Protein AF-A0A9E3Q5V3-F1 (afdb_monomer_lite)

Structure (mmCIF, N/CA/C/O backbone):
data_AF-A0A9E3Q5V3-F1
#
_entry.id   AF-A0A9E3Q5V3-F1
#
loop_
_atom_site.group_PDB
_atom_site.id
_atom_site.type_symbol
_atom_site.label_atom_id
_atom_site.label_alt_id
_atom_site.label_comp_id
_atom_site.label_asym_id
_atom_site.label_entity_id
_atom_site.label_seq_id
_atom_site.pdbx_PDB_ins_code
_atom_site.Cartn_x
_atom_site.Cartn_y
_atom_site.Cartn_z
_atom_site.occupancy
_atom_site.B_iso_or_equiv
_atom_site.auth_seq_id
_atom_site.auth_comp_id
_atom_site.auth_asym_id
_atom_site.auth_atom_id
_atom_site.pdbx_PDB_model_num
ATOM 1 N N . MET A 1 1 ? 4.112 16.142 30.915 1.00 24.86 1 MET A N 1
ATOM 2 C CA . MET A 1 1 ? 4.313 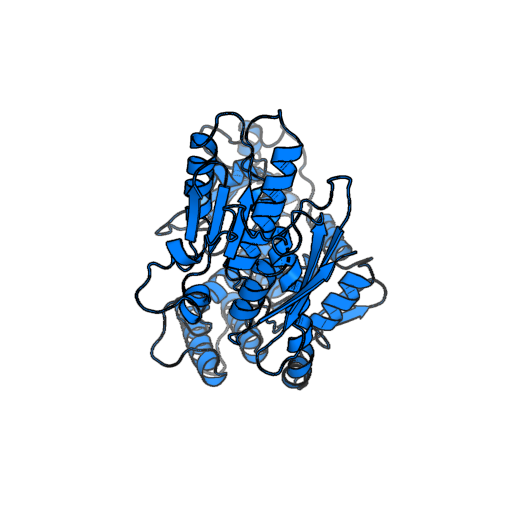14.683 30.768 1.00 24.86 1 MET A CA 1
ATOM 3 C C . MET A 1 1 ? 5.563 14.449 29.933 1.00 24.86 1 MET A C 1
ATOM 5 O O . MET A 1 1 ? 5.883 15.340 29.147 1.00 24.86 1 MET A O 1
ATOM 9 N N . PRO A 1 2 ? 6.293 13.336 30.113 1.00 25.31 2 PRO A N 1
ATOM 10 C CA . PRO A 1 2 ? 7.354 12.962 29.182 1.00 25.31 2 PRO A CA 1
ATOM 11 C C . PRO A 1 2 ? 6.751 12.704 27.796 1.00 25.31 2 PRO A C 1
ATOM 13 O O . PRO A 1 2 ? 5.662 12.145 27.693 1.00 25.31 2 PRO A O 1
ATOM 16 N N . VAL A 1 3 ? 7.453 13.105 26.736 1.00 27.98 3 VAL A N 1
ATOM 17 C CA . VAL A 1 3 ? 7.141 12.627 25.383 1.00 27.98 3 VAL A CA 1
ATOM 18 C C . VAL A 1 3 ? 7.615 11.179 25.325 1.00 27.98 3 VAL A C 1
ATOM 20 O O . VAL A 1 3 ? 8.812 10.927 25.475 1.00 27.98 3 VAL A O 1
ATOM 23 N N . THR A 1 4 ? 6.694 10.227 25.182 1.00 32.25 4 THR A N 1
ATOM 24 C CA . THR A 1 4 ? 7.039 8.805 25.104 1.00 32.25 4 THR A CA 1
ATOM 25 C C . THR A 1 4 ? 7.869 8.541 23.849 1.00 32.25 4 THR A C 1
ATOM 27 O O . THR A 1 4 ? 7.540 8.982 22.750 1.00 32.25 4 THR A O 1
ATOM 30 N N . LEU A 1 5 ? 8.989 7.833 24.017 1.00 47.59 5 LEU A N 1
ATOM 31 C CA . LEU A 1 5 ? 9.905 7.482 22.921 1.00 47.59 5 LEU A CA 1
ATOM 32 C C . LEU A 1 5 ? 9.407 6.266 22.114 1.00 47.59 5 LEU A C 1
ATOM 34 O O . LEU A 1 5 ? 9.924 5.966 21.038 1.00 47.59 5 LEU A O 1
ATOM 38 N N . GLU A 1 6 ? 8.391 5.575 22.625 1.00 54.53 6 GLU A N 1
ATOM 39 C CA . GLU A 1 6 ? 7.875 4.300 22.120 1.00 54.53 6 GLU A CA 1
ATOM 40 C C . GLU A 1 6 ? 7.267 4.391 20.709 1.00 54.53 6 GLU A C 1
ATOM 42 O O . GLU A 1 6 ? 7.621 3.544 19.887 1.00 54.53 6 GLU A O 1
ATOM 47 N N . PRO A 1 7 ? 6.482 5.426 20.329 1.00 60.31 7 PRO A N 1
ATOM 48 C CA . PRO A 1 7 ? 5.995 5.547 18.953 1.00 60.31 7 PRO A CA 1
ATOM 49 C C . PRO A 1 7 ? 7.126 5.742 17.928 1.00 60.31 7 PRO A C 1
ATOM 51 O O . PRO A 1 7 ? 6.971 5.416 16.751 1.00 60.31 7 PRO A O 1
ATOM 54 N N . LEU A 1 8 ? 8.290 6.249 18.353 1.00 76.56 8 LEU A N 1
ATOM 55 C CA . LEU A 1 8 ? 9.462 6.337 17.484 1.00 76.56 8 LEU A CA 1
ATOM 56 C C . LEU A 1 8 ? 10.145 4.970 17.346 1.00 76.56 8 LEU A C 1
ATOM 58 O O . LEU A 1 8 ? 10.469 4.559 16.231 1.00 76.56 8 LEU A O 1
ATOM 62 N N . ALA A 1 9 ? 10.293 4.239 18.455 1.00 81.94 9 ALA A N 1
ATOM 63 C CA . ALA A 1 9 ? 10.835 2.882 18.465 1.00 81.94 9 ALA A CA 1
ATOM 64 C C . ALA A 1 9 ? 9.989 1.912 17.616 1.00 81.94 9 ALA A C 1
ATOM 66 O O . ALA A 1 9 ? 10.544 1.187 16.793 1.00 81.94 9 ALA A O 1
ATOM 67 N N . GLU A 1 10 ? 8.659 1.953 17.732 1.00 86.81 10 GLU A N 1
ATOM 68 C CA . GLU A 1 10 ? 7.739 1.134 16.929 1.00 86.81 10 GLU A CA 1
ATOM 69 C C . GLU A 1 10 ? 7.765 1.502 15.436 1.00 86.81 10 GLU A C 1
ATOM 71 O O . GLU A 1 10 ? 7.737 0.621 14.573 1.00 86.81 10 GLU A O 1
ATOM 76 N N . ALA A 1 11 ? 7.907 2.788 15.091 1.00 86.56 11 ALA A N 1
ATOM 77 C CA . ALA A 1 11 ? 8.077 3.205 13.697 1.00 86.56 11 ALA A CA 1
ATOM 78 C C . ALA A 1 11 ? 9.399 2.674 13.101 1.00 86.56 11 ALA A C 1
ATOM 80 O O . ALA A 1 11 ? 9.429 2.209 11.954 1.00 86.56 11 ALA A O 1
ATOM 81 N N . ILE A 1 12 ? 10.487 2.700 13.881 1.00 87.31 12 ILE A N 1
ATOM 82 C CA . ILE A 1 12 ? 11.802 2.157 13.504 1.00 87.31 12 ILE A CA 1
ATOM 83 C C . ILE A 1 12 ? 11.749 0.626 13.390 1.00 87.31 12 ILE A C 1
ATOM 85 O O . ILE A 1 12 ? 12.242 0.072 12.404 1.00 87.31 12 ILE A O 1
ATOM 89 N N . ALA A 1 13 ? 11.117 -0.072 14.336 1.00 87.31 13 ALA A N 1
ATOM 90 C CA . ALA A 1 13 ? 10.944 -1.524 14.309 1.00 87.31 13 ALA A CA 1
ATOM 91 C C . ALA A 1 13 ? 10.128 -1.966 13.082 1.00 87.31 13 ALA A C 1
ATOM 93 O O . ALA A 1 13 ? 10.581 -2.803 12.297 1.00 87.31 13 ALA A O 1
ATOM 94 N N . HIS A 1 14 ? 8.985 -1.319 12.833 1.00 90.06 14 HIS A N 1
ATOM 95 C CA . HIS A 1 14 ? 8.144 -1.586 11.666 1.00 90.06 14 HIS A CA 1
ATOM 96 C C . HIS A 1 14 ? 8.876 -1.376 10.334 1.00 90.06 14 HIS A C 1
ATOM 98 O O . HIS A 1 14 ? 8.636 -2.111 9.374 1.00 90.06 14 HIS A O 1
ATOM 104 N N . HIS A 1 15 ? 9.745 -0.363 10.235 1.00 91.94 15 HIS A N 1
ATOM 105 C CA . HIS A 1 15 ? 10.462 -0.072 8.992 1.00 91.94 15 HIS A CA 1
ATOM 106 C C . HIS A 1 15 ? 11.743 -0.907 8.815 1.00 91.94 15 HIS A C 1
ATOM 108 O O . HIS A 1 15 ? 12.099 -1.250 7.685 1.00 91.94 15 HIS A O 1
ATOM 114 N N . SER A 1 16 ? 12.428 -1.272 9.902 1.00 88.44 16 SER A N 1
ATOM 115 C CA . SER A 1 16 ? 13.657 -2.082 9.858 1.00 88.44 16 SER A CA 1
ATOM 116 C C . SER A 1 16 ? 13.368 -3.560 9.591 1.00 88.44 16 SER A C 1
ATOM 118 O O . SER A 1 16 ? 14.107 -4.191 8.843 1.00 88.44 16 SER A O 1
ATOM 120 N N . ALA A 1 17 ? 12.237 -4.085 10.071 1.00 88.56 17 ALA A N 1
ATOM 121 C CA . ALA A 1 17 ? 11.788 -5.460 9.824 1.00 88.56 17 ALA A CA 1
ATOM 122 C C . ALA A 1 17 ? 11.366 -5.762 8.364 1.00 88.56 17 ALA A C 1
ATOM 124 O O . ALA A 1 17 ? 10.872 -6.855 8.078 1.00 88.56 17 ALA A O 1
ATOM 125 N N . LYS A 1 18 ? 11.515 -4.808 7.434 1.00 91.25 18 LYS A N 1
ATOM 126 C CA . LYS A 1 18 ? 11.157 -4.985 6.018 1.00 91.25 18 LYS A CA 1
ATOM 127 C C . LYS A 1 18 ? 12.331 -5.497 5.195 1.00 91.25 18 LYS A C 1
ATOM 129 O O . LYS A 1 18 ? 13.487 -5.207 5.483 1.00 91.25 18 LYS A O 1
ATOM 134 N N . THR A 1 19 ? 12.027 -6.222 4.127 1.00 89.56 19 THR A N 1
ATOM 135 C CA . THR A 1 19 ? 13.023 -6.753 3.191 1.00 89.56 19 THR A CA 1
ATOM 136 C C . THR A 1 19 ? 12.954 -5.999 1.861 1.00 89.56 19 THR A C 1
ATOM 138 O O . THR A 1 19 ? 11.867 -5.944 1.278 1.00 89.56 19 THR A O 1
ATOM 141 N N . PRO A 1 20 ? 14.054 -5.416 1.347 1.00 88.94 20 PRO A N 1
ATOM 142 C CA . PRO A 1 20 ? 14.082 -4.811 0.016 1.00 88.94 20 PRO A CA 1
ATOM 143 C C . PRO A 1 20 ? 13.796 -5.840 -1.084 1.00 88.94 20 PRO A C 1
ATOM 145 O O . PRO A 1 20 ? 14.517 -6.828 -1.209 1.00 88.94 20 PRO A O 1
ATOM 148 N N . VAL A 1 21 ? 12.736 -5.614 -1.868 1.00 85.56 21 VAL A N 1
ATOM 149 C CA . VAL A 1 21 ? 12.237 -6.570 -2.878 1.00 85.56 21 VAL A CA 1
ATOM 150 C C . VAL A 1 21 ? 12.024 -5.873 -4.221 1.00 85.56 21 VAL A C 1
ATOM 152 O O . VAL A 1 21 ? 11.054 -5.131 -4.413 1.00 85.56 21 VAL A O 1
ATOM 155 N N . GLY A 1 22 ? 12.934 -6.126 -5.162 1.00 82.56 22 GLY A N 1
ATOM 156 C CA . GLY A 1 22 ? 12.895 -5.568 -6.514 1.00 82.56 22 GLY A CA 1
ATOM 157 C C . GLY A 1 22 ? 11.829 -6.249 -7.368 1.00 82.56 22 GLY A C 1
ATOM 158 O O . GLY A 1 22 ? 11.769 -7.479 -7.416 1.00 82.56 22 GLY A O 1
ATOM 159 N N . SER A 1 23 ? 10.974 -5.481 -8.053 1.00 79.94 23 SER A N 1
ATOM 160 C CA . SER A 1 23 ? 9.873 -6.059 -8.832 1.00 79.94 23 SER A CA 1
ATOM 161 C C . SER A 1 23 ? 9.302 -5.168 -9.942 1.00 79.94 23 SER A C 1
ATOM 163 O O . SER A 1 23 ? 9.048 -3.976 -9.753 1.00 79.94 23 SER A O 1
ATOM 165 N N . ILE A 1 24 ? 8.959 -5.795 -11.076 1.00 74.50 24 ILE A N 1
ATOM 166 C CA . ILE A 1 24 ? 8.189 -5.186 -12.176 1.00 74.50 24 ILE A CA 1
ATOM 167 C C . ILE A 1 24 ? 6.771 -4.747 -11.769 1.00 74.50 24 ILE A C 1
ATOM 169 O O . ILE A 1 24 ? 6.155 -3.951 -12.488 1.00 74.50 24 ILE A O 1
ATOM 173 N N . LEU A 1 25 ? 6.227 -5.271 -10.659 1.00 78.12 25 LEU A N 1
ATOM 174 C CA . LEU A 1 25 ? 4.807 -5.133 -10.334 1.00 78.12 25 LEU A CA 1
ATOM 175 C C . LEU A 1 25 ? 4.392 -3.674 -10.138 1.00 78.12 25 LEU A C 1
ATOM 177 O O . LEU A 1 25 ? 4.948 -2.927 -9.332 1.00 78.12 25 LEU A O 1
ATOM 181 N N . ARG A 1 26 ? 3.353 -3.268 -10.865 1.00 81.00 26 ARG A N 1
ATOM 182 C CA . ARG A 1 26 ? 2.708 -1.957 -10.742 1.00 81.00 26 ARG A CA 1
ATOM 183 C C . ARG A 1 26 ? 1.714 -1.964 -9.576 1.00 81.00 26 ARG A C 1
ATOM 185 O O . ARG A 1 26 ? 1.312 -3.016 -9.091 1.00 81.00 26 ARG A O 1
ATOM 192 N N . THR A 1 27 ? 1.282 -0.786 -9.127 1.00 82.06 27 THR A N 1
ATOM 193 C CA . THR A 1 27 ? 0.517 -0.598 -7.876 1.00 82.06 27 THR A CA 1
ATOM 194 C C . THR A 1 27 ? -0.723 -1.493 -7.743 1.00 82.06 27 THR A C 1
ATOM 196 O O . THR A 1 27 ? -1.028 -1.945 -6.646 1.00 82.06 27 THR A O 1
ATOM 199 N N . ARG A 1 28 ? -1.423 -1.787 -8.849 1.00 78.94 28 ARG A N 1
ATOM 200 C CA . ARG A 1 28 ? -2.587 -2.694 -8.858 1.00 78.94 28 ARG A CA 1
ATOM 201 C C . ARG A 1 28 ? -2.200 -4.161 -8.661 1.00 78.94 28 ARG A C 1
ATOM 203 O O . ARG A 1 28 ? -2.872 -4.869 -7.929 1.00 78.94 28 ARG A O 1
ATOM 210 N N . GLN A 1 29 ? -1.110 -4.591 -9.290 1.00 77.62 29 GLN A N 1
ATOM 211 C CA . GLN A 1 29 ? -0.600 -5.961 -9.218 1.00 77.62 29 GLN A CA 1
ATOM 212 C C . GLN A 1 29 ? -0.047 -6.240 -7.815 1.00 77.62 29 GLN A C 1
ATOM 214 O O . GLN A 1 29 ? -0.338 -7.278 -7.235 1.00 77.62 29 GLN A O 1
ATOM 219 N N . TRP A 1 30 ? 0.639 -5.260 -7.212 1.00 84.88 30 TRP A N 1
ATOM 220 C CA . TRP A 1 30 ? 1.000 -5.310 -5.793 1.00 84.88 30 TRP A CA 1
ATOM 221 C C . TRP A 1 30 ? -0.222 -5.450 -4.879 1.00 84.88 30 TRP A C 1
ATOM 223 O O . TRP A 1 30 ? -0.182 -6.261 -3.962 1.00 84.88 30 TRP A O 1
ATOM 233 N N . ALA A 1 31 ? -1.321 -4.730 -5.130 1.00 83.50 31 ALA A N 1
ATOM 234 C CA . ALA A 1 31 ? -2.534 -4.834 -4.310 1.00 83.50 31 ALA A CA 1
ATOM 235 C C . ALA A 1 31 ? -3.188 -6.236 -4.331 1.00 83.50 31 ALA A C 1
ATOM 237 O O . ALA A 1 31 ? -3.873 -6.582 -3.374 1.00 83.50 31 ALA A O 1
ATOM 238 N N . GLN A 1 32 ? -2.934 -7.053 -5.363 1.00 80.19 32 GLN A N 1
ATOM 239 C CA . GLN A 1 32 ? -3.357 -8.462 -5.429 1.00 80.19 32 GLN A CA 1
ATOM 240 C C . GLN A 1 32 ? -2.492 -9.398 -4.554 1.00 80.19 32 GLN A C 1
ATOM 242 O O . GLN A 1 32 ? -2.855 -10.554 -4.355 1.00 80.19 32 GLN A O 1
ATOM 247 N N . MET A 1 33 ? -1.340 -8.944 -4.040 1.00 82.81 33 MET A N 1
ATOM 248 C CA . MET A 1 33 ? -0.437 -9.774 -3.230 1.00 82.81 33 MET A CA 1
ATOM 249 C C . MET A 1 33 ? -0.920 -9.905 -1.771 1.00 82.81 33 MET A C 1
ATOM 251 O O . MET A 1 33 ? -1.491 -8.941 -1.238 1.00 82.81 33 MET A O 1
ATOM 255 N N . PRO A 1 34 ? -0.633 -11.040 -1.095 1.00 87.31 34 PRO A N 1
ATOM 256 C CA . PRO A 1 34 ? -0.874 -11.236 0.335 1.00 87.31 34 PRO A CA 1
ATOM 257 C C . PRO A 1 34 ? -0.438 -10.061 1.215 1.00 87.31 34 PRO A C 1
ATOM 259 O O . PRO A 1 34 ? 0.626 -9.468 1.002 1.00 87.31 34 PRO A O 1
ATOM 262 N N . LEU A 1 35 ? -1.243 -9.744 2.234 1.00 90.06 35 LEU A N 1
ATOM 263 C CA . LEU A 1 35 ? -1.000 -8.594 3.106 1.00 90.06 35 LEU A CA 1
ATOM 264 C C . LEU A 1 35 ? 0.342 -8.714 3.837 1.00 90.06 35 LEU A C 1
ATOM 266 O O . LEU A 1 35 ? 1.115 -7.759 3.827 1.00 90.06 35 LEU A O 1
ATOM 270 N N . ALA A 1 36 ? 0.677 -9.895 4.365 1.00 88.69 36 ALA A N 1
ATOM 271 C CA . ALA A 1 36 ? 1.968 -10.132 5.014 1.00 88.69 36 ALA A CA 1
ATOM 272 C C . ALA A 1 36 ? 3.175 -9.869 4.098 1.00 88.69 36 ALA A C 1
ATOM 274 O O . ALA A 1 36 ? 4.162 -9.290 4.554 1.00 88.69 36 ALA A O 1
ATOM 275 N N . LEU A 1 37 ? 3.105 -10.247 2.815 1.00 89.44 37 LEU A N 1
ATOM 276 C CA . LEU A 1 37 ? 4.179 -9.968 1.854 1.00 89.44 37 LEU A CA 1
ATOM 277 C C . LEU A 1 37 ? 4.284 -8.465 1.557 1.00 89.44 37 LEU A C 1
ATOM 279 O O . LEU A 1 37 ? 5.391 -7.943 1.438 1.00 89.44 37 LEU A O 1
ATOM 283 N N . ARG A 1 38 ? 3.159 -7.741 1.505 1.00 92.19 38 ARG A N 1
ATOM 284 C CA . ARG A 1 38 ? 3.160 -6.278 1.338 1.00 92.19 38 ARG A CA 1
ATOM 285 C C . ARG A 1 38 ? 3.659 -5.521 2.567 1.00 92.19 38 ARG A C 1
ATOM 287 O O . ARG A 1 38 ? 4.401 -4.561 2.407 1.00 92.19 38 ARG A O 1
ATOM 294 N N . VAL A 1 39 ? 3.277 -5.925 3.777 1.00 92.12 39 VAL A N 1
ATOM 295 C CA . VAL A 1 39 ? 3.689 -5.236 5.013 1.00 92.12 39 VAL A CA 1
ATOM 296 C C . VAL A 1 39 ? 5.182 -5.441 5.282 1.00 92.12 39 VAL A C 1
ATOM 298 O O . VAL A 1 39 ? 5.871 -4.471 5.602 1.00 92.12 39 VAL A O 1
ATOM 301 N N . ARG A 1 40 ? 5.688 -6.668 5.077 1.00 91.50 40 ARG A N 1
ATOM 302 C CA . ARG A 1 40 ? 7.102 -7.050 5.267 1.00 91.50 40 ARG A CA 1
ATOM 303 C C . ARG A 1 40 ? 8.001 -6.721 4.065 1.00 91.50 40 ARG A C 1
ATOM 305 O O . ARG A 1 40 ? 9.213 -6.871 4.156 1.00 91.50 40 ARG A O 1
ATOM 312 N N . GLY A 1 41 ? 7.438 -6.286 2.939 1.00 91.44 41 GLY A N 1
ATOM 313 C CA . GLY A 1 41 ? 8.192 -5.910 1.743 1.00 91.44 41 GLY A CA 1
ATOM 314 C C . GLY A 1 41 ? 8.521 -4.417 1.705 1.00 91.44 41 GLY A C 1
ATOM 315 O O . GLY A 1 41 ? 7.630 -3.571 1.772 1.00 91.44 41 GLY A O 1
ATOM 316 N N . GLN A 1 42 ? 9.793 -4.082 1.517 1.00 92.75 42 GLN A N 1
ATOM 317 C CA . GLN A 1 42 ? 10.245 -2.744 1.145 1.00 92.75 42 GLN A CA 1
ATOM 318 C C . GLN A 1 42 ? 10.376 -2.688 -0.384 1.00 92.75 42 GLN A C 1
ATOM 320 O O . GLN A 1 42 ? 11.425 -2.955 -0.966 1.00 92.75 42 GLN A O 1
ATOM 325 N N . PHE A 1 43 ? 9.259 -2.379 -1.042 1.00 91.69 43 PHE A N 1
ATOM 326 C CA . PHE A 1 43 ? 9.129 -2.353 -2.500 1.00 91.69 43 PHE A CA 1
ATOM 327 C C . PHE A 1 43 ? 8.668 -0.979 -3.005 1.00 91.69 43 PHE A C 1
ATOM 329 O O . PHE A 1 43 ? 8.164 -0.138 -2.260 1.00 91.69 43 PHE A O 1
ATOM 336 N N . SER A 1 44 ? 8.780 -0.756 -4.314 1.00 91.00 44 SER A N 1
ATOM 337 C CA . SER A 1 44 ? 8.132 0.366 -4.998 1.00 91.00 44 SER A CA 1
ATOM 338 C C . SER A 1 44 ? 7.626 -0.096 -6.359 1.00 91.00 44 SER A C 1
ATOM 340 O O . SER A 1 44 ? 8.247 -0.919 -7.024 1.00 91.00 44 SER A O 1
ATOM 342 N N . ALA A 1 45 ? 6.455 0.397 -6.764 1.00 86.50 45 ALA A N 1
ATOM 343 C CA . ALA A 1 45 ? 5.724 -0.153 -7.901 1.00 86.50 45 ALA A CA 1
ATOM 344 C C . ALA A 1 45 ? 6.476 0.026 -9.237 1.00 86.50 45 ALA A C 1
ATOM 346 O O . ALA A 1 45 ? 6.488 1.133 -9.791 1.00 86.50 45 ALA A O 1
ATOM 347 N N . GLY A 1 46 ? 7.041 -1.067 -9.756 1.00 81.06 46 GLY A N 1
ATOM 348 C CA . GLY A 1 46 ? 7.881 -1.127 -10.950 1.00 81.06 46 GLY A CA 1
ATOM 349 C C . GLY A 1 46 ? 9.332 -0.688 -10.741 1.00 81.06 46 GLY A C 1
ATOM 350 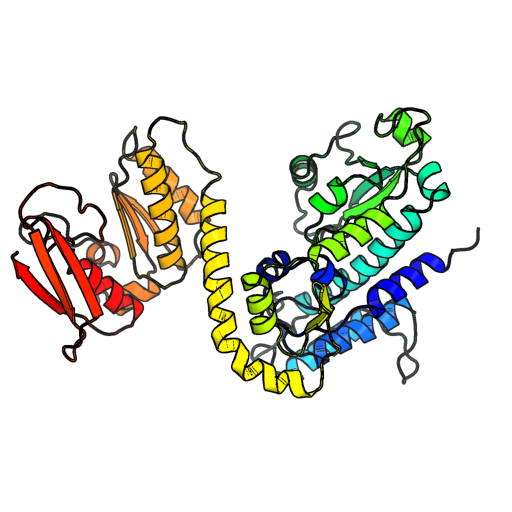O O . GLY A 1 46 ? 9.935 -0.228 -11.704 1.00 81.06 46 GLY A O 1
ATOM 351 N N . VAL A 1 47 ? 9.858 -0.763 -9.513 1.00 84.19 47 VAL A N 1
ATOM 352 C CA . VAL A 1 47 ? 11.280 -0.547 -9.200 1.00 84.19 47 VAL A CA 1
ATOM 353 C C . VAL A 1 47 ? 11.945 -1.903 -9.006 1.00 84.19 47 VAL A C 1
ATOM 355 O O . VAL A 1 47 ? 11.574 -2.658 -8.109 1.00 84.19 47 VAL A O 1
ATOM 358 N N . GLU A 1 48 ? 12.922 -2.208 -9.855 1.00 78.69 48 GLU A N 1
ATOM 359 C CA . GLU A 1 48 ? 13.573 -3.523 -9.899 1.00 78.69 48 GLU A CA 1
ATOM 360 C C . GLU A 1 48 ? 14.941 -3.568 -9.210 1.00 78.69 48 GLU A C 1
ATOM 362 O O . GLU A 1 48 ? 15.346 -4.635 -8.763 1.00 78.69 48 GLU A O 1
ATOM 367 N N . SER A 1 49 ? 15.622 -2.423 -9.097 1.00 78.50 49 SER A N 1
ATOM 368 C CA . SER A 1 49 ? 16.904 -2.289 -8.397 1.00 78.50 49 SER A CA 1
ATOM 369 C C . SER A 1 49 ? 16.737 -2.540 -6.898 1.00 78.50 49 SER A C 1
ATOM 371 O O . SER A 1 49 ? 16.006 -1.812 -6.212 1.00 78.50 49 SER A O 1
ATOM 373 N N . ALA A 1 50 ? 17.447 -3.543 -6.377 1.00 78.75 50 ALA A N 1
ATOM 374 C CA . ALA A 1 50 ? 17.511 -3.794 -4.941 1.00 78.75 50 ALA A CA 1
ATOM 375 C C . ALA A 1 50 ? 18.303 -2.678 -4.234 1.00 78.75 50 ALA A C 1
ATOM 377 O O . ALA A 1 50 ? 17.900 -2.229 -3.159 1.00 78.75 50 ALA A O 1
ATOM 378 N N . ARG A 1 51 ? 19.357 -2.151 -4.881 1.00 81.94 51 ARG A N 1
ATOM 379 C CA . ARG A 1 51 ? 20.178 -1.021 -4.403 1.00 81.94 51 ARG A CA 1
ATOM 380 C C . ARG A 1 51 ? 19.338 0.232 -4.116 1.00 81.94 51 ARG A C 1
ATOM 382 O O . ARG A 1 51 ? 19.511 0.852 -3.066 1.00 81.94 51 ARG A O 1
ATOM 389 N N . ILE A 1 52 ? 18.377 0.576 -4.981 1.00 88.00 52 ILE A N 1
ATOM 390 C CA . ILE A 1 52 ? 17.428 1.681 -4.730 1.00 88.00 52 ILE A CA 1
ATOM 391 C C . ILE A 1 52 ? 16.538 1.391 -3.523 1.00 88.00 52 ILE A C 1
ATOM 393 O O . ILE A 1 52 ? 16.335 2.269 -2.685 1.00 88.00 52 ILE A O 1
ATOM 397 N N . LEU A 1 53 ? 15.990 0.181 -3.419 1.00 91.06 53 LEU A N 1
ATOM 398 C CA . LEU A 1 53 ? 15.035 -0.155 -2.362 1.00 91.06 53 LEU A CA 1
ATOM 399 C C . LEU A 1 53 ? 15.693 -0.232 -0.979 1.00 91.06 53 LEU A C 1
ATOM 401 O O . LEU A 1 53 ? 15.088 0.244 -0.016 1.00 91.06 53 LEU A O 1
ATOM 405 N N . GLN A 1 54 ? 16.939 -0.712 -0.907 1.00 86.38 54 GLN A N 1
ATOM 406 C CA . GLN A 1 54 ? 17.796 -0.619 0.277 1.00 86.38 54 GLN A CA 1
ATOM 407 C C . GLN A 1 54 ? 18.066 0.850 0.641 1.00 86.38 54 GLN A C 1
ATOM 409 O O . GLN A 1 54 ? 17.799 1.252 1.769 1.00 86.38 54 GLN A O 1
ATOM 414 N N . ARG A 1 55 ? 18.471 1.701 -0.319 1.00 90.94 55 ARG A N 1
ATOM 415 C CA . ARG A 1 55 ? 18.721 3.133 -0.052 1.00 90.94 55 ARG A CA 1
ATOM 416 C C . ARG A 1 55 ? 17.483 3.870 0.475 1.00 90.94 55 ARG A C 1
ATOM 418 O O . ARG A 1 55 ? 17.634 4.764 1.312 1.00 90.94 55 ARG A O 1
ATOM 425 N N . VAL A 1 56 ? 16.279 3.504 0.015 1.00 92.56 56 VAL A N 1
ATOM 426 C CA . VAL A 1 56 ? 15.013 4.000 0.589 1.00 92.56 56 VAL A CA 1
ATOM 427 C C . VAL A 1 56 ? 14.871 3.556 2.047 1.00 92.56 56 VAL A C 1
ATOM 429 O O . VAL A 1 56 ? 14.546 4.399 2.879 1.00 92.56 56 VAL A O 1
ATOM 432 N N . GLN A 1 57 ? 15.130 2.282 2.363 1.00 91.75 57 GLN A N 1
ATOM 433 C CA . GLN A 1 57 ? 15.032 1.763 3.731 1.00 91.75 57 GLN A CA 1
ATOM 434 C C . GLN A 1 57 ? 16.002 2.479 4.672 1.00 91.75 57 GLN A C 1
ATOM 436 O O . GLN A 1 57 ? 15.574 3.109 5.636 1.00 91.75 57 GLN A O 1
ATOM 441 N N . ASP A 1 58 ? 17.294 2.467 4.343 1.00 89.25 58 ASP A N 1
ATOM 442 C CA . ASP A 1 58 ? 18.366 3.055 5.152 1.00 89.25 58 ASP A CA 1
ATOM 443 C C . ASP A 1 58 ? 18.139 4.554 5.386 1.00 89.25 58 ASP A C 1
ATOM 445 O O . ASP A 1 58 ? 18.417 5.087 6.459 1.00 89.25 58 ASP A O 1
ATOM 449 N N . GLY A 1 59 ? 17.627 5.248 4.365 1.00 90.12 59 GLY A N 1
ATOM 450 C CA . GLY A 1 59 ? 17.292 6.663 4.447 1.00 90.12 59 GLY A CA 1
ATOM 451 C C . GLY A 1 59 ? 16.091 6.941 5.343 1.00 90.12 59 GLY A C 1
ATOM 452 O O . GLY A 1 59 ? 16.108 7.908 6.098 1.00 90.12 59 GLY A O 1
ATOM 453 N N . ILE A 1 60 ? 15.052 6.106 5.294 1.00 91.19 60 ILE A N 1
ATOM 454 C CA . ILE A 1 60 ? 13.880 6.280 6.159 1.00 91.19 60 ILE A CA 1
ATOM 455 C C . ILE A 1 60 ? 14.208 5.901 7.600 1.00 91.19 60 ILE A C 1
ATOM 457 O O . ILE A 1 60 ? 13.791 6.627 8.497 1.00 91.19 60 ILE A O 1
ATOM 461 N N . LEU A 1 61 ? 15.017 4.863 7.833 1.00 88.19 61 LEU A N 1
ATOM 462 C CA . LEU A 1 61 ? 15.511 4.536 9.172 1.00 88.19 61 LEU A CA 1
ATOM 463 C C . LEU A 1 61 ? 16.237 5.727 9.800 1.00 88.19 61 LEU A C 1
ATOM 465 O O . LEU A 1 61 ? 15.842 6.147 10.878 1.00 88.19 61 LEU A O 1
ATOM 469 N N . ARG A 1 62 ? 17.188 6.359 9.097 1.00 85.31 62 ARG A N 1
ATOM 470 C CA . ARG A 1 62 ? 17.876 7.570 9.595 1.00 85.31 62 ARG A CA 1
ATOM 471 C C . ARG A 1 62 ? 16.946 8.777 9.789 1.00 85.31 62 ARG A C 1
ATOM 473 O O . ARG A 1 62 ? 17.207 9.606 10.653 1.00 85.31 62 ARG A O 1
ATOM 480 N N . ILE A 1 63 ? 15.867 8.895 9.007 1.00 84.56 63 ILE A N 1
ATOM 481 C CA . ILE A 1 63 ? 14.844 9.941 9.202 1.00 84.56 63 ILE A CA 1
ATOM 482 C C . ILE A 1 63 ? 14.046 9.696 10.488 1.00 84.56 63 ILE A C 1
ATOM 484 O O . ILE A 1 63 ? 13.773 10.661 11.198 1.00 84.56 63 ILE A O 1
ATOM 488 N N . LEU A 1 64 ? 13.682 8.445 10.785 1.00 82.12 64 LEU A N 1
ATOM 489 C CA . LEU A 1 64 ? 12.921 8.061 11.981 1.00 82.12 64 LEU A CA 1
ATOM 490 C C . LEU A 1 64 ? 13.792 8.115 13.247 1.00 82.12 64 LEU A C 1
ATOM 492 O O . LEU A 1 64 ? 13.436 8.782 14.204 1.00 82.12 64 LEU A O 1
ATOM 496 N N . ASP A 1 65 ? 14.969 7.495 13.206 1.00 80.50 65 ASP A N 1
ATOM 497 C CA . ASP A 1 65 ? 16.005 7.476 14.256 1.00 80.50 65 ASP A CA 1
ATOM 498 C C . ASP A 1 65 ? 16.654 8.858 14.499 1.00 80.50 65 ASP A C 1
ATOM 500 O O . ASP A 1 65 ? 17.441 9.046 15.421 1.00 80.50 65 ASP A O 1
ATOM 504 N N . HIS A 1 66 ? 16.352 9.841 13.641 1.00 74.12 66 HIS A N 1
ATOM 505 C CA . HIS A 1 66 ? 16.962 11.175 13.625 1.00 74.12 66 HIS A CA 1
ATOM 506 C C . HIS A 1 66 ? 18.505 11.140 13.628 1.00 74.12 66 HIS A C 1
ATOM 508 O O . HIS A 1 66 ? 19.164 12.071 14.098 1.00 74.12 66 HIS A O 1
ATOM 514 N N . SER A 1 67 ? 19.106 10.075 13.092 1.00 64.38 67 SER A N 1
ATOM 515 C CA . SER A 1 67 ? 20.548 9.864 13.123 1.00 64.38 67 SER A CA 1
ATOM 516 C C . SER A 1 67 ? 21.287 10.559 11.982 1.00 64.38 67 SER A C 1
ATOM 518 O O . SER A 1 67 ? 20.740 10.989 10.958 1.00 64.38 67 SER A O 1
ATOM 520 N N . ARG A 1 68 ? 22.593 10.723 12.194 1.00 56.78 68 ARG A N 1
ATOM 521 C CA . ARG A 1 68 ? 23.501 11.388 11.258 1.00 56.78 68 ARG A CA 1
ATOM 522 C C . ARG A 1 68 ? 23.989 10.409 10.182 1.00 56.78 68 ARG A C 1
ATOM 524 O O . ARG A 1 68 ? 24.068 9.196 10.391 1.00 56.78 68 ARG A O 1
ATOM 531 N N . THR A 1 69 ? 24.322 10.935 9.008 1.00 62.19 69 THR A N 1
ATOM 532 C CA . THR A 1 69 ? 25.145 10.240 8.012 1.00 62.19 69 THR A CA 1
ATOM 533 C C . THR A 1 69 ? 26.574 10.069 8.554 1.00 62.19 69 THR A C 1
ATOM 535 O O . THR A 1 69 ? 26.927 10.717 9.546 1.00 62.19 69 THR A O 1
ATOM 538 N N . PRO A 1 70 ? 27.427 9.230 7.932 1.00 63.44 70 PRO A N 1
ATOM 539 C CA . PRO A 1 70 ? 28.844 9.134 8.304 1.00 63.44 70 PRO A CA 1
ATOM 540 C C . PRO A 1 70 ? 29.567 10.493 8.313 1.00 63.44 70 PRO A C 1
ATOM 542 O O . PRO A 1 70 ? 30.456 10.713 9.126 1.00 63.44 70 PRO A O 1
ATOM 545 N N . ASP A 1 71 ? 29.118 11.433 7.478 1.00 66.56 71 ASP A N 1
ATOM 546 C CA . ASP A 1 71 ? 29.621 12.813 7.364 1.00 66.56 71 ASP A CA 1
ATOM 547 C C . ASP A 1 71 ? 29.097 13.758 8.470 1.00 66.56 71 ASP A C 1
ATOM 549 O O . ASP A 1 71 ? 29.260 14.975 8.392 1.00 66.56 71 ASP A O 1
ATOM 553 N N . GLY A 1 72 ? 28.410 13.228 9.488 1.00 63.94 72 GLY A N 1
ATOM 554 C CA . GLY A 1 72 ? 27.933 13.982 10.651 1.00 63.94 72 GLY A CA 1
ATOM 555 C C . GLY A 1 72 ? 26.672 14.828 10.428 1.00 63.94 72 GLY A C 1
ATOM 556 O O . GLY A 1 72 ? 26.243 15.520 11.353 1.00 63.94 72 GLY A O 1
ATOM 557 N N . VAL A 1 73 ? 26.041 14.772 9.251 1.00 69.00 73 VAL A N 1
ATOM 558 C CA . VAL A 1 73 ? 24.845 15.571 8.925 1.00 69.00 73 VAL A CA 1
ATOM 559 C C . VAL A 1 73 ? 23.575 14.740 9.096 1.00 69.00 73 VAL A C 1
ATOM 561 O O . VAL A 1 73 ? 23.543 13.580 8.709 1.00 69.00 73 VAL A O 1
ATOM 564 N N . PHE A 1 74 ? 22.499 15.317 9.630 1.00 71.75 74 PHE A N 1
ATOM 565 C CA . PHE A 1 74 ? 21.206 14.628 9.712 1.00 71.75 74 PHE A CA 1
ATOM 566 C C . PHE A 1 74 ? 20.674 14.227 8.322 1.00 71.75 74 PHE A C 1
ATOM 568 O O . PHE A 1 74 ? 20.728 15.010 7.361 1.00 71.75 74 PHE A O 1
ATOM 575 N N . GLU A 1 75 ? 20.144 13.006 8.211 1.00 77.75 75 GLU A N 1
ATOM 576 C CA . GLU A 1 75 ? 19.369 12.599 7.036 1.00 77.75 75 GLU A CA 1
ATOM 577 C C . GLU A 1 75 ? 18.052 13.390 6.987 1.00 77.75 75 GLU A C 1
ATOM 579 O O . GLU A 1 75 ? 17.484 13.773 8.008 1.00 77.75 75 GLU A O 1
ATOM 584 N N . SER A 1 76 ? 17.556 13.676 5.786 1.00 81.38 76 SER A N 1
ATOM 585 C CA . SER A 1 76 ? 16.300 14.411 5.626 1.00 81.38 76 SER A CA 1
ATOM 586 C C . SER A 1 76 ? 15.560 13.969 4.378 1.00 81.38 76 SER A C 1
ATOM 588 O O . SER A 1 76 ? 16.172 13.594 3.379 1.00 81.38 76 SER A O 1
ATOM 590 N N . ARG A 1 77 ? 14.229 14.121 4.372 1.00 83.38 77 ARG A N 1
ATOM 591 C CA . ARG A 1 77 ? 13.405 13.843 3.182 1.00 83.38 77 ARG A CA 1
ATOM 592 C C . ARG A 1 77 ? 13.923 14.553 1.925 1.00 83.38 77 ARG A C 1
ATOM 594 O O . ARG A 1 77 ? 13.832 13.992 0.841 1.00 83.38 77 ARG A O 1
ATOM 601 N N . ALA A 1 78 ? 14.489 15.756 2.057 1.00 83.69 78 ALA A N 1
ATOM 602 C CA . ALA A 1 78 ? 15.053 16.512 0.939 1.00 83.69 78 ALA A CA 1
ATOM 603 C C . ALA A 1 78 ? 16.420 15.987 0.456 1.00 83.69 78 ALA A C 1
ATOM 605 O O . ALA A 1 78 ? 16.692 16.070 -0.743 1.00 83.69 78 ALA A O 1
ATOM 606 N N . ARG A 1 79 ? 17.262 15.449 1.355 1.00 86.94 79 ARG A N 1
ATOM 607 C CA . ARG A 1 79 ? 18.525 14.770 1.013 1.00 86.94 79 ARG A CA 1
ATOM 608 C C . ARG A 1 79 ? 18.226 13.422 0.365 1.00 86.94 79 ARG A C 1
ATOM 610 O O . ARG A 1 79 ? 18.450 13.300 -0.833 1.00 86.94 79 ARG A O 1
ATOM 617 N N . LEU A 1 80 ? 17.577 12.507 1.088 1.00 89.44 80 LEU A N 1
ATOM 618 C CA . LEU A 1 80 ? 17.142 11.202 0.583 1.00 89.44 80 LEU A CA 1
ATOM 619 C C . LEU A 1 80 ? 16.466 11.285 -0.795 1.00 89.44 80 LEU A C 1
ATOM 621 O O . LEU A 1 80 ? 16.771 10.489 -1.678 1.00 89.44 80 LEU A O 1
ATOM 625 N N . ARG A 1 81 ? 15.594 12.278 -1.026 1.00 91.56 81 ARG A N 1
ATOM 626 C CA . ARG A 1 81 ? 14.986 12.497 -2.347 1.00 91.56 81 ARG A CA 1
ATOM 627 C C . ARG A 1 81 ? 16.032 12.728 -3.445 1.00 91.56 81 ARG A C 1
ATOM 629 O O . ARG A 1 81 ? 15.949 12.072 -4.474 1.00 91.56 81 ARG A O 1
ATOM 636 N N . ARG A 1 82 ? 17.004 13.631 -3.248 1.00 87.56 82 ARG A N 1
ATOM 637 C CA . ARG A 1 82 ? 18.070 13.897 -4.237 1.00 87.56 82 ARG A CA 1
ATOM 638 C C . ARG A 1 82 ? 18.942 12.667 -4.468 1.00 87.56 82 ARG A C 1
ATOM 640 O O . ARG A 1 82 ? 19.244 12.358 -5.614 1.00 87.56 82 ARG A O 1
ATOM 647 N N . ASP A 1 83 ? 19.292 11.959 -3.402 1.00 89.50 83 ASP A N 1
ATOM 648 C CA . ASP A 1 83 ? 20.140 10.771 -3.467 1.00 89.50 83 ASP A CA 1
ATOM 649 C C . ASP A 1 83 ? 19.454 9.658 -4.282 1.00 89.50 83 ASP A C 1
ATOM 651 O O . ASP A 1 83 ? 20.073 9.052 -5.152 1.00 89.50 83 ASP A O 1
ATOM 655 N N . LEU A 1 84 ? 18.142 9.458 -4.091 1.00 91.31 84 LEU A N 1
ATOM 656 C CA . LEU A 1 84 ? 17.331 8.545 -4.906 1.00 91.31 84 LEU A CA 1
ATOM 657 C C . LEU A 1 84 ? 17.199 9.005 -6.369 1.00 91.31 84 LEU A C 1
ATOM 659 O O . LEU A 1 84 ? 17.138 8.161 -7.259 1.00 91.31 84 LEU A O 1
ATOM 663 N N . MET A 1 85 ? 17.176 10.316 -6.638 1.00 88.56 85 MET A N 1
ATOM 664 C CA . MET A 1 85 ? 17.190 10.853 -8.008 1.00 88.56 85 MET A CA 1
ATOM 665 C C . MET A 1 85 ? 18.554 10.669 -8.698 1.00 88.56 85 MET A C 1
ATOM 667 O O . MET A 1 85 ? 18.576 10.450 -9.906 1.00 88.56 85 MET A O 1
ATOM 671 N N . SER A 1 86 ? 19.675 10.739 -7.966 1.00 88.69 86 SER A N 1
ATOM 672 C CA . SER A 1 86 ? 21.009 10.393 -8.492 1.00 88.69 86 SER A CA 1
ATOM 673 C C . SER A 1 86 ? 21.082 8.905 -8.807 1.00 88.69 86 SER A C 1
ATOM 675 O O . SER A 1 86 ? 21.322 8.518 -9.948 1.00 88.69 86 SER A O 1
ATOM 677 N N . LEU A 1 87 ? 20.745 8.077 -7.819 1.00 86.62 87 LEU A N 1
ATOM 678 C CA . LEU A 1 87 ? 20.811 6.629 -7.927 1.00 86.62 87 LEU A CA 1
ATOM 679 C C . LEU A 1 87 ? 19.913 6.097 -9.055 1.00 86.62 87 LEU A C 1
ATOM 681 O O . LEU A 1 87 ? 20.337 5.255 -9.832 1.00 86.62 87 LEU A O 1
ATOM 685 N N . ALA A 1 88 ? 18.709 6.643 -9.239 1.00 85.56 88 ALA A N 1
ATOM 686 C CA . ALA A 1 88 ? 17.847 6.270 -10.364 1.00 85.56 88 ALA A CA 1
ATOM 687 C C . ALA A 1 88 ? 18.425 6.624 -11.752 1.00 85.56 88 ALA A C 1
ATOM 689 O O . ALA A 1 88 ? 18.016 6.006 -12.734 1.00 85.56 88 ALA A O 1
ATOM 690 N N . ARG A 1 89 ? 19.361 7.580 -11.851 1.00 84.50 89 ARG A N 1
ATOM 691 C CA . ARG A 1 89 ? 20.101 7.889 -13.091 1.00 84.50 89 ARG A CA 1
ATOM 692 C C . ARG A 1 89 ? 21.300 6.964 -13.272 1.00 84.50 89 ARG A C 1
ATOM 694 O O . ARG A 1 89 ? 21.491 6.455 -14.370 1.00 84.50 89 ARG A O 1
ATOM 701 N N . GLU A 1 90 ? 22.063 6.719 -12.203 1.00 82.62 90 GLU A N 1
ATOM 702 C CA . GLU A 1 90 ? 23.170 5.746 -12.175 1.00 82.62 90 GLU A CA 1
ATOM 703 C C . GLU A 1 90 ? 22.702 4.350 -12.618 1.00 82.62 90 GLU A C 1
ATOM 705 O O . GLU A 1 90 ? 23.364 3.687 -13.408 1.00 82.62 90 GLU A O 1
ATOM 710 N N . GLU A 1 91 ? 21.522 3.937 -12.152 1.00 76.00 91 GLU A N 1
ATOM 711 C CA . GLU A 1 91 ? 20.891 2.641 -12.437 1.00 76.00 91 GLU A CA 1
ATOM 712 C C . GLU A 1 91 ? 20.118 2.623 -13.779 1.00 76.00 91 GLU A C 1
ATOM 714 O O . GLU A 1 91 ? 19.427 1.652 -14.085 1.00 76.00 91 GLU A O 1
ATOM 719 N N . GLY A 1 92 ? 20.168 3.703 -14.573 1.00 77.56 92 GLY A N 1
ATOM 720 C CA . GLY A 1 92 ? 19.511 3.790 -15.886 1.00 77.56 92 GLY A CA 1
ATOM 721 C C . GLY A 1 92 ? 17.973 3.779 -15.865 1.00 77.56 92 GLY A C 1
ATOM 722 O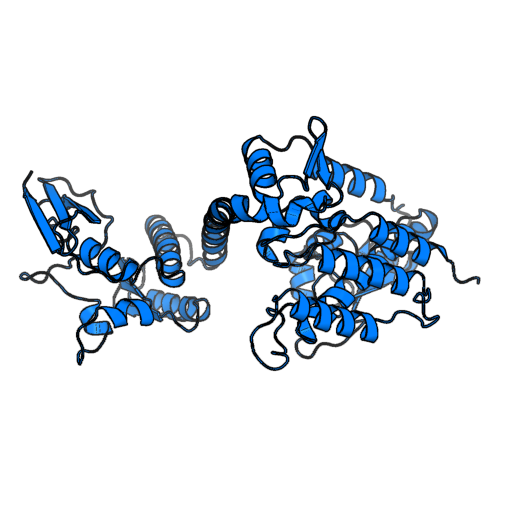 O . GLY A 1 92 ? 17.348 3.506 -16.888 1.00 77.56 92 GLY A O 1
ATOM 723 N N . LEU A 1 93 ? 17.341 4.069 -14.721 1.00 75.19 93 LEU A N 1
ATOM 724 C CA . LEU A 1 93 ? 15.883 3.988 -14.522 1.00 75.19 93 LEU A CA 1
ATOM 725 C C . LEU A 1 93 ? 15.126 5.299 -14.817 1.00 75.19 93 LEU A C 1
ATOM 727 O O . LEU A 1 93 ? 13.922 5.393 -14.559 1.00 75.19 93 LEU A O 1
ATOM 731 N N . THR A 1 94 ? 15.818 6.306 -15.350 1.00 72.94 94 THR A N 1
ATOM 732 C CA . THR A 1 94 ? 15.261 7.590 -15.805 1.00 72.94 94 THR A CA 1
ATOM 733 C C . THR A 1 94 ? 15.202 7.673 -17.328 1.00 72.94 94 THR A C 1
ATOM 735 O O . THR A 1 94 ? 16.061 7.132 -18.020 1.00 72.94 94 THR A O 1
ATOM 738 N N . GLY A 1 95 ? 14.225 8.409 -17.864 1.00 63.34 95 GLY A N 1
ATOM 739 C CA . GLY A 1 95 ? 14.208 8.748 -19.292 1.00 63.34 95 GLY A CA 1
ATOM 740 C C . GLY A 1 95 ? 15.347 9.708 -19.681 1.00 63.34 95 GLY A C 1
ATOM 741 O O . GLY A 1 95 ? 15.863 10.418 -18.817 1.00 63.34 95 GLY A O 1
ATOM 742 N N . PRO A 1 96 ? 15.741 9.770 -20.967 1.00 53.78 96 PRO A N 1
ATOM 743 C CA . PRO A 1 96 ? 16.749 10.719 -21.430 1.00 53.78 96 PRO A CA 1
ATOM 744 C C . PRO A 1 96 ? 16.228 12.162 -21.341 1.00 53.78 96 PRO A C 1
ATOM 746 O O . PRO A 1 96 ? 15.182 12.481 -21.908 1.00 53.78 96 PRO A O 1
ATOM 749 N N . GLY A 1 97 ? 16.975 13.038 -20.663 1.00 63.50 97 GLY A N 1
ATOM 750 C CA . GLY A 1 97 ? 16.662 14.466 -20.533 1.00 63.50 97 GLY A CA 1
ATOM 751 C C . GLY A 1 97 ? 16.643 14.974 -19.081 1.00 63.50 97 GLY A C 1
ATOM 752 O O . GLY A 1 97 ? 17.199 14.327 -18.191 1.00 63.50 97 GLY A O 1
ATOM 753 N N . PRO A 1 98 ? 16.048 16.157 -18.830 1.00 69.50 98 PRO A N 1
ATOM 754 C CA . PRO A 1 98 ? 15.828 16.683 -17.480 1.00 69.50 98 PRO A CA 1
ATOM 755 C C . PRO A 1 98 ? 14.745 15.891 -16.718 1.00 69.50 98 PRO A C 1
ATOM 757 O O . PRO A 1 98 ? 14.069 15.036 -17.286 1.00 69.50 98 PRO A O 1
ATOM 760 N N . ASP A 1 99 ? 14.560 16.196 -15.426 1.00 72.25 99 ASP A N 1
ATOM 761 C CA . ASP A 1 99 ? 13.506 15.592 -14.590 1.00 72.25 99 ASP A CA 1
ATOM 762 C C . ASP A 1 99 ? 12.126 15.737 -15.253 1.00 72.25 99 ASP A C 1
ATOM 764 O O . ASP A 1 99 ? 11.656 16.849 -15.500 1.00 72.25 99 ASP A O 1
ATOM 768 N N . SER A 1 100 ? 11.472 14.607 -15.533 1.00 74.50 100 SER A N 1
ATOM 769 C CA . SER A 1 100 ? 10.171 14.590 -16.204 1.00 74.50 100 SER A CA 1
ATOM 770 C C . SER A 1 100 ? 9.018 15.094 -15.328 1.00 74.50 100 SER A C 1
ATOM 772 O O . SER A 1 100 ? 7.926 15.338 -15.840 1.00 74.50 100 SER A O 1
ATOM 774 N N . GLY A 1 101 ? 9.207 15.174 -14.006 1.00 79.12 101 GLY A N 1
ATOM 775 C CA . GLY A 1 101 ? 8.176 15.509 -13.021 1.00 79.12 101 GLY A CA 1
ATOM 776 C C . GLY A 1 101 ? 7.065 14.458 -12.869 1.00 79.12 101 GLY A C 1
ATOM 777 O O . GLY A 1 101 ? 6.123 14.664 -12.103 1.00 79.12 101 GLY A O 1
ATOM 778 N N . ARG A 1 102 ? 7.127 13.325 -13.584 1.00 77.81 102 ARG A N 1
ATOM 779 C CA . ARG A 1 102 ? 6.026 12.349 -13.664 1.00 77.81 102 ARG A CA 1
ATOM 780 C C . ARG A 1 102 ? 6.191 11.216 -12.657 1.00 77.81 102 ARG A C 1
ATOM 782 O O . ARG A 1 102 ? 7.174 10.494 -12.688 1.00 77.81 102 ARG A O 1
ATOM 789 N N . ILE A 1 103 ? 5.137 10.913 -11.894 1.00 81.56 103 ILE A N 1
ATOM 790 C CA . ILE A 1 103 ? 5.083 9.791 -10.924 1.00 81.56 103 ILE A CA 1
ATOM 791 C C . ILE A 1 103 ? 5.317 8.374 -11.509 1.00 81.56 103 ILE A C 1
ATOM 793 O O . ILE A 1 103 ? 5.320 7.389 -10.762 1.00 81.56 103 ILE A O 1
ATOM 797 N N . THR A 1 104 ? 5.457 8.258 -12.832 1.00 76.00 104 THR A N 1
ATOM 798 C CA . THR A 1 104 ? 5.822 7.040 -13.577 1.00 76.00 104 THR A CA 1
ATOM 799 C C . THR A 1 104 ? 7.329 6.878 -13.791 1.00 76.00 104 THR A C 1
ATOM 801 O O . THR A 1 104 ? 7.772 5.763 -14.038 1.00 76.00 104 THR A O 1
ATOM 804 N N . ASP A 1 105 ? 8.092 7.969 -13.715 1.00 81.31 105 ASP A N 1
ATOM 805 C CA . ASP A 1 105 ? 9.553 8.025 -13.810 1.00 81.31 105 ASP A CA 1
ATOM 806 C C . ASP A 1 105 ? 10.148 7.911 -12.403 1.00 81.31 105 ASP A C 1
ATOM 808 O O . ASP A 1 105 ? 9.778 8.673 -11.505 1.00 81.31 105 ASP A O 1
ATOM 812 N N . ILE A 1 106 ? 11.032 6.931 -12.203 1.00 83.25 106 ILE A N 1
ATOM 813 C CA . ILE A 1 106 ? 11.547 6.532 -10.888 1.00 83.25 106 ILE A CA 1
ATOM 814 C C . ILE A 1 106 ? 12.441 7.621 -10.288 1.00 83.25 106 ILE A C 1
ATOM 816 O O . ILE A 1 106 ? 12.345 7.873 -9.087 1.00 83.25 106 ILE A O 1
ATOM 820 N N . GLY A 1 107 ? 13.242 8.297 -11.117 1.00 84.38 107 GLY A N 1
ATOM 821 C CA . GLY A 1 107 ? 14.159 9.358 -10.693 1.00 84.38 107 GLY A CA 1
ATOM 822 C C . GLY A 1 107 ? 13.571 10.767 -10.743 1.00 84.38 107 GLY A C 1
ATOM 823 O O . GLY A 1 107 ? 14.325 11.732 -10.626 1.00 84.38 107 GLY A O 1
ATOM 824 N N . SER A 1 108 ? 12.252 10.909 -10.907 1.00 86.31 108 SER A N 1
ATOM 825 C CA . SER A 1 108 ? 11.592 12.218 -10.853 1.00 86.31 108 SER A CA 1
ATOM 826 C C . SER A 1 108 ? 11.417 12.727 -9.420 1.00 86.31 108 SER A C 1
ATOM 828 O O . SER A 1 108 ? 11.175 11.947 -8.486 1.00 86.31 108 SER A O 1
ATOM 830 N N . ALA A 1 109 ? 11.448 14.048 -9.225 1.00 86.50 109 ALA A N 1
ATOM 831 C CA . ALA A 1 109 ? 11.218 14.677 -7.922 1.00 86.50 109 ALA A CA 1
ATOM 832 C C . ALA A 1 109 ? 9.830 14.357 -7.330 1.00 86.50 109 ALA A C 1
ATOM 834 O O . ALA A 1 109 ? 9.675 14.295 -6.108 1.00 86.50 109 ALA A O 1
ATOM 835 N N . ALA A 1 110 ? 8.826 14.134 -8.187 1.00 86.94 110 ALA A N 1
ATOM 836 C CA . ALA A 1 110 ? 7.467 13.780 -7.782 1.00 86.94 110 ALA A CA 1
ATOM 837 C C . ALA A 1 110 ? 7.349 12.315 -7.327 1.00 86.94 110 ALA A C 1
ATOM 839 O O . ALA A 1 110 ? 6.650 12.020 -6.354 1.00 86.94 110 ALA A O 1
ATOM 840 N N . ARG A 1 111 ? 8.036 11.383 -8.003 1.00 89.88 111 ARG A N 1
ATOM 841 C CA . ARG A 1 111 ? 8.030 9.962 -7.625 1.00 89.88 111 ARG A CA 1
ATOM 842 C C . ARG A 1 111 ? 8.850 9.704 -6.368 1.00 89.88 111 ARG A C 1
ATOM 844 O O . ARG A 1 111 ? 8.395 8.973 -5.491 1.00 89.88 111 ARG A O 1
ATOM 851 N N . THR A 1 112 ? 10.025 10.311 -6.263 1.00 91.44 112 THR A N 1
ATOM 852 C CA . THR A 1 112 ? 10.910 10.142 -5.104 1.00 91.44 112 THR A CA 1
ATOM 853 C C . THR A 1 112 ? 10.298 10.730 -3.826 1.00 91.44 112 THR A C 1
ATOM 855 O O . THR A 1 112 ? 10.294 10.048 -2.802 1.00 91.44 112 THR A O 1
ATOM 858 N N . ASP A 1 113 ? 9.659 11.909 -3.874 1.00 90.19 113 ASP A N 1
ATOM 859 C CA . ASP A 1 113 ? 8.879 12.421 -2.730 1.00 90.19 113 ASP A CA 1
ATOM 860 C C . ASP A 1 113 ? 7.666 11.534 -2.393 1.00 90.19 113 ASP A C 1
ATOM 862 O O . ASP A 1 113 ? 7.407 11.287 -1.217 1.00 90.19 113 ASP A O 1
ATOM 866 N N . LEU A 1 114 ? 6.943 11.004 -3.389 1.00 92.00 114 LEU A N 1
ATOM 867 C CA . LEU A 1 114 ? 5.828 10.079 -3.147 1.00 92.00 114 LEU A CA 1
ATOM 868 C C . LEU A 1 114 ? 6.278 8.814 -2.398 1.00 92.00 114 LEU A C 1
ATOM 870 O O . LEU A 1 114 ? 5.595 8.404 -1.459 1.00 92.00 114 LEU A O 1
ATOM 874 N N . ILE A 1 115 ? 7.406 8.213 -2.794 1.00 93.00 115 ILE A N 1
ATOM 875 C CA . ILE A 1 115 ? 7.979 7.033 -2.126 1.00 93.00 115 ILE A CA 1
ATOM 876 C C . ILE A 1 115 ? 8.334 7.380 -0.678 1.00 93.00 115 ILE A C 1
ATOM 878 O O . ILE A 1 115 ? 7.810 6.754 0.243 1.00 93.00 115 ILE A O 1
ATOM 882 N N . VAL A 1 116 ? 9.164 8.409 -0.477 1.00 91.44 116 VAL A N 1
ATOM 883 C CA . VAL A 1 116 ? 9.659 8.790 0.852 1.00 91.44 116 VAL A CA 1
ATOM 884 C C . VAL A 1 116 ? 8.507 9.199 1.775 1.00 91.44 116 VAL A C 1
ATOM 886 O O . VAL A 1 116 ? 8.397 8.661 2.873 1.00 91.44 116 VAL A O 1
ATOM 889 N N . ARG A 1 117 ? 7.594 10.081 1.334 1.00 90.06 117 ARG A N 1
ATOM 890 C CA . ARG A 1 117 ? 6.425 10.481 2.139 1.00 90.06 117 ARG A CA 1
ATOM 891 C C . ARG A 1 117 ? 5.584 9.273 2.540 1.00 90.06 117 ARG A C 1
ATOM 893 O O . ARG A 1 117 ? 5.255 9.158 3.713 1.00 90.06 117 ARG A O 1
ATOM 900 N N . THR A 1 118 ? 5.219 8.406 1.593 1.00 92.56 118 THR A N 1
ATOM 901 C CA . THR A 1 118 ? 4.284 7.305 1.882 1.00 92.56 118 THR A CA 1
ATOM 902 C C . THR A 1 118 ? 4.894 6.315 2.870 1.00 92.56 118 THR A C 1
ATOM 904 O O . THR A 1 118 ? 4.235 5.964 3.843 1.00 92.56 118 THR A O 1
ATOM 907 N N . GLN A 1 119 ? 6.155 5.922 2.672 1.00 93.56 119 GLN A N 1
ATOM 908 C CA . GLN A 1 119 ? 6.821 4.946 3.536 1.00 93.56 119 GLN A CA 1
ATOM 909 C C . GLN A 1 119 ? 7.129 5.506 4.940 1.00 93.56 119 GLN A C 1
ATOM 911 O O . GLN A 1 119 ? 6.936 4.790 5.920 1.00 93.56 119 GLN A O 1
ATOM 916 N N . THR A 1 120 ? 7.528 6.780 5.068 1.00 89.94 120 THR A N 1
ATOM 917 C CA . THR A 1 120 ? 7.689 7.435 6.382 1.00 89.94 120 THR A CA 1
ATOM 918 C C . THR A 1 120 ? 6.345 7.592 7.103 1.00 89.94 120 THR A C 1
ATOM 920 O O . THR A 1 120 ? 6.252 7.290 8.288 1.00 89.94 120 THR A O 1
ATOM 923 N N . GLN A 1 121 ? 5.283 8.018 6.408 1.00 91.38 121 GLN A N 1
ATOM 924 C CA . GLN A 1 121 ? 3.958 8.160 7.026 1.00 91.38 121 GLN A CA 1
ATOM 925 C C . GLN A 1 121 ? 3.348 6.805 7.420 1.00 91.38 121 GLN A C 1
ATOM 927 O O . GLN A 1 121 ? 2.719 6.722 8.465 1.00 91.38 121 GLN A O 1
ATOM 932 N N . GLN A 1 122 ? 3.563 5.740 6.642 1.00 95.31 122 GLN A N 1
ATOM 933 C CA . GLN A 1 122 ? 3.142 4.380 7.009 1.00 95.31 122 GLN A CA 1
ATOM 934 C C . GLN A 1 122 ? 3.849 3.860 8.274 1.00 95.31 122 GLN A C 1
ATOM 936 O O . GLN A 1 122 ? 3.224 3.149 9.051 1.00 95.31 122 GLN A O 1
ATOM 941 N N . ALA A 1 123 ? 5.117 4.226 8.505 1.00 91.88 123 ALA A N 1
ATOM 942 C CA . ALA A 1 123 ? 5.832 3.853 9.728 1.00 91.88 123 ALA A CA 1
ATOM 943 C C . ALA A 1 123 ? 5.267 4.566 10.972 1.00 91.88 123 ALA A C 1
ATOM 945 O O . ALA A 1 123 ? 4.986 3.908 11.969 1.00 91.88 123 ALA A O 1
ATOM 946 N N . TYR A 1 124 ? 5.032 5.883 10.895 1.00 89.12 124 TYR A N 1
ATOM 947 C CA . TYR A 1 124 ? 4.413 6.631 11.998 1.00 89.12 124 TYR A CA 1
ATOM 948 C C . TYR A 1 124 ? 2.973 6.184 12.281 1.00 89.12 124 TYR A C 1
ATOM 950 O O . TYR A 1 124 ? 2.630 5.963 13.436 1.00 89.12 124 TYR A O 1
ATOM 958 N N . GLY A 1 125 ? 2.150 5.983 11.246 1.00 94.19 125 GLY A N 1
ATOM 959 C CA . GLY A 1 125 ? 0.769 5.532 11.431 1.00 94.19 125 GLY A CA 1
ATOM 960 C C . GLY A 1 125 ? 0.675 4.125 12.024 1.00 94.19 125 GLY A C 1
ATOM 961 O O . GLY A 1 125 ? -0.192 3.876 12.855 1.00 94.19 125 GLY A O 1
ATOM 962 N N . HIS A 1 126 ? 1.585 3.211 11.658 1.00 95.81 126 HIS A N 1
ATOM 963 C CA . HIS A 1 126 ? 1.680 1.907 12.320 1.00 95.81 126 HIS A CA 1
ATOM 964 C C . HIS A 1 126 ? 1.976 2.050 13.814 1.00 95.81 126 HIS A C 1
ATOM 966 O O . HIS A 1 126 ? 1.356 1.361 14.614 1.00 95.81 126 HIS A O 1
ATOM 972 N N . ALA A 1 127 ? 2.909 2.926 14.191 1.00 89.06 127 ALA A N 1
ATOM 973 C CA . ALA A 1 127 ? 3.261 3.142 15.589 1.00 89.06 127 ALA A CA 1
ATOM 974 C C . ALA A 1 127 ? 2.109 3.765 16.394 1.00 89.06 127 ALA A C 1
ATOM 976 O O . ALA A 1 127 ? 1.806 3.304 17.486 1.00 89.06 127 ALA A O 1
ATOM 977 N N . GLU A 1 128 ? 1.416 4.752 15.826 1.00 91.31 128 GLU A N 1
ATOM 978 C CA . GLU A 1 128 ? 0.216 5.362 16.413 1.00 91.31 128 GLU A CA 1
ATOM 979 C C . GLU A 1 128 ? -0.924 4.348 16.582 1.00 91.31 128 GLU A C 1
ATOM 981 O O . GLU A 1 128 ? -1.567 4.310 17.629 1.00 91.31 128 GLU A O 1
ATOM 986 N N . TRP A 1 129 ? -1.125 3.458 15.603 1.00 95.94 129 TRP A N 1
ATOM 987 C CA . TRP A 1 129 ? -2.043 2.326 15.739 1.00 95.94 129 TRP A CA 1
ATOM 988 C C . TRP A 1 129 ? -1.605 1.357 16.834 1.00 95.94 129 TRP A C 1
ATOM 990 O O . TRP A 1 129 ? -2.420 1.015 17.680 1.00 95.94 129 TRP A O 1
ATOM 1000 N N . LYS A 1 130 ? -0.332 0.951 16.845 1.00 93.50 130 LYS A N 1
ATOM 1001 C CA . LYS A 1 130 ? 0.255 0.005 17.802 1.00 93.50 130 LYS A CA 1
ATOM 1002 C C . LYS A 1 130 ? 0.149 0.507 19.246 1.00 93.50 130 LYS A C 1
ATOM 1004 O O . LYS A 1 130 ? -0.327 -0.236 20.095 1.00 93.50 130 LYS A O 1
ATOM 1009 N N . SER A 1 131 ? 0.502 1.765 19.515 1.00 88.62 131 SER A N 1
ATOM 1010 C CA . SER A 1 131 ? 0.260 2.403 20.819 1.00 88.62 131 SER A CA 1
ATOM 1011 C C . SER A 1 131 ? -1.239 2.546 21.111 1.00 88.62 131 SER A C 1
ATOM 1013 O O . SER A 1 131 ? -1.672 2.314 22.231 1.00 88.62 131 SER A O 1
ATOM 1015 N N . GLY A 1 132 ? -2.058 2.836 20.097 1.00 91.44 132 GLY A N 1
ATOM 1016 C CA . GLY A 1 132 ? -3.521 2.830 20.185 1.00 91.44 132 GLY A CA 1
ATOM 1017 C C . GLY A 1 132 ? -4.177 1.441 20.253 1.00 91.44 132 GLY A C 1
ATOM 1018 O O . GLY A 1 132 ? -5.397 1.367 20.115 1.00 91.44 132 GLY A O 1
ATOM 1019 N N . GLN A 1 133 ? -3.412 0.353 20.410 1.00 93.25 133 GLN A N 1
ATOM 1020 C CA . GLN A 1 133 ? -3.907 -0.984 20.772 1.00 93.25 133 GLN A CA 1
ATOM 1021 C C . GLN A 1 133 ? -3.614 -1.346 22.237 1.00 93.25 133 GLN A C 1
ATOM 1023 O O . GLN A 1 133 ? -3.986 -2.436 22.667 1.00 93.25 133 GLN A O 1
ATOM 1028 N N . ASP A 1 134 ? -2.964 -0.471 23.005 1.00 92.56 134 ASP A N 1
ATOM 1029 C CA . ASP A 1 134 ? -2.821 -0.662 24.447 1.00 92.56 134 ASP A CA 1
ATOM 1030 C C . ASP A 1 134 ? -4.198 -0.578 25.154 1.00 92.56 134 ASP A C 1
ATOM 1032 O O . ASP A 1 134 ? -5.008 0.273 24.771 1.00 92.56 134 ASP A O 1
ATOM 1036 N N . PRO A 1 135 ? -4.505 -1.434 26.152 1.00 92.88 135 PRO A N 1
ATOM 1037 C CA . PRO A 1 135 ? -5.802 -1.426 26.833 1.00 92.88 135 PRO A CA 1
ATOM 1038 C C . PRO A 1 135 ? -6.164 -0.096 27.505 1.00 92.88 135 PRO A C 1
ATOM 1040 O O . PRO A 1 135 ? -7.310 0.335 27.383 1.00 92.88 135 PRO A O 1
ATOM 1043 N N . ASP A 1 136 ? -5.213 0.591 28.146 1.00 92.31 136 ASP A N 1
ATOM 1044 C CA . ASP A 1 136 ? -5.474 1.872 28.817 1.00 92.31 136 ASP A CA 1
ATOM 1045 C C . ASP A 1 136 ? -5.660 2.991 27.773 1.00 92.31 136 ASP A C 1
ATOM 1047 O O . ASP A 1 136 ? -6.499 3.883 27.930 1.00 92.31 136 ASP A O 1
ATOM 1051 N N . ALA A 1 137 ? -4.933 2.919 26.650 1.00 91.44 137 ALA A N 1
ATOM 1052 C CA . ALA A 1 137 ? -5.113 3.830 25.516 1.00 91.44 137 ALA A CA 1
ATOM 1053 C C . ALA A 1 137 ? -6.452 3.619 24.778 1.00 91.44 137 ALA A C 1
ATOM 1055 O O . ALA A 1 137 ? -7.035 4.583 24.267 1.00 91.44 137 ALA A O 1
ATOM 1056 N N . LEU A 1 138 ? -6.945 2.377 24.720 1.00 93.94 138 LEU A N 1
ATOM 1057 C CA . LEU A 1 138 ? -8.275 2.035 24.210 1.00 93.94 138 LEU A CA 1
ATOM 1058 C C . LEU A 1 138 ? -9.384 2.451 25.181 1.00 93.94 138 LEU A C 1
ATOM 1060 O O . LEU A 1 138 ? -10.436 2.881 24.717 1.00 93.94 138 LEU A O 1
ATOM 1064 N N . ASP A 1 139 ? -9.169 2.377 26.496 1.00 94.06 139 ASP A N 1
ATOM 1065 C CA . ASP A 1 139 ? -10.160 2.845 27.467 1.00 94.06 139 ASP A CA 1
ATOM 1066 C C . ASP A 1 139 ? -10.282 4.375 27.489 1.00 94.06 139 ASP A C 1
ATOM 1068 O O . ASP A 1 139 ? -11.392 4.905 27.493 1.00 94.06 139 ASP A O 1
ATOM 1072 N N . ALA A 1 140 ? -9.162 5.101 27.427 1.00 94.50 140 ALA A N 1
ATOM 1073 C CA . ALA A 1 140 ? -9.168 6.563 27.395 1.00 94.50 140 ALA A CA 1
ATOM 1074 C C . ALA A 1 140 ? -9.705 7.131 26.064 1.00 94.50 140 ALA A C 1
ATOM 1076 O O . ALA A 1 140 ? -10.469 8.106 26.053 1.00 94.50 140 ALA A O 1
ATOM 1077 N N . ALA A 1 141 ? -9.309 6.528 24.938 1.00 96.00 141 ALA A N 1
ATOM 1078 C CA . ALA A 1 141 ? -9.663 6.962 23.589 1.00 96.00 141 ALA A CA 1
ATOM 1079 C C . ALA A 1 141 ? -9.973 5.752 22.680 1.00 96.00 141 ALA A C 1
ATOM 1081 O O . ALA A 1 141 ? -9.128 5.350 21.877 1.00 96.00 141 ALA A O 1
ATOM 1082 N N . PRO A 1 142 ? -11.181 5.166 22.759 1.00 97.75 142 PRO A N 1
ATOM 1083 C CA . PRO A 1 142 ? -11.550 3.953 22.021 1.00 97.75 142 PRO A CA 1
ATOM 1084 C C . PRO A 1 142 ? -11.743 4.169 20.515 1.00 97.75 142 PRO A C 1
ATOM 1086 O O . PRO A 1 142 ? -11.815 3.199 19.754 1.00 97.75 142 PRO A O 1
ATOM 1089 N N . ALA A 1 143 ? -11.866 5.421 20.068 1.00 98.25 143 ALA A N 1
ATOM 1090 C CA . ALA A 1 143 ? -12.258 5.780 18.711 1.00 98.25 143 ALA A CA 1
ATOM 1091 C C . ALA A 1 143 ? -11.293 6.771 18.044 1.00 98.25 143 ALA A C 1
ATOM 1093 O O . ALA A 1 143 ? -10.489 7.440 18.694 1.00 98.25 143 ALA A O 1
ATOM 1094 N N . TRP A 1 144 ? -11.406 6.857 16.720 1.00 98.25 144 TRP A N 1
ATOM 1095 C CA . TRP A 1 144 ? -10.662 7.776 15.865 1.00 98.25 144 TRP A CA 1
ATOM 1096 C C . TRP A 1 144 ? -11.592 8.557 14.944 1.00 98.25 144 TRP A C 1
ATOM 1098 O O .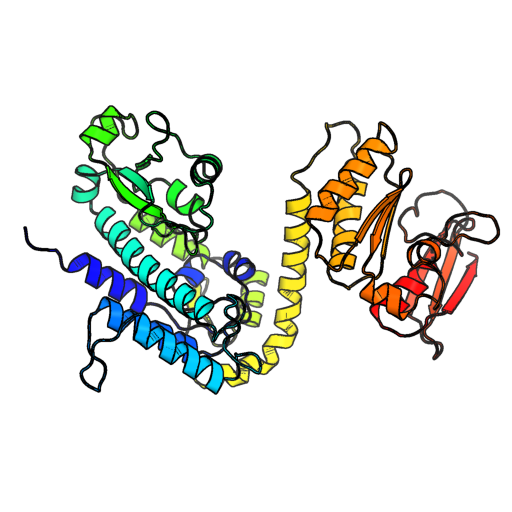 TRP A 1 144 ? -12.470 7.971 14.309 1.00 98.25 144 TRP A O 1
ATOM 1108 N N . GLU A 1 145 ? -11.325 9.853 14.784 1.00 98.19 145 GLU A N 1
ATOM 1109 C CA . GLU A 1 145 ? -11.887 10.682 13.718 1.00 98.19 145 GLU A CA 1
ATOM 1110 C C . GLU A 1 145 ? -10.925 10.787 12.525 1.00 98.19 145 GLU A C 1
ATOM 1112 O O . GLU A 1 145 ? -9.772 11.202 12.661 1.00 98.19 145 GLU A O 1
ATOM 1117 N N . LEU A 1 146 ? -11.413 10.458 11.327 1.00 98.25 146 LEU A N 1
ATOM 1118 C CA . LEU A 1 146 ? -10.694 10.620 10.065 1.00 98.25 146 LEU A CA 1
ATOM 1119 C C . LEU A 1 146 ? -10.732 12.087 9.601 1.00 98.25 146 LEU A C 1
ATOM 1121 O O . LEU A 1 146 ? -11.684 12.512 8.944 1.00 98.25 146 LEU A O 1
ATOM 1125 N N . PHE A 1 147 ? -9.667 12.850 9.854 1.00 94.81 147 PHE A N 1
ATOM 1126 C CA . PHE A 1 147 ? -9.605 14.282 9.528 1.00 94.81 147 PHE A CA 1
ATOM 1127 C C . PHE A 1 147 ? -8.556 14.624 8.456 1.00 94.81 147 PHE A C 1
ATOM 1129 O O . PHE A 1 147 ? -7.654 13.841 8.143 1.00 94.81 147 PHE A O 1
ATOM 1136 N N . ARG A 1 148 ? -8.664 15.821 7.861 1.00 93.62 148 ARG A N 1
ATOM 1137 C CA . ARG A 1 148 ? -7.686 16.341 6.889 1.00 93.62 148 ARG A CA 1
ATOM 1138 C C . ARG A 1 148 ? -6.530 17.044 7.606 1.00 93.62 148 ARG A C 1
ATOM 1140 O O . ARG A 1 148 ? -6.604 18.234 7.879 1.00 93.62 148 ARG A O 1
ATOM 1147 N N . LEU A 1 149 ? -5.429 16.327 7.821 1.00 90.56 149 LEU A N 1
ATOM 1148 C CA . LEU A 1 149 ? -4.174 16.906 8.319 1.00 90.56 149 LEU A CA 1
ATOM 1149 C C . LEU A 1 149 ? -3.432 17.742 7.258 1.00 90.56 149 LEU A C 1
ATOM 1151 O O . LEU A 1 149 ? -2.615 18.592 7.603 1.00 90.56 149 LEU A O 1
ATOM 1155 N N . GLN A 1 150 ? -3.645 17.482 5.961 1.00 83.56 150 GLN A N 1
ATOM 1156 C CA . GLN A 1 150 ? -2.967 18.216 4.886 1.00 83.56 150 GLN A CA 1
ATOM 1157 C C . GLN A 1 150 ? -3.836 18.414 3.642 1.00 83.56 150 GLN A C 1
ATOM 1159 O O . GLN A 1 150 ? -4.425 17.468 3.103 1.00 83.56 150 GLN A O 1
ATOM 1164 N N . ASP A 1 151 ? -3.793 19.629 3.104 1.00 86.12 151 ASP A N 1
ATOM 1165 C CA . ASP A 1 151 ? -4.421 19.969 1.832 1.00 86.12 151 ASP A CA 1
ATOM 1166 C C . ASP A 1 151 ? -3.751 19.325 0.621 1.00 86.12 151 ASP A C 1
ATOM 1168 O O . ASP A 1 151 ? -2.598 18.873 0.638 1.00 86.12 151 ASP A O 1
ATOM 1172 N N . ARG A 1 152 ? -4.530 19.248 -0.458 1.00 84.81 152 ARG A N 1
ATOM 1173 C CA . ARG A 1 152 ? -4.160 18.676 -1.752 1.00 84.81 152 ARG A CA 1
ATOM 1174 C C . ARG A 1 152 ? -4.822 19.519 -2.836 1.00 84.81 152 ARG A C 1
ATOM 1176 O O . ARG A 1 152 ? -6.012 19.775 -2.729 1.00 84.81 152 ARG A O 1
ATOM 1183 N N . GLU A 1 153 ? -4.085 19.855 -3.897 1.00 82.81 153 GLU A N 1
ATOM 1184 C CA . GLU A 1 153 ? -4.601 20.560 -5.092 1.00 82.81 153 GLU A CA 1
ATOM 1185 C C . GLU A 1 153 ? -5.903 19.931 -5.622 1.00 82.81 153 GLU A C 1
ATOM 1187 O O . GLU A 1 153 ? -6.818 20.621 -6.059 1.00 82.81 153 GLU A O 1
ATOM 1192 N N . ARG A 1 154 ? -5.987 18.597 -5.561 1.00 86.56 154 ARG A N 1
ATOM 1193 C CA . ARG A 1 154 ? -7.172 17.814 -5.918 1.00 86.56 154 ARG A CA 1
ATOM 1194 C C . ARG A 1 154 ? -7.475 16.864 -4.759 1.00 86.56 154 ARG A C 1
ATOM 1196 O O . ARG A 1 154 ? -6.908 15.765 -4.715 1.00 86.56 154 ARG A O 1
ATOM 1203 N N . PRO A 1 155 ? -8.279 17.286 -3.767 1.00 88.19 155 PRO A N 1
ATOM 1204 C CA . PRO A 1 155 ? -8.650 16.418 -2.664 1.00 88.19 155 PRO A CA 1
ATOM 1205 C C . PRO A 1 155 ? -9.521 15.276 -3.191 1.00 88.19 155 PRO A C 1
ATOM 1207 O O . PRO A 1 155 ? -10.303 15.439 -4.125 1.00 88.19 155 PRO A O 1
ATOM 1210 N N . ARG A 1 156 ? -9.386 14.095 -2.586 1.00 91.56 156 ARG A N 1
ATOM 1211 C CA . ARG A 1 156 ? -10.341 13.006 -2.813 1.00 91.56 156 ARG A CA 1
ATOM 1212 C C . ARG A 1 156 ? -11.588 13.253 -1.973 1.00 91.56 156 ARG A C 1
ATOM 1214 O O . ARG A 1 156 ? -11.477 13.747 -0.850 1.00 91.56 156 ARG A O 1
ATOM 1221 N N . ASP A 1 157 ? -12.730 12.842 -2.504 1.00 94.69 157 ASP A N 1
ATOM 1222 C CA . ASP A 1 157 ? -13.977 12.707 -1.759 1.00 94.69 157 ASP A CA 1
ATOM 1223 C C . ASP A 1 157 ? -13.824 11.570 -0.733 1.00 94.69 157 ASP A C 1
ATOM 1225 O O . ASP A 1 157 ? -13.859 10.385 -1.074 1.00 94.69 157 ASP A O 1
ATOM 1229 N N . TRP A 1 158 ? -13.549 11.940 0.518 1.00 94.94 158 TRP A N 1
ATOM 1230 C CA . TRP A 1 158 ? -13.369 10.983 1.609 1.00 94.94 158 TRP A CA 1
ATOM 1231 C C . TRP A 1 158 ? -14.689 10.577 2.257 1.00 94.94 158 TRP A C 1
ATOM 1233 O O . TRP A 1 158 ? -14.793 9.427 2.666 1.00 94.94 158 TRP A O 1
ATOM 1243 N N . MET A 1 159 ? -15.715 11.434 2.241 1.00 94.69 159 MET A N 1
ATOM 1244 C CA . MET A 1 159 ? -17.060 11.096 2.723 1.00 94.69 159 MET A CA 1
ATOM 1245 C C . MET A 1 159 ? -17.651 9.944 1.903 1.00 94.69 159 MET A C 1
ATOM 1247 O O . MET A 1 159 ? -18.134 8.954 2.452 1.00 94.69 159 MET A O 1
ATOM 1251 N N . ARG A 1 160 ? -17.553 10.007 0.570 1.00 95.50 160 ARG A N 1
ATOM 1252 C CA . ARG A 1 160 ? -17.950 8.891 -0.293 1.00 95.50 160 ARG A CA 1
ATOM 1253 C C . ARG A 1 160 ? -17.146 7.629 0.014 1.00 95.50 160 ARG A C 1
ATOM 1255 O O . ARG A 1 160 ? -17.754 6.578 0.174 1.00 95.50 160 ARG A O 1
ATOM 1262 N N . ARG A 1 161 ? -15.816 7.717 0.135 1.00 96.50 161 ARG A N 1
ATOM 1263 C CA . ARG A 1 161 ? -14.969 6.537 0.405 1.00 96.50 161 ARG A CA 1
ATOM 1264 C C . ARG A 1 161 ? -15.207 5.918 1.784 1.00 96.50 161 ARG A C 1
ATOM 1266 O O . ARG A 1 161 ? -15.104 4.704 1.912 1.00 96.50 161 ARG A O 1
ATOM 1273 N N . TRP A 1 162 ? -15.535 6.729 2.785 1.00 96.75 162 TRP A N 1
ATOM 1274 C CA . TRP A 1 162 ? -15.947 6.287 4.116 1.00 96.75 162 TRP A CA 1
ATOM 1275 C C . TRP A 1 162 ? -17.244 5.480 4.041 1.00 96.75 162 TRP A C 1
ATOM 1277 O O . TRP A 1 162 ? -17.292 4.331 4.474 1.00 96.75 162 TRP A O 1
ATOM 1287 N N . ARG A 1 163 ? -18.258 6.030 3.363 1.00 95.81 163 ARG A N 1
ATOM 1288 C CA . ARG A 1 163 ? -19.540 5.362 3.098 1.00 95.81 163 ARG A CA 1
ATOM 1289 C C . ARG A 1 163 ? -19.369 4.065 2.293 1.00 95.81 163 ARG A C 1
ATOM 1291 O O . ARG A 1 163 ? -19.962 3.052 2.640 1.00 95.81 163 ARG A O 1
ATOM 1298 N N . GLU A 1 164 ? -18.528 4.076 1.256 1.00 95.12 164 GLU A N 1
ATOM 1299 C CA . GLU A 1 164 ? -18.182 2.895 0.442 1.00 95.12 164 GLU A CA 1
ATOM 1300 C C . GLU A 1 164 ? -17.424 1.814 1.240 1.00 95.12 164 GLU A C 1
ATOM 1302 O O . GLU A 1 164 ? -17.497 0.642 0.883 1.00 95.12 164 GLU A O 1
ATOM 1307 N N . ALA A 1 165 ? -16.737 2.174 2.331 1.00 93.81 165 ALA A N 1
ATOM 1308 C CA . ALA A 1 165 ? -16.100 1.230 3.258 1.00 93.81 165 ALA A CA 1
ATOM 1309 C C . ALA A 1 165 ? -17.054 0.690 4.353 1.00 93.81 165 ALA A C 1
ATOM 1311 O O . ALA A 1 165 ? -16.652 -0.175 5.138 1.00 93.81 165 ALA A O 1
ATOM 1312 N N . GLY A 1 166 ? -18.305 1.171 4.395 1.00 94.75 166 GLY A N 1
ATOM 1313 C CA . GLY A 1 166 ? -19.330 0.816 5.387 1.00 94.75 166 GLY A CA 1
ATOM 1314 C C . GLY A 1 166 ? -19.486 1.809 6.549 1.00 94.75 166 GLY A C 1
ATOM 1315 O O . GLY A 1 166 ? -20.182 1.503 7.515 1.00 94.75 166 GLY A O 1
ATOM 1316 N N . GLY A 1 167 ? -18.842 2.977 6.479 1.00 94.88 167 GLY A N 1
ATOM 1317 C CA . GLY A 1 167 ? -18.776 3.947 7.571 1.00 94.88 167 GLY A CA 1
ATOM 1318 C C . GLY A 1 167 ? -20.066 4.705 7.859 1.00 94.88 167 GLY A C 1
ATOM 1319 O O . GLY A 1 167 ? -20.785 5.126 6.949 1.00 94.88 167 GLY A O 1
ATOM 1320 N N . ARG A 1 168 ? -20.312 4.919 9.155 1.00 94.19 168 ARG A N 1
ATOM 1321 C CA . ARG A 1 168 ? -21.377 5.775 9.692 1.00 94.19 168 ARG A CA 1
ATOM 1322 C C . ARG A 1 168 ? -20.864 7.203 9.863 1.00 94.19 168 ARG A C 1
ATOM 1324 O O . ARG A 1 168 ? -19.680 7.405 10.116 1.00 94.19 168 ARG A O 1
ATOM 1331 N N . PHE A 1 169 ? -21.745 8.183 9.717 1.00 95.69 169 PHE A N 1
ATOM 1332 C CA . PHE A 1 169 ? -21.431 9.579 10.020 1.00 95.69 169 PHE A CA 1
ATOM 1333 C C . PHE A 1 169 ? -21.995 9.939 11.388 1.00 95.69 169 PHE A C 1
ATOM 1335 O O . PHE A 1 169 ? -23.107 9.527 11.718 1.00 95.69 169 PHE A O 1
ATOM 1342 N N . HIS A 1 170 ? -21.230 10.710 12.154 1.00 93.00 170 HIS A N 1
ATOM 1343 C CA . HIS A 1 170 ? -21.640 11.236 13.451 1.00 93.00 170 HIS A CA 1
ATOM 1344 C C . HIS A 1 170 ? -21.750 12.767 13.341 1.00 93.00 170 HIS A C 1
ATOM 1346 O O . HIS A 1 170 ? -20.936 13.423 12.686 1.00 93.00 170 HIS A O 1
ATOM 1352 N N . GLY A 1 171 ? -22.816 13.352 13.894 1.00 85.00 171 GLY A N 1
ATOM 1353 C CA . GLY A 1 171 ? -23.223 14.709 13.512 1.00 85.00 171 GLY A CA 1
ATOM 1354 C C . GLY A 1 171 ? -23.552 14.804 12.012 1.00 85.00 171 GLY A C 1
ATOM 1355 O O . GLY A 1 171 ? -24.142 13.887 11.444 1.00 85.00 171 GLY A O 1
ATOM 1356 N N . SER A 1 172 ? -23.177 15.909 11.363 1.00 80.44 172 SER A N 1
ATOM 1357 C CA . SER A 1 172 ? -23.418 16.126 9.927 1.00 80.44 172 SER A CA 1
ATOM 1358 C C . SER A 1 172 ? -22.442 15.375 9.012 1.00 80.44 172 SER A C 1
ATOM 1360 O O . SER A 1 172 ? -22.860 14.829 7.994 1.00 80.44 172 SER A O 1
ATOM 1362 N N . GLU A 1 173 ? -21.147 15.373 9.347 1.00 90.25 173 GLU A N 1
ATOM 1363 C CA . GLU A 1 173 ? -20.075 14.955 8.426 1.00 90.25 173 GLU A CA 1
ATOM 1364 C C . GLU A 1 173 ? -18.914 14.181 9.087 1.00 90.25 173 GLU A C 1
ATOM 1366 O O . GLU A 1 173 ? -18.011 13.734 8.375 1.00 90.25 173 GLU A O 1
ATOM 1371 N N . ARG A 1 174 ? -18.902 13.993 10.419 1.00 96.69 174 ARG A N 1
ATOM 1372 C CA . ARG A 1 174 ? -17.743 13.407 11.121 1.00 96.69 174 ARG A CA 1
ATOM 1373 C C . ARG A 1 174 ? -17.607 11.920 10.806 1.00 96.69 174 ARG A C 1
ATOM 1375 O O . ARG A 1 174 ? -18.571 11.157 10.891 1.00 96.69 174 ARG A O 1
ATOM 1382 N N . MET A 1 175 ? -16.395 11.513 10.441 1.00 98.12 175 MET A N 1
ATOM 1383 C CA . MET A 1 175 ? -16.055 10.154 10.010 1.00 98.12 175 MET A CA 1
ATOM 1384 C C . MET A 1 175 ? -15.337 9.437 11.157 1.00 98.12 175 MET A C 1
ATOM 1386 O O . MET A 1 175 ? -14.108 9.450 11.222 1.00 98.12 175 MET A O 1
ATOM 1390 N N . ILE A 1 176 ? -16.119 8.882 12.089 1.00 98.38 176 ILE A N 1
ATOM 1391 C CA . ILE A 1 176 ? -15.631 8.323 13.360 1.00 98.38 176 ILE A CA 1
ATOM 1392 C C . ILE A 1 176 ? -15.951 6.831 13.452 1.00 98.38 176 ILE A C 1
ATOM 1394 O O . ILE A 1 176 ? -17.063 6.414 13.129 1.00 98.38 176 ILE A O 1
ATOM 1398 N N . ALA A 1 177 ? -14.985 6.034 13.908 1.00 98.31 177 ALA A N 1
ATOM 1399 C CA . ALA A 1 177 ? -15.173 4.624 14.254 1.00 98.31 177 ALA A CA 1
ATOM 1400 C C . ALA A 1 177 ? -14.225 4.208 15.390 1.00 98.31 177 ALA A C 1
ATOM 1402 O O . ALA A 1 177 ? -13.241 4.897 15.666 1.00 98.31 177 ALA A O 1
ATOM 1403 N N . LEU A 1 178 ? -14.492 3.063 16.025 1.00 98.19 178 LEU A N 1
ATOM 1404 C CA . LEU A 1 178 ? -13.581 2.465 17.009 1.00 98.19 178 LEU A CA 1
ATOM 1405 C C . LEU A 1 178 ? -12.213 2.172 16.371 1.00 98.19 178 LEU A C 1
ATOM 1407 O O . LEU A 1 178 ? -12.159 1.749 15.215 1.00 98.19 178 LEU A O 1
ATOM 1411 N N . LYS A 1 179 ? -11.113 2.319 17.122 1.00 97.75 179 LYS A N 1
ATOM 1412 C CA . LYS A 1 179 ? -9.736 1.988 16.676 1.00 97.75 179 LYS A CA 1
ATOM 1413 C C . LYS A 1 179 ? -9.593 0.534 16.191 1.00 97.75 179 LYS A C 1
ATOM 1415 O O . LYS A 1 179 ? -8.686 0.205 15.430 1.00 97.75 179 LYS A O 1
ATOM 1420 N N . THR A 1 180 ? -10.512 -0.325 16.622 1.00 95.62 180 THR A N 1
ATOM 1421 C CA . THR A 1 180 ? -10.593 -1.762 16.346 1.00 95.62 180 THR A CA 1
ATOM 1422 C C . THR A 1 180 ? -11.491 -2.132 15.156 1.00 95.62 180 THR A C 1
ATOM 1424 O O . THR A 1 180 ? -11.515 -3.296 14.757 1.00 95.62 180 THR A O 1
ATOM 1427 N N . ASP A 1 181 ? -12.223 -1.185 14.553 1.00 97.00 181 ASP A N 1
ATOM 1428 C CA . ASP A 1 181 ? -13.146 -1.493 13.453 1.00 97.00 181 ASP A CA 1
ATOM 1429 C C . ASP A 1 181 ? -12.399 -1.802 12.138 1.00 97.00 181 ASP A C 1
ATOM 1431 O O . ASP A 1 181 ? -11.555 -1.049 11.644 1.00 97.00 181 ASP A O 1
ATOM 1435 N N . THR A 1 182 ? -12.791 -2.912 11.511 1.00 95.56 182 THR A N 1
ATOM 1436 C CA . THR A 1 182 ? -12.409 -3.341 10.157 1.00 95.56 182 THR A CA 1
ATOM 1437 C C . THR A 1 182 ? -12.474 -2.251 9.074 1.00 95.56 182 THR A C 1
ATOM 1439 O O . THR A 1 182 ? -11.787 -2.369 8.052 1.00 95.56 182 THR A O 1
ATOM 1442 N N . ILE A 1 183 ? -13.274 -1.195 9.259 1.00 96.88 183 ILE A N 1
ATOM 1443 C CA . ILE A 1 183 ? -13.385 -0.064 8.334 1.00 96.88 183 ILE A CA 1
ATOM 1444 C C . ILE A 1 183 ? -12.036 0.569 8.004 1.00 96.88 183 ILE A C 1
ATOM 1446 O O . ILE A 1 183 ? -11.811 0.902 6.841 1.00 96.88 183 ILE A O 1
ATOM 1450 N N . TRP A 1 184 ? -11.109 0.678 8.958 1.00 97.69 184 TRP A N 1
ATOM 1451 C CA . TRP A 1 184 ? -9.807 1.299 8.711 1.00 97.69 184 TRP A CA 1
ATOM 1452 C C . TRP A 1 184 ? -9.009 0.522 7.656 1.00 97.69 184 TRP A C 1
ATOM 1454 O O . TRP A 1 184 ? -8.482 1.110 6.707 1.00 97.69 184 TRP A O 1
ATOM 1464 N N . ALA A 1 185 ? -9.032 -0.812 7.734 1.00 94.88 185 ALA A N 1
ATOM 1465 C CA . ALA A 1 185 ? -8.424 -1.689 6.737 1.00 94.88 185 ALA A CA 1
ATOM 1466 C C . ALA A 1 185 ? -9.173 -1.673 5.388 1.00 94.88 185 ALA A C 1
ATOM 1468 O O . ALA A 1 185 ? -8.526 -1.717 4.342 1.00 94.88 185 ALA A O 1
ATOM 1469 N N . ARG A 1 186 ? -10.513 -1.551 5.383 1.00 95.31 186 ARG A N 1
ATOM 1470 C CA . ARG A 1 186 ? -11.338 -1.437 4.155 1.00 95.31 186 ARG A CA 1
ATOM 1471 C C . ARG A 1 186 ? -11.140 -0.102 3.425 1.00 95.31 186 ARG A C 1
ATOM 1473 O O . ARG A 1 186 ? -11.099 -0.055 2.196 1.00 95.31 186 ARG A O 1
ATOM 1480 N N . LEU A 1 187 ? -10.999 0.987 4.178 1.00 95.94 187 LEU A N 1
ATOM 1481 C CA . LEU A 1 187 ? -10.713 2.335 3.686 1.00 95.94 187 LEU A CA 1
ATOM 1482 C C . LEU A 1 187 ? -9.290 2.428 3.103 1.00 95.94 187 LEU A C 1
ATOM 1484 O O . LEU A 1 187 ? -9.047 3.136 2.111 1.00 95.94 187 LEU A O 1
ATOM 1488 N N . SER A 1 188 ? -8.353 1.706 3.719 1.00 96.06 188 SER A N 1
ATOM 1489 C CA . SER A 1 188 ? -6.946 1.651 3.342 1.00 96.06 188 SER A CA 1
ATOM 1490 C C . SER A 1 188 ? -6.728 1.005 1.976 1.00 96.06 188 SER A C 1
ATOM 1492 O O . SER A 1 188 ? -6.944 -0.188 1.778 1.00 96.06 188 SER A O 1
ATOM 1494 N N . ARG A 1 189 ? -6.137 1.756 1.035 1.00 93.75 189 ARG A N 1
ATOM 1495 C CA . ARG A 1 189 ? -5.569 1.179 -0.202 1.00 93.75 189 ARG A CA 1
ATOM 1496 C C . ARG A 1 189 ? -4.475 0.138 0.087 1.00 93.75 189 ARG A C 1
ATOM 1498 O O . ARG A 1 189 ? -4.136 -0.654 -0.790 1.00 93.75 189 ARG A O 1
ATOM 1505 N N . PHE A 1 190 ? -3.921 0.144 1.296 1.00 94.12 190 PHE A N 1
ATOM 1506 C CA . PHE A 1 190 ? -2.881 -0.776 1.733 1.00 94.12 190 PHE A CA 1
ATOM 1507 C C . PHE A 1 190 ? -3.447 -2.000 2.472 1.00 94.12 190 PHE A C 1
ATOM 1509 O O . PHE A 1 190 ? -2.697 -2.938 2.723 1.00 94.12 190 PHE A O 1
ATOM 1516 N N . GLY A 1 191 ? -4.753 -2.046 2.770 1.00 92.88 191 GLY A N 1
ATOM 1517 C CA . GLY A 1 191 ? -5.373 -3.127 3.548 1.00 92.88 191 GLY A CA 1
ATOM 1518 C C . GLY A 1 191 ? -4.903 -3.188 5.006 1.00 92.88 191 GLY A C 1
ATOM 1519 O O . GLY A 1 191 ? -5.030 -4.228 5.641 1.00 92.88 191 GLY A O 1
ATOM 1520 N N . THR A 1 192 ? -4.314 -2.104 5.512 1.00 95.75 192 THR A N 1
ATOM 1521 C CA . THR A 1 192 ? -3.807 -1.967 6.883 1.00 95.75 192 THR A CA 1
ATOM 1522 C C . THR A 1 192 ? -4.711 -1.028 7.689 1.00 95.75 192 THR A C 1
ATOM 1524 O O . THR A 1 192 ? -5.202 -0.055 7.114 1.00 95.75 192 THR A O 1
ATOM 1527 N N . PRO A 1 193 ? -4.926 -1.262 8.997 1.00 97.00 193 PRO A N 1
ATOM 1528 C CA . PRO A 1 193 ? -5.814 -0.440 9.828 1.00 97.00 193 PRO A CA 1
ATOM 1529 C C . PRO A 1 193 ? -5.243 0.941 10.207 1.00 97.00 193 PRO A C 1
ATOM 1531 O O . PRO A 1 193 ? -5.893 1.688 10.925 1.00 97.00 193 PRO A O 1
ATOM 1534 N N . TRP A 1 194 ? -4.056 1.313 9.719 1.00 97.06 194 TRP A N 1
ATOM 1535 C CA . TRP A 1 194 ? -3.373 2.558 10.080 1.00 97.06 194 TRP A CA 1
ATOM 1536 C C . TRP A 1 194 ? -3.241 3.562 8.918 1.00 97.06 194 TRP A C 1
ATOM 1538 O O . TRP A 1 194 ? -3.157 3.162 7.745 1.00 97.06 194 TRP A O 1
ATOM 1548 N N . PRO A 1 195 ? -3.170 4.876 9.212 1.00 95.38 195 PRO A N 1
ATOM 1549 C CA . PRO A 1 195 ? -2.933 5.901 8.202 1.00 95.38 195 PRO A CA 1
ATOM 1550 C C . PRO A 1 195 ? -1.497 5.839 7.629 1.00 95.38 195 PRO A C 1
ATOM 1552 O O . PRO A 1 195 ? -0.599 5.246 8.221 1.00 95.38 195 PRO A O 1
ATOM 1555 N N . PRO A 1 196 ? -1.231 6.466 6.467 1.00 96.00 196 PRO A N 1
ATOM 1556 C CA . PRO A 1 196 ? -2.186 7.110 5.575 1.00 96.00 196 PRO A CA 1
ATOM 1557 C C . PRO A 1 196 ? -2.950 6.069 4.749 1.00 96.00 196 PRO A C 1
ATOM 1559 O O . PRO A 1 196 ? -2.348 5.239 4.075 1.00 96.00 196 PRO A O 1
ATOM 1562 N N . PHE A 1 197 ? -4.279 6.179 4.703 1.00 96.19 197 PHE A N 1
ATOM 1563 C CA . PHE A 1 197 ? -5.157 5.227 4.002 1.00 96.19 197 PHE A CA 1
ATOM 1564 C C . PHE A 1 197 ? -5.087 5.291 2.456 1.00 96.19 197 PHE A C 1
ATOM 1566 O O . PHE A 1 197 ? -5.747 4.516 1.763 1.00 96.19 197 PHE A O 1
ATOM 1573 N N . ASP A 1 198 ? -4.320 6.224 1.875 1.00 95.12 198 ASP A N 1
ATOM 1574 C CA . ASP A 1 198 ? -4.035 6.287 0.432 1.00 95.12 198 ASP A CA 1
ATOM 1575 C C . ASP A 1 198 ? -2.756 7.102 0.143 1.00 95.12 198 ASP A C 1
ATOM 1577 O O . ASP A 1 198 ? -2.393 8.011 0.892 1.00 95.12 198 ASP A O 1
ATOM 1581 N N . PHE A 1 199 ? -2.120 6.840 -1.000 1.00 91.62 199 PHE A N 1
ATOM 1582 C CA . PHE A 1 199 ? -1.047 7.652 -1.574 1.00 91.62 199 PHE A CA 1
ATOM 1583 C C . PHE A 1 199 ? -1.454 9.131 -1.633 1.00 91.62 199 PHE A C 1
ATOM 1585 O O . PHE A 1 199 ? -2.437 9.492 -2.287 1.00 91.62 199 PHE A O 1
ATOM 1592 N N . ASN A 1 200 ? -0.695 10.006 -0.973 1.00 88.94 200 ASN A N 1
ATOM 1593 C CA . ASN A 1 200 ? -1.014 11.433 -0.847 1.00 88.94 200 ASN A CA 1
ATOM 1594 C C . ASN A 1 200 ? -2.452 11.695 -0.335 1.00 88.94 200 ASN A C 1
ATOM 1596 O O . ASN A 1 200 ? -3.090 12.639 -0.798 1.00 88.94 200 ASN A O 1
ATOM 1600 N N . SER A 1 201 ? -2.980 10.884 0.594 1.00 88.19 201 SER A N 1
ATOM 1601 C CA . SER A 1 201 ? -4.345 11.014 1.148 1.00 88.19 201 SER A CA 1
ATOM 1602 C C . SER A 1 201 ? -4.714 12.449 1.549 1.00 88.19 201 SER A C 1
ATOM 1604 O O . SER A 1 201 ? -5.794 12.934 1.203 1.00 88.19 201 SER A O 1
ATOM 1606 N N . GLY A 1 202 ? -3.798 13.105 2.272 1.00 88.38 202 GLY A N 1
ATOM 1607 C CA . GLY A 1 202 ? -4.071 14.334 3.022 1.00 88.38 202 GLY A CA 1
ATOM 1608 C C . GLY A 1 202 ? -4.810 14.090 4.343 1.00 88.38 202 GLY A C 1
ATOM 1609 O O . GLY A 1 202 ? -5.049 15.039 5.077 1.00 88.38 202 GLY A O 1
ATOM 1610 N N . MET A 1 203 ? -5.148 12.832 4.641 1.00 95.00 203 MET A N 1
ATOM 1611 C CA . MET A 1 203 ? -5.918 12.434 5.819 1.00 95.00 203 MET A CA 1
ATOM 1612 C C . MET A 1 203 ? -5.031 11.778 6.869 1.00 95.00 203 MET A C 1
ATOM 1614 O O . MET A 1 203 ? -4.082 11.069 6.510 1.00 95.00 203 MET A O 1
ATOM 1618 N N . TRP A 1 204 ? -5.410 11.981 8.125 1.00 96.12 204 TRP A N 1
ATOM 1619 C CA . TRP A 1 204 ? -4.856 11.354 9.320 1.00 96.12 204 TRP A CA 1
ATOM 1620 C C . TRP A 1 204 ? -5.998 10.958 10.273 1.00 96.12 204 TRP A C 1
ATOM 1622 O O . TRP A 1 204 ? -7.167 11.110 9.910 1.00 96.12 204 TRP A O 1
ATOM 1632 N N . VAL A 1 205 ? -5.668 10.434 11.451 1.00 96.75 205 VAL A N 1
ATOM 1633 C CA . VAL A 1 205 ? -6.628 10.107 12.516 1.00 96.75 205 VAL A CA 1
ATOM 1634 C C . VAL A 1 205 ? -6.395 10.999 13.733 1.00 96.75 205 VAL A C 1
ATOM 1636 O O . VAL A 1 205 ? -5.268 11.415 13.975 1.00 96.75 205 VAL A O 1
ATOM 1639 N N . SER A 1 206 ? -7.448 11.330 14.474 1.00 95.31 206 SER A N 1
ATOM 1640 C CA . SER A 1 206 ? -7.345 11.985 15.782 1.00 95.31 206 SER A CA 1
ATOM 1641 C C . SER A 1 206 ? -8.090 11.152 16.811 1.00 95.31 206 SER A C 1
ATOM 1643 O O . SER A 1 206 ? -9.177 10.657 16.517 1.00 95.31 206 SER A O 1
ATOM 1645 N N . ASP A 1 207 ? -7.520 11.009 18.004 1.00 96.50 207 ASP A N 1
ATOM 1646 C CA . ASP A 1 207 ? -8.155 10.312 19.122 1.00 96.50 207 ASP A CA 1
ATOM 1647 C C . ASP A 1 207 ? -9.465 10.997 19.533 1.00 96.50 207 ASP A C 1
ATOM 1649 O O . ASP A 1 207 ? -9.515 12.212 19.725 1.00 96.50 207 ASP A O 1
ATOM 1653 N N . VAL A 1 208 ? -10.518 10.188 19.660 1.00 97.25 208 VAL A N 1
ATOM 1654 C CA . VAL A 1 208 ? -11.833 10.562 20.189 1.00 97.25 208 VAL A CA 1
ATOM 1655 C C . VAL A 1 208 ? -11.964 9.907 21.561 1.00 97.25 208 VAL A C 1
ATOM 1657 O O . VAL A 1 208 ? -11.829 8.687 21.690 1.00 97.25 208 VAL A O 1
ATOM 1660 N N . SER A 1 209 ? -12.186 10.728 22.590 1.00 97.50 209 SER A N 1
ATOM 1661 C CA . SER A 1 209 ? -12.254 10.277 23.989 1.00 97.50 209 SER A CA 1
ATOM 1662 C C . SER A 1 209 ? -13.412 9.303 24.228 1.00 97.50 209 SER A C 1
ATOM 1664 O O . SER A 1 209 ? -14.410 9.354 23.509 1.00 97.50 209 SER A O 1
ATOM 1666 N N . ARG A 1 210 ? -13.335 8.453 25.265 1.00 96.88 210 ARG A N 1
ATOM 1667 C CA . ARG A 1 210 ? -14.450 7.554 25.629 1.00 96.88 210 ARG A CA 1
ATOM 1668 C C . ARG A 1 210 ? -15.764 8.308 25.821 1.00 96.88 210 ARG A C 1
ATOM 1670 O O . ARG A 1 210 ? -16.760 7.913 25.230 1.00 96.88 210 ARG A O 1
ATOM 1677 N N . ALA A 1 211 ? -15.756 9.403 26.581 1.00 97.38 211 ALA A N 1
ATOM 1678 C CA . ALA A 1 211 ? -16.959 10.193 26.842 1.00 97.38 211 ALA A CA 1
ATOM 1679 C C . ALA A 1 211 ? -17.612 10.711 25.546 1.00 97.38 211 ALA A C 1
ATOM 1681 O O . ALA A 1 211 ? -18.824 10.608 25.385 1.00 97.38 211 ALA A O 1
ATOM 1682 N N . GLU A 1 212 ? -16.812 11.191 24.590 1.00 97.00 212 GLU A N 1
ATOM 1683 C CA . GLU A 1 212 ? -17.302 11.641 23.281 1.00 97.00 212 GLU A CA 1
ATOM 1684 C C . GLU A 1 212 ? -17.749 10.464 22.391 1.00 97.00 212 GLU A C 1
ATOM 1686 O O . GLU A 1 212 ? -18.768 10.550 21.711 1.00 97.00 212 GLU A O 1
ATOM 1691 N N . ALA A 1 213 ? -17.030 9.338 22.406 1.00 96.94 213 ALA A N 1
ATOM 1692 C CA . ALA A 1 213 ? -17.412 8.131 21.670 1.00 96.94 213 ALA A CA 1
ATOM 1693 C C . ALA A 1 213 ? -18.739 7.536 22.179 1.00 96.94 213 ALA A C 1
ATOM 1695 O O . ALA A 1 213 ? -19.516 7.001 21.383 1.00 96.94 213 ALA A O 1
ATOM 1696 N N . GLU A 1 214 ? -19.005 7.653 23.480 1.00 97.06 214 GLU A N 1
ATOM 1697 C CA . GLU A 1 214 ? -20.253 7.248 24.125 1.00 97.06 214 GLU A CA 1
ATOM 1698 C C . GLU A 1 214 ? -21.392 8.250 23.855 1.00 97.06 214 GLU A C 1
ATOM 1700 O O . GLU A 1 214 ? -22.474 7.833 23.441 1.00 97.06 214 GLU A O 1
ATOM 1705 N N . GLU A 1 215 ? -21.146 9.564 23.963 1.00 96.19 215 GLU A N 1
ATOM 1706 C CA . GLU A 1 215 ? -22.115 10.621 23.607 1.00 96.19 215 GLU A CA 1
ATOM 1707 C C . GLU A 1 215 ? -22.555 10.535 22.134 1.00 96.19 215 GLU A C 1
ATOM 1709 O O . GLU A 1 215 ? -23.741 10.646 21.815 1.00 96.19 215 GLU A O 1
ATOM 1714 N N . LEU A 1 216 ? -21.612 10.283 21.222 1.00 94.56 216 LEU A N 1
ATOM 1715 C CA . LEU A 1 216 ? -21.875 10.146 19.788 1.00 94.56 216 LEU A CA 1
ATOM 1716 C C . LEU A 1 216 ? -22.455 8.777 19.391 1.00 94.56 216 LEU A C 1
ATOM 1718 O O . LEU A 1 216 ? -22.746 8.574 18.207 1.00 94.56 216 LEU A O 1
ATOM 1722 N N . GLY A 1 217 ? -22.597 7.829 20.324 1.00 94.94 217 GLY A N 1
ATOM 1723 C CA . GLY A 1 217 ? -23.088 6.475 20.046 1.00 94.94 217 GLY A CA 1
ATOM 1724 C C . GLY A 1 217 ? -22.171 5.641 19.139 1.00 94.94 217 GLY A C 1
ATOM 1725 O O . GLY A 1 217 ? -22.647 4.752 18.429 1.00 94.94 217 GLY A O 1
ATOM 1726 N N . VAL A 1 218 ? -20.867 5.940 19.126 1.00 95.75 218 VAL A N 1
ATOM 1727 C CA . VAL A 1 218 ? -19.820 5.118 18.486 1.00 95.75 218 VAL A CA 1
ATOM 1728 C C . VAL A 1 218 ? -19.544 3.876 19.341 1.00 95.75 218 VAL A C 1
ATOM 1730 O O . VAL A 1 218 ? -19.329 2.788 18.807 1.00 95.75 218 VAL A O 1
ATOM 1733 N N . LEU A 1 219 ? -19.586 4.045 20.665 1.00 95.50 219 LEU A N 1
ATOM 1734 C CA . LEU A 1 219 ? -19.409 3.008 21.677 1.00 95.50 219 LEU A CA 1
ATOM 1735 C C . LEU A 1 219 ? -20.614 3.024 22.639 1.00 95.50 219 LEU A C 1
ATOM 1737 O O . LEU A 1 219 ? -21.010 4.101 23.077 1.00 95.50 219 LEU A O 1
ATOM 1741 N N . PRO A 1 220 ? -21.224 1.881 22.993 1.00 95.81 220 PRO A N 1
ATOM 1742 C CA . PRO A 1 220 ? -22.188 1.825 24.091 1.00 95.81 220 PRO A CA 1
ATOM 1743 C C . PRO A 1 220 ? -21.531 2.169 25.436 1.00 95.81 220 PRO A C 1
ATOM 1745 O O . PRO A 1 220 ? -20.412 1.734 25.703 1.00 95.81 220 PRO A O 1
ATOM 1748 N N . VAL A 1 221 ? -22.244 2.911 26.290 1.00 95.31 221 VAL A N 1
ATOM 1749 C CA . VAL A 1 221 ? -21.747 3.373 27.601 1.00 95.31 221 VAL A CA 1
ATOM 1750 C C . VAL A 1 221 ? -21.195 2.212 28.429 1.00 95.31 221 VAL A C 1
ATOM 1752 O O . VAL A 1 221 ? -21.912 1.245 28.696 1.00 95.31 221 VAL A O 1
ATOM 1755 N N . GLY A 1 222 ? -19.931 2.315 28.845 1.00 91.19 222 GLY A N 1
ATOM 1756 C CA . GLY A 1 222 ? -19.269 1.299 29.666 1.00 91.19 222 GLY A CA 1
ATOM 1757 C C . GLY A 1 222 ? -18.899 0.005 28.929 1.00 91.19 222 GLY A C 1
ATOM 1758 O O . GLY A 1 222 ? -18.505 -0.962 29.577 1.00 91.19 222 GLY A O 1
ATOM 1759 N N . GLN A 1 223 ? -18.996 -0.048 27.595 1.00 94.81 223 GLN A N 1
ATOM 1760 C CA . GLN A 1 223 ? -18.449 -1.170 26.833 1.00 94.81 223 GLN A CA 1
ATOM 1761 C C . GLN A 1 223 ? -16.910 -1.102 26.811 1.00 94.81 223 GLN A C 1
ATOM 1763 O O . GLN A 1 223 ? -16.316 -0.076 26.467 1.00 94.81 223 GLN A O 1
ATOM 1768 N N . GLU A 1 224 ? -16.253 -2.218 27.125 1.00 92.44 224 GLU A N 1
ATOM 1769 C CA . GLU A 1 224 ? -14.812 -2.405 26.922 1.00 92.44 224 GLU A CA 1
ATOM 1770 C C . GLU A 1 224 ? -14.469 -2.610 25.437 1.00 92.44 224 GLU A C 1
ATOM 1772 O O . GLU A 1 224 ? -15.200 -3.270 24.690 1.00 92.44 224 GLU A O 1
ATOM 1777 N N . VAL A 1 225 ? -13.321 -2.084 25.005 1.00 94.81 225 VAL A N 1
ATOM 1778 C CA . VAL A 1 225 ? -12.801 -2.261 23.643 1.00 94.81 225 VAL A CA 1
ATOM 1779 C C . VAL A 1 225 ? -11.520 -3.083 23.712 1.00 94.81 225 VAL A C 1
ATOM 1781 O O . VAL A 1 225 ? -10.520 -2.642 24.265 1.00 94.81 225 VAL A O 1
ATOM 1784 N N . GLN A 1 226 ? -11.560 -4.293 23.156 1.00 94.31 226 GLN A N 1
ATOM 1785 C CA . GLN A 1 226 ? -10.461 -5.257 23.242 1.00 94.31 226 GLN A CA 1
ATOM 1786 C C . GLN A 1 226 ? -9.457 -5.081 22.079 1.00 94.31 226 GLN A C 1
ATOM 1788 O O . GLN A 1 226 ? -9.901 -4.891 20.942 1.00 94.31 226 GLN A O 1
ATOM 1793 N N . PRO A 1 227 ? -8.130 -5.161 22.314 1.00 94.25 227 PRO A N 1
ATOM 1794 C CA . PRO A 1 227 ? -7.109 -4.998 21.272 1.00 94.25 227 PRO A CA 1
ATOM 1795 C C . PRO A 1 227 ? -7.242 -5.993 20.109 1.00 94.25 227 PRO A C 1
ATOM 1797 O O . PRO A 1 227 ? -7.363 -7.198 20.326 1.00 94.25 227 PRO A O 1
ATOM 1800 N N . VAL A 1 228 ? -7.114 -5.519 18.863 1.00 94.00 228 VAL A N 1
ATOM 1801 C CA . VAL A 1 228 ? -7.169 -6.366 17.648 1.00 94.00 228 VAL A CA 1
ATOM 1802 C C . VAL A 1 228 ? -5.793 -6.688 17.054 1.00 94.00 228 VAL A C 1
ATOM 1804 O O . VAL A 1 228 ? -5.706 -7.333 16.009 1.00 94.00 228 VAL A O 1
ATOM 1807 N N . GLU A 1 229 ? -4.693 -6.283 17.699 1.00 91.19 229 GLU A N 1
ATOM 1808 C CA . GLU A 1 229 ? -3.333 -6.513 17.184 1.00 91.19 229 GLU A CA 1
ATOM 1809 C C . GLU A 1 229 ? -3.015 -8.008 16.996 1.00 91.19 229 GLU A C 1
ATOM 1811 O O . GLU A 1 229 ? -2.442 -8.410 15.979 1.00 91.19 229 GLU A O 1
ATOM 1816 N N . ALA A 1 230 ? -3.416 -8.846 17.957 1.00 87.31 230 ALA A N 1
ATOM 1817 C CA . ALA A 1 230 ? -3.203 -10.290 17.900 1.00 87.31 230 ALA A CA 1
ATOM 1818 C C . ALA A 1 230 ? -3.919 -10.922 16.694 1.00 87.31 230 ALA A C 1
ATOM 1820 O O . ALA A 1 230 ? -3.339 -11.766 16.010 1.00 87.31 230 ALA A O 1
ATOM 1821 N N . ASP A 1 231 ? -5.136 -10.468 16.389 1.00 86.44 231 ASP A N 1
ATOM 1822 C CA . ASP A 1 231 ? -5.924 -10.949 15.252 1.00 86.44 231 ASP A CA 1
ATOM 1823 C C . ASP A 1 231 ? -5.406 -10.409 13.921 1.00 86.44 231 ASP A C 1
ATOM 1825 O O . ASP A 1 231 ? -5.235 -11.178 12.979 1.00 86.44 231 ASP A O 1
ATOM 1829 N N . PHE A 1 232 ? -5.011 -9.136 13.859 1.00 89.50 232 PHE A N 1
ATOM 1830 C CA . PHE A 1 232 ? -4.335 -8.586 12.685 1.00 89.50 232 PHE A CA 1
ATOM 1831 C C . PHE A 1 232 ? -3.049 -9.364 12.343 1.00 89.50 232 PHE A C 1
ATOM 1833 O O . PHE A 1 232 ? -2.806 -9.707 11.182 1.00 89.50 232 PHE A O 1
ATOM 1840 N N . ASN A 1 233 ? -2.237 -9.703 13.350 1.00 86.50 233 ASN A N 1
ATOM 1841 C CA . ASN A 1 233 ? -1.032 -10.513 13.168 1.00 86.50 233 ASN A CA 1
ATOM 1842 C C . ASN A 1 233 ? -1.361 -11.964 12.754 1.00 86.50 233 ASN A C 1
ATOM 1844 O O . ASN A 1 233 ? -0.708 -12.511 11.856 1.00 86.50 233 ASN A O 1
ATOM 1848 N N . ARG A 1 234 ? -2.403 -12.568 13.346 1.00 85.06 234 ARG A N 1
ATOM 1849 C CA . ARG A 1 234 ? -2.939 -13.902 13.003 1.00 85.06 234 ARG A CA 1
ATOM 1850 C C . ARG A 1 234 ? -3.391 -13.971 11.538 1.00 85.06 234 ARG A C 1
ATOM 1852 O O . ARG A 1 234 ? -3.020 -14.919 10.839 1.00 85.06 234 ARG A O 1
ATOM 1859 N N . ASP A 1 235 ? -4.109 -12.952 11.070 1.00 85.25 235 ASP A N 1
ATOM 1860 C CA . ASP A 1 235 ? -4.625 -12.815 9.704 1.00 85.25 235 ASP A CA 1
ATOM 1861 C C . ASP A 1 235 ? -3.517 -12.507 8.693 1.00 85.25 235 ASP A C 1
ATOM 1863 O O . ASP A 1 235 ? -3.482 -13.087 7.603 1.00 85.25 235 ASP A O 1
ATOM 1867 N N . MET A 1 236 ? -2.540 -11.669 9.060 1.00 86.38 236 MET A N 1
ATOM 1868 C CA . MET A 1 236 ? -1.325 -11.504 8.263 1.00 86.38 236 MET A CA 1
ATOM 1869 C C . MET A 1 236 ? -0.626 -12.851 8.052 1.00 86.38 236 MET A C 1
ATOM 1871 O O . MET A 1 236 ? -0.302 -13.192 6.913 1.00 86.38 236 MET A O 1
ATOM 1875 N N . GLU A 1 237 ? -0.425 -13.650 9.103 1.00 81.38 237 GLU A N 1
ATOM 1876 C CA . GLU A 1 237 ? 0.127 -14.999 8.946 1.00 81.38 237 GLU A CA 1
ATOM 1877 C C . GLU A 1 237 ? -0.784 -15.947 8.161 1.00 81.38 237 GLU A C 1
ATOM 1879 O O . GLU A 1 237 ? -0.280 -16.771 7.400 1.00 81.38 237 GLU A O 1
ATOM 1884 N N . ALA A 1 238 ? -2.106 -15.869 8.326 1.00 79.38 238 ALA A N 1
ATOM 1885 C CA . ALA A 1 238 ? -3.047 -16.664 7.540 1.00 79.38 238 ALA A CA 1
ATOM 1886 C C . ALA A 1 238 ? -2.929 -16.346 6.039 1.00 79.38 238 ALA A C 1
ATOM 1888 O O . ALA A 1 238 ? -2.900 -17.265 5.228 1.00 79.38 238 ALA A O 1
ATOM 1889 N N . SER A 1 239 ? -2.728 -15.073 5.670 1.00 80.69 239 SER A N 1
ATOM 1890 C CA . SER A 1 239 ? -2.590 -14.641 4.268 1.00 80.69 239 SER A CA 1
ATOM 1891 C C . SER A 1 239 ? -1.392 -15.246 3.515 1.00 80.69 239 SER A C 1
ATOM 1893 O O . SER A 1 239 ? -1.352 -15.168 2.288 1.00 80.69 239 SER A O 1
ATOM 1895 N N . VAL A 1 240 ? -0.425 -15.849 4.221 1.00 80.88 240 VAL A N 1
ATOM 1896 C CA . VAL A 1 240 ? 0.737 -16.553 3.640 1.00 80.88 240 VAL A CA 1
ATOM 1897 C C . VAL A 1 240 ? 0.806 -18.044 3.982 1.00 80.88 240 VAL A C 1
ATOM 1899 O O . VAL A 1 240 ? 1.772 -18.697 3.593 1.00 80.88 240 VAL A O 1
ATOM 1902 N N . ARG A 1 241 ? -0.203 -18.587 4.672 1.00 80.75 241 ARG A N 1
ATOM 1903 C CA . ARG A 1 241 ? -0.370 -20.020 4.967 1.00 80.75 241 ARG A CA 1
ATOM 1904 C C . ARG A 1 241 ? -1.333 -20.668 3.980 1.00 80.75 241 ARG A C 1
ATOM 1906 O O . ARG A 1 241 ? -2.131 -19.983 3.348 1.00 80.75 241 ARG A O 1
ATOM 1913 N N . GLY A 1 242 ? -1.235 -21.987 3.811 1.00 65.88 242 GLY A N 1
ATOM 1914 C CA . GLY A 1 242 ? -2.148 -22.754 2.949 1.00 65.88 242 GLY A CA 1
ATOM 1915 C C . GLY A 1 242 ? -2.227 -22.320 1.472 1.00 65.88 242 GLY A C 1
ATOM 1916 O O . GLY A 1 242 ? -3.122 -22.773 0.762 1.00 65.88 242 GLY A O 1
ATOM 1917 N N . ILE A 1 243 ? -1.319 -21.458 0.983 1.00 75.38 243 ILE A N 1
ATOM 1918 C CA . ILE A 1 243 ? -1.358 -20.945 -0.396 1.00 75.38 243 ILE A CA 1
ATOM 1919 C C . ILE A 1 243 ? -1.264 -22.114 -1.383 1.00 75.38 243 ILE A C 1
ATOM 1921 O O . ILE A 1 243 ? -0.253 -22.831 -1.409 1.00 75.38 243 ILE A O 1
ATOM 1925 N N . GLY A 1 244 ? -2.316 -22.250 -2.199 1.00 72.50 244 GLY A N 1
ATOM 1926 C CA . GLY A 1 244 ? -2.477 -23.302 -3.198 1.00 72.50 244 GLY A CA 1
ATOM 1927 C C . GLY A 1 244 ? -1.364 -23.320 -4.256 1.00 72.50 244 GLY A C 1
ATOM 1928 O O . GLY A 1 244 ? -0.707 -22.299 -4.491 1.00 72.50 244 GLY A O 1
ATOM 1929 N N . PRO A 1 245 ? -1.141 -24.477 -4.908 1.00 73.00 245 PRO A N 1
ATOM 1930 C CA . PRO A 1 245 ? 0.059 -24.734 -5.703 1.00 73.00 245 PRO A CA 1
ATOM 1931 C C . PRO A 1 245 ? 0.243 -23.748 -6.861 1.00 73.00 245 PRO A C 1
ATOM 1933 O O . PRO A 1 245 ? 1.365 -23.317 -7.109 1.00 73.00 245 PRO A O 1
ATOM 1936 N N . GLU A 1 246 ? -0.839 -23.318 -7.516 1.00 70.44 246 GLU A N 1
ATOM 1937 C CA . GLU A 1 246 ? -0.775 -22.336 -8.603 1.00 70.44 246 GLU A CA 1
ATOM 1938 C C . GLU A 1 246 ? -0.263 -20.967 -8.125 1.00 70.44 246 GLU A C 1
ATOM 1940 O O . GLU A 1 246 ? 0.697 -20.438 -8.683 1.00 70.44 246 GLU A O 1
ATOM 1945 N N . LEU A 1 247 ? -0.852 -20.387 -7.071 1.00 70.19 247 LEU A N 1
ATOM 1946 C CA . LEU A 1 247 ? -0.402 -19.090 -6.553 1.00 70.19 247 LEU A CA 1
ATOM 1947 C C . LEU A 1 247 ? 1.014 -19.188 -5.962 1.00 70.19 247 LEU A C 1
ATOM 1949 O O . LEU A 1 247 ? 1.810 -18.269 -6.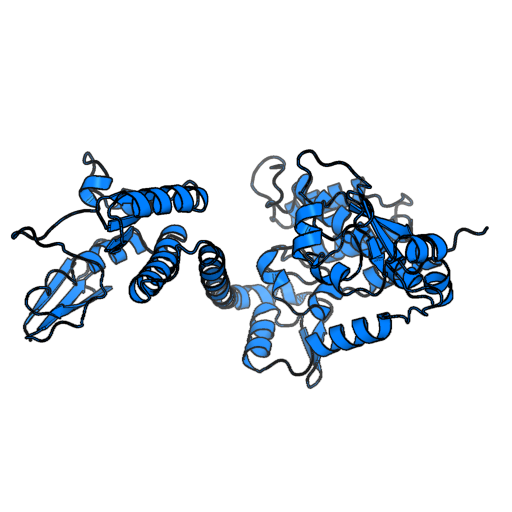146 1.00 70.19 247 LEU A O 1
ATOM 1953 N N . ARG A 1 248 ? 1.368 -20.318 -5.335 1.00 78.38 248 ARG A N 1
ATOM 1954 C CA . ARG A 1 248 ? 2.736 -20.589 -4.866 1.00 78.38 248 ARG A CA 1
ATOM 1955 C C . ARG A 1 248 ? 3.733 -20.607 -6.028 1.00 78.38 248 ARG A C 1
ATOM 1957 O O . ARG A 1 248 ? 4.741 -19.906 -5.962 1.00 78.38 248 ARG A O 1
ATOM 1964 N N . GLN A 1 249 ? 3.428 -21.323 -7.111 1.00 73.94 249 GLN A N 1
ATOM 1965 C CA . GLN A 1 249 ? 4.265 -21.363 -8.312 1.00 73.94 249 GLN A CA 1
ATOM 1966 C C . GLN A 1 249 ? 4.351 -19.990 -8.992 1.00 73.94 249 GLN A C 1
ATOM 1968 O O . GLN A 1 249 ? 5.430 -19.584 -9.410 1.00 73.94 249 GLN A O 1
ATOM 1973 N N . ASN A 1 250 ? 3.252 -19.235 -9.061 1.00 71.75 250 ASN A N 1
ATOM 1974 C CA . ASN A 1 250 ? 3.257 -17.885 -9.623 1.00 71.75 250 ASN A CA 1
ATOM 1975 C C . ASN A 1 250 ? 4.129 -16.927 -8.797 1.00 71.75 250 ASN A C 1
ATOM 1977 O O . ASN A 1 250 ? 4.934 -16.201 -9.374 1.00 71.75 250 ASN A O 1
ATOM 1981 N N . LEU A 1 251 ? 4.054 -16.961 -7.462 1.00 79.25 251 LEU A N 1
ATOM 1982 C CA . LEU A 1 251 ? 4.952 -16.184 -6.597 1.00 79.25 251 LEU A CA 1
ATOM 1983 C C . LEU A 1 251 ? 6.420 -16.618 -6.769 1.00 79.25 251 LEU A C 1
ATOM 1985 O O . LEU A 1 251 ? 7.298 -15.760 -6.870 1.00 79.25 251 LEU A O 1
ATOM 1989 N N . GLN A 1 252 ? 6.686 -17.921 -6.909 1.00 79.12 252 GLN A N 1
ATOM 1990 C CA . GLN A 1 252 ? 8.026 -18.453 -7.179 1.00 79.12 252 GLN A CA 1
ATOM 1991 C C . GLN A 1 252 ? 8.579 -18.010 -8.543 1.00 79.12 252 GLN A C 1
ATOM 1993 O O . GLN A 1 252 ? 9.752 -17.647 -8.634 1.00 79.12 252 GLN A O 1
ATOM 1998 N N . ASN A 1 253 ? 7.735 -17.956 -9.577 1.00 71.94 253 ASN A N 1
ATOM 1999 C CA . ASN A 1 253 ? 8.076 -17.451 -10.912 1.00 71.94 253 ASN A CA 1
ATOM 2000 C C . ASN A 1 253 ? 8.300 -15.925 -10.930 1.00 71.94 253 ASN A C 1
ATOM 2002 O O . ASN A 1 253 ? 9.045 -15.421 -11.767 1.00 71.94 253 ASN A O 1
ATOM 2006 N N . LEU A 1 254 ? 7.632 -15.182 -10.040 1.00 71.25 254 LEU A N 1
ATOM 2007 C CA . LEU A 1 254 ? 7.683 -13.717 -9.974 1.00 71.25 254 LEU A CA 1
ATOM 2008 C C . LEU A 1 254 ? 8.858 -13.179 -9.158 1.00 71.25 254 LEU A C 1
ATOM 2010 O O . LEU A 1 254 ? 9.439 -12.161 -9.533 1.00 71.25 254 LEU A O 1
ATOM 2014 N N . PHE A 1 255 ? 9.169 -13.826 -8.035 1.00 78.06 255 PHE A N 1
ATOM 2015 C CA . PHE A 1 255 ? 10.134 -13.324 -7.056 1.00 78.06 255 PHE A CA 1
ATOM 2016 C C . PHE A 1 255 ? 11.395 -14.192 -6.940 1.00 78.06 255 PHE A C 1
ATOM 2018 O O . PHE A 1 255 ? 12.421 -13.697 -6.469 1.00 78.06 255 PHE A O 1
ATOM 2025 N N . GLY A 1 256 ? 11.359 -15.442 -7.418 1.00 77.12 256 GLY A N 1
ATOM 2026 C CA . GLY A 1 256 ? 12.531 -16.309 -7.526 1.00 77.12 256 GLY A CA 1
ATOM 2027 C C . GLY A 1 256 ? 13.247 -16.505 -6.181 1.00 77.12 256 GLY A C 1
ATOM 2028 O O . GLY A 1 256 ? 12.600 -16.894 -5.208 1.00 77.12 256 GLY A O 1
ATOM 2029 N N . PRO A 1 257 ? 14.561 -16.225 -6.087 1.00 76.94 257 PRO A N 1
ATOM 2030 C CA . PRO A 1 257 ? 15.327 -16.408 -4.854 1.00 76.94 257 PRO A CA 1
ATOM 2031 C C . PRO A 1 257 ? 14.983 -15.397 -3.744 1.00 76.94 257 PRO A C 1
ATOM 2033 O O . PRO A 1 257 ? 15.473 -15.550 -2.629 1.00 76.94 257 PRO A O 1
ATOM 2036 N N . GLN A 1 258 ? 14.148 -14.380 -4.007 1.00 79.06 258 GLN A N 1
ATOM 2037 C CA . GLN A 1 258 ? 13.689 -13.446 -2.968 1.00 79.06 258 GLN A CA 1
ATOM 2038 C C . GLN A 1 258 ? 12.640 -14.056 -2.025 1.00 79.06 258 GLN A C 1
ATOM 2040 O O . GLN A 1 258 ? 12.330 -13.421 -1.022 1.00 79.06 258 GLN A O 1
ATOM 2045 N N . ILE A 1 259 ? 12.068 -15.235 -2.310 1.00 84.31 259 ILE A N 1
ATOM 2046 C CA . ILE A 1 259 ? 11.116 -15.895 -1.398 1.00 84.31 259 ILE A CA 1
ATOM 2047 C C . ILE A 1 259 ? 11.658 -17.195 -0.805 1.00 84.31 259 ILE A C 1
ATOM 2049 O O . ILE A 1 259 ? 12.425 -17.929 -1.424 1.00 84.31 259 ILE A O 1
ATOM 2053 N N . GLU A 1 260 ? 11.217 -17.478 0.416 1.00 85.31 260 GLU A N 1
ATOM 2054 C CA . GLU A 1 260 ? 11.362 -18.759 1.099 1.00 85.31 260 GLU A CA 1
ATOM 2055 C C . GLU A 1 260 ? 10.000 -19.448 1.186 1.00 85.31 260 GLU A C 1
ATOM 2057 O O . GLU A 1 260 ? 9.014 -18.823 1.587 1.00 85.31 260 GLU A O 1
ATOM 2062 N N . VAL A 1 261 ? 9.973 -20.742 0.867 1.00 81.69 261 VAL A N 1
ATOM 2063 C CA . VAL A 1 261 ? 8.914 -21.668 1.275 1.00 81.69 261 VAL A CA 1
ATOM 2064 C C . VAL A 1 261 ? 9.379 -22.357 2.559 1.00 81.69 261 VAL A C 1
ATOM 2066 O O . VAL A 1 261 ? 10.296 -23.171 2.519 1.00 81.69 261 VAL A O 1
ATOM 2069 N N . ASP A 1 262 ? 8.740 -22.033 3.682 1.00 76.75 262 ASP A N 1
ATOM 2070 C CA . ASP A 1 262 ? 8.943 -22.692 4.980 1.00 76.75 262 ASP A CA 1
ATOM 2071 C C . ASP A 1 262 ? 7.695 -23.529 5.288 1.00 76.75 262 ASP A C 1
ATOM 2073 O O . ASP A 1 262 ? 6.707 -23.035 5.837 1.00 76.75 262 ASP A O 1
ATOM 2077 N N . GLY A 1 263 ? 7.691 -24.776 4.808 1.00 76.62 263 GLY A N 1
ATOM 2078 C CA . GLY A 1 263 ? 6.510 -25.638 4.832 1.00 76.62 263 GLY A CA 1
ATOM 2079 C C . GLY A 1 263 ? 5.328 -25.010 4.084 1.00 76.62 263 GLY A C 1
ATOM 2080 O O . GLY A 1 263 ? 5.379 -24.772 2.874 1.00 76.62 263 GLY A O 1
ATOM 2081 N N . ASP A 1 264 ? 4.237 -24.730 4.798 1.00 75.81 264 ASP A N 1
ATOM 2082 C CA . ASP A 1 264 ? 3.055 -24.096 4.214 1.00 75.81 264 ASP A CA 1
ATOM 2083 C C . ASP A 1 264 ? 3.185 -22.565 4.071 1.00 75.81 264 ASP A C 1
ATOM 2085 O O . ASP A 1 264 ? 2.456 -21.985 3.261 1.00 75.81 264 ASP A O 1
ATOM 2089 N N . ARG A 1 265 ? 4.131 -21.931 4.782 1.00 79.12 265 ARG A N 1
ATOM 2090 C CA . ARG A 1 265 ? 4.339 -20.473 4.848 1.00 79.12 265 ARG A CA 1
ATOM 2091 C C . ARG A 1 265 ? 5.231 -19.934 3.723 1.00 79.12 265 ARG A C 1
ATOM 2093 O O . ARG A 1 265 ? 6.147 -20.608 3.251 1.00 79.12 265 ARG A O 1
ATOM 2100 N N . LEU A 1 266 ? 5.017 -18.662 3.369 1.00 83.75 266 LEU A N 1
ATOM 2101 C CA . LEU A 1 266 ? 5.941 -17.849 2.564 1.00 83.75 266 LEU A CA 1
ATOM 2102 C C . LEU A 1 266 ? 6.581 -16.715 3.380 1.00 83.75 266 LEU A C 1
ATOM 2104 O O . LEU A 1 266 ? 5.896 -16.015 4.132 1.00 83.75 266 LEU A O 1
ATOM 2108 N N . ARG A 1 267 ? 7.885 -16.486 3.178 1.00 85.69 267 ARG A N 1
ATOM 2109 C CA . ARG A 1 267 ? 8.642 -15.329 3.704 1.00 85.69 267 ARG A CA 1
ATOM 2110 C C . ARG A 1 267 ? 9.493 -14.677 2.609 1.00 85.69 267 ARG A C 1
ATOM 2112 O O . ARG A 1 267 ? 9.775 -15.305 1.593 1.00 85.69 267 ARG A O 1
ATOM 2119 N N . TRP A 1 268 ? 9.927 -13.437 2.831 1.00 85.12 268 TRP A N 1
ATOM 2120 C CA . TRP A 1 268 ? 10.987 -12.815 2.030 1.00 85.12 268 TRP A CA 1
ATOM 2121 C C . TRP A 1 268 ? 12.368 -13.268 2.520 1.00 85.12 268 TRP A C 1
ATOM 2123 O O . TRP A 1 268 ? 12.590 -13.377 3.726 1.00 85.12 268 TRP A O 1
ATOM 2133 N N . LYS A 1 269 ? 13.303 -13.464 1.589 1.00 81.19 269 LYS A N 1
ATOM 2134 C CA . LYS A 1 269 ? 14.744 -13.540 1.848 1.00 81.19 269 LYS A CA 1
ATOM 2135 C C . LYS A 1 269 ? 15.379 -12.176 1.573 1.00 81.19 269 LYS A C 1
ATOM 2137 O O . LYS A 1 269 ? 14.997 -11.545 0.585 1.00 81.19 269 LYS A O 1
ATOM 2142 N N . PRO A 1 270 ? 16.367 -11.728 2.371 1.00 64.06 270 PRO A N 1
ATOM 2143 C CA . PRO A 1 270 ? 17.237 -10.622 1.981 1.00 64.06 270 PRO A CA 1
ATOM 2144 C C . PRO A 1 270 ? 17.798 -10.868 0.579 1.00 64.06 270 PRO A C 1
ATOM 2146 O O . PRO A 1 270 ? 18.229 -11.982 0.276 1.00 64.06 270 PRO A O 1
ATOM 2149 N N . ALA A 1 271 ? 17.768 -9.850 -0.281 1.00 56.06 271 ALA A N 1
ATOM 2150 C CA . ALA A 1 271 ? 18.203 -9.996 -1.661 1.00 56.06 271 ALA A CA 1
ATOM 2151 C C . ALA A 1 271 ? 19.691 -10.385 -1.719 1.00 56.06 271 ALA A C 1
ATOM 2153 O O . ALA A 1 271 ? 20.573 -9.577 -1.422 1.00 56.06 271 ALA A O 1
ATOM 2154 N N . ALA A 1 272 ? 19.972 -11.625 -2.125 1.00 48.41 272 ALA A N 1
ATOM 2155 C CA . ALA A 1 272 ? 21.313 -12.018 -2.536 1.00 48.41 272 ALA A CA 1
ATOM 2156 C C . ALA A 1 272 ? 21.763 -11.117 -3.697 1.00 48.41 272 ALA A C 1
ATOM 2158 O O . ALA A 1 272 ? 20.949 -10.762 -4.555 1.00 48.41 272 ALA A O 1
ATOM 2159 N N . ARG A 1 273 ? 23.058 -10.780 -3.757 1.00 48.66 273 ARG A N 1
ATOM 2160 C CA . ARG A 1 273 ? 23.630 -9.945 -4.837 1.00 48.66 273 ARG A CA 1
ATOM 2161 C C . ARG A 1 273 ? 23.346 -10.522 -6.233 1.00 48.66 273 ARG A C 1
ATOM 2163 O O . ARG A 1 273 ? 23.242 -9.781 -7.203 1.00 48.66 273 ARG A O 1
ATOM 2170 N N . ASP A 1 274 ? 23.135 -11.830 -6.306 1.00 47.41 274 ASP A N 1
ATOM 2171 C CA . ASP A 1 274 ? 22.879 -12.589 -7.530 1.00 47.41 274 ASP A CA 1
ATOM 2172 C C . ASP A 1 274 ? 21.430 -12.447 -8.047 1.00 47.41 274 ASP A C 1
ATOM 2174 O O . ASP A 1 274 ? 21.131 -12.845 -9.176 1.00 47.41 274 ASP A O 1
ATOM 2178 N N . TYR A 1 275 ? 20.511 -11.852 -7.265 1.00 52.03 275 TYR A N 1
ATOM 2179 C CA . TYR A 1 275 ? 19.115 -11.648 -7.680 1.00 52.03 275 TYR A CA 1
ATOM 2180 C C . TYR A 1 275 ? 19.003 -10.817 -8.965 1.00 52.03 275 TYR A C 1
ATOM 2182 O O . TYR A 1 275 ? 18.189 -11.132 -9.833 1.00 52.03 275 TYR A O 1
ATOM 2190 N N . GLU A 1 276 ? 19.835 -9.786 -9.118 1.00 51.62 276 GLU A N 1
ATOM 2191 C CA . GLU A 1 276 ? 19.774 -8.877 -10.269 1.00 51.62 276 GLU A CA 1
ATOM 2192 C C . GLU A 1 276 ? 20.074 -9.613 -11.589 1.00 51.62 276 GLU A C 1
ATOM 2194 O O . GLU A 1 276 ? 19.435 -9.333 -12.610 1.00 51.62 276 GLU A O 1
ATOM 2199 N N . GLN A 1 277 ? 20.944 -10.632 -11.530 1.00 49.22 277 GLN A N 1
ATOM 2200 C CA . GLN A 1 277 ? 21.229 -11.561 -12.626 1.00 49.22 277 GLN A CA 1
ATOM 2201 C C . GLN A 1 277 ? 20.089 -12.576 -12.815 1.00 49.22 277 GLN A C 1
ATOM 2203 O O . GLN A 1 277 ? 19.544 -12.696 -13.913 1.00 49.22 277 GLN A O 1
ATOM 2208 N N . ALA A 1 278 ? 19.671 -13.267 -11.747 1.00 48.03 278 ALA A N 1
ATOM 2209 C CA . ALA A 1 278 ? 18.639 -14.309 -11.806 1.00 48.03 278 ALA A CA 1
ATOM 2210 C C . ALA A 1 278 ? 17.280 -13.790 -12.321 1.00 48.03 278 ALA A C 1
ATOM 2212 O O . ALA A 1 278 ? 16.576 -14.474 -13.071 1.00 48.03 278 ALA A O 1
ATOM 2213 N N . ALA A 1 279 ? 16.918 -12.556 -11.965 1.00 50.69 279 ALA A N 1
ATOM 2214 C CA . ALA A 1 279 ? 15.668 -11.933 -12.379 1.00 50.69 279 ALA A CA 1
ATOM 2215 C C . ALA A 1 279 ? 15.576 -11.717 -13.900 1.00 50.69 279 ALA A C 1
ATOM 2217 O O . ALA A 1 279 ? 14.470 -11.720 -14.441 1.00 50.69 279 ALA A O 1
ATOM 2218 N N . ALA A 1 280 ? 16.704 -11.549 -14.611 1.00 50.50 280 ALA A N 1
ATOM 2219 C CA . ALA A 1 280 ? 16.738 -11.293 -16.057 1.00 50.50 280 ALA A CA 1
ATOM 2220 C C . ALA A 1 280 ? 15.936 -12.333 -16.856 1.00 50.50 280 ALA A C 1
ATOM 2222 O O . ALA A 1 280 ? 15.128 -11.968 -17.711 1.00 50.50 280 ALA A O 1
ATOM 2223 N N . THR A 1 281 ? 16.095 -13.611 -16.514 1.00 44.38 281 THR A N 1
ATOM 2224 C CA . THR A 1 281 ? 15.482 -14.741 -17.225 1.00 44.38 281 THR A CA 1
ATOM 2225 C C . THR A 1 281 ? 14.007 -14.940 -16.853 1.00 44.38 281 THR A C 1
ATOM 2227 O O . THR A 1 281 ? 13.172 -15.177 -17.727 1.00 44.38 281 THR A O 1
ATOM 2230 N N . ALA A 1 282 ? 13.648 -14.781 -15.573 1.00 46.94 282 ALA A N 1
ATOM 2231 C CA . ALA A 1 282 ? 12.274 -14.973 -15.087 1.00 46.94 282 ALA A CA 1
ATOM 2232 C C . ALA A 1 282 ? 11.276 -13.929 -15.641 1.00 46.94 282 ALA A C 1
ATOM 2234 O O . ALA A 1 282 ? 10.104 -14.235 -15.899 1.00 46.94 282 ALA A O 1
ATOM 2235 N N . ARG A 1 283 ? 11.750 -12.697 -15.892 1.00 54.25 283 ARG A N 1
ATOM 2236 C CA . ARG A 1 283 ? 10.955 -11.547 -16.374 1.00 54.25 283 ARG A CA 1
ATOM 2237 C C . ARG A 1 283 ? 10.123 -11.832 -17.632 1.00 54.25 283 ARG A C 1
ATOM 2239 O O . ARG A 1 283 ? 9.036 -11.267 -17.769 1.00 54.25 283 ARG A O 1
ATOM 2246 N N . THR A 1 284 ? 10.588 -12.692 -18.540 1.00 46.91 284 THR A N 1
ATOM 2247 C CA . THR A 1 284 ? 9.872 -13.007 -19.791 1.00 46.91 284 THR A CA 1
ATOM 2248 C C . THR A 1 284 ? 8.589 -13.801 -19.538 1.00 46.91 284 THR A C 1
ATOM 2250 O O . THR A 1 284 ? 7.554 -13.493 -20.127 1.00 46.91 284 THR A O 1
ATOM 2253 N N . GLN A 1 285 ? 8.616 -14.771 -18.619 1.00 44.25 285 GLN A N 1
ATOM 2254 C CA . GLN A 1 285 ? 7.447 -15.594 -18.286 1.00 44.25 285 GLN A CA 1
ATOM 2255 C C . GLN A 1 285 ? 6.474 -14.841 -17.364 1.00 44.25 285 GLN A C 1
ATOM 2257 O O . GLN A 1 285 ? 5.264 -14.837 -17.613 1.00 44.25 285 GLN A O 1
ATOM 2262 N N . ALA A 1 286 ? 7.003 -14.117 -16.370 1.00 42.84 286 ALA A N 1
ATOM 2263 C CA . ALA A 1 286 ? 6.248 -13.295 -15.417 1.00 42.84 286 ALA A CA 1
ATOM 2264 C C . ALA A 1 286 ? 5.265 -12.305 -16.077 1.00 42.84 286 ALA A C 1
ATOM 2266 O O . ALA A 1 286 ? 4.142 -12.115 -15.600 1.00 42.84 286 ALA A O 1
ATOM 2267 N N . ARG A 1 287 ? 5.655 -11.702 -17.210 1.00 45.78 287 ARG A N 1
ATOM 2268 C CA . ARG A 1 287 ? 4.805 -10.778 -17.987 1.00 45.78 287 ARG A CA 1
ATOM 2269 C C . ARG A 1 287 ? 3.492 -11.412 -18.466 1.00 45.78 287 ARG A C 1
ATOM 2271 O O . ARG A 1 287 ? 2.517 -10.689 -18.648 1.00 45.78 287 ARG A O 1
ATOM 2278 N N . SER A 1 288 ? 3.442 -12.735 -18.640 1.00 42.62 288 SER A N 1
ATOM 2279 C CA . SER A 1 288 ? 2.264 -13.444 -19.162 1.00 42.62 288 SER A CA 1
ATOM 2280 C C . SER A 1 288 ? 1.154 -13.700 -18.131 1.00 42.62 288 SER A C 1
ATOM 2282 O O . SER A 1 288 ? 0.034 -14.013 -18.534 1.00 42.62 288 SER A O 1
ATOM 2284 N N . PHE A 1 289 ? 1.438 -13.564 -16.827 1.00 41.22 289 PHE A N 1
ATOM 2285 C CA . PHE A 1 289 ? 0.473 -13.807 -15.746 1.00 41.22 289 PHE A CA 1
ATOM 2286 C C . PHE A 1 289 ? -0.442 -12.593 -15.531 1.00 41.22 289 PHE A C 1
ATOM 2288 O O . PHE A 1 289 ? -1.639 -12.655 -15.800 1.00 41.22 289 PHE A O 1
ATOM 2295 N N . PHE A 1 290 ? 0.117 -11.435 -15.163 1.00 43.94 290 PHE A N 1
ATOM 2296 C CA . PHE A 1 290 ? -0.688 -10.225 -14.941 1.00 43.94 290 PHE A CA 1
ATOM 2297 C C . PHE A 1 290 ? -1.271 -9.613 -16.223 1.00 43.94 290 PHE A C 1
ATOM 2299 O O . PHE A 1 290 ? -2.173 -8.787 -16.134 1.00 43.94 290 PHE A O 1
ATOM 2306 N N . ALA A 1 291 ? -0.806 -10.017 -17.411 1.00 42.59 291 ALA A N 1
ATOM 2307 C CA . ALA A 1 291 ? -1.482 -9.693 -18.671 1.00 42.59 291 ALA A CA 1
ATOM 2308 C C . ALA A 1 291 ? -2.866 -10.365 -18.799 1.00 42.59 291 ALA A C 1
ATOM 2310 O O . ALA A 1 291 ? -3.684 -9.903 -19.594 1.00 42.59 291 ALA A O 1
ATOM 2311 N N . ARG A 1 292 ? -3.126 -11.423 -18.013 1.00 36.84 292 ARG A N 1
ATOM 2312 C CA . ARG A 1 292 ? -4.438 -12.071 -17.863 1.00 36.84 292 ARG A CA 1
ATOM 2313 C C . ARG A 1 292 ? -5.237 -11.368 -16.764 1.00 36.84 292 ARG A C 1
ATOM 2315 O O . ARG A 1 292 ? -6.216 -10.711 -17.088 1.00 36.84 292 ARG A O 1
ATOM 2322 N N . SER A 1 293 ? -4.729 -11.306 -15.525 1.00 38.19 293 SER A N 1
ATOM 2323 C CA . SER A 1 293 ? -5.503 -10.710 -14.415 1.00 38.19 293 SER A CA 1
ATOM 2324 C C . SER A 1 293 ? -5.800 -9.204 -14.559 1.00 38.19 293 SER A C 1
ATOM 2326 O O . SER A 1 293 ? -6.813 -8.736 -14.042 1.00 38.19 293 SER A O 1
ATOM 2328 N N . GLU A 1 294 ? -4.988 -8.419 -15.289 1.00 39.12 294 GLU A N 1
ATOM 2329 C CA . GLU A 1 294 ? -5.367 -7.043 -15.663 1.00 39.12 294 GLU A CA 1
ATOM 2330 C C . GLU A 1 294 ? -6.382 -6.965 -16.817 1.00 39.12 294 GLU A C 1
ATOM 2332 O O . GLU A 1 294 ? -6.935 -5.886 -17.014 1.00 39.12 294 GLU A O 1
ATOM 2337 N N . ALA A 1 295 ? -6.628 -8.026 -17.588 1.00 36.91 295 ALA A N 1
ATOM 2338 C CA . ALA A 1 295 ? -7.741 -8.092 -18.537 1.00 36.91 295 ALA A CA 1
ATOM 2339 C C . ALA A 1 295 ? -9.041 -8.461 -17.805 1.00 36.91 295 ALA A C 1
ATOM 2341 O O . ALA A 1 295 ? -10.030 -7.738 -17.928 1.00 36.91 295 ALA A O 1
ATOM 2342 N N . ASP A 1 296 ? -8.994 -9.496 -16.967 1.00 35.62 296 ASP A N 1
ATOM 2343 C CA . ASP A 1 296 ? -10.145 -10.004 -16.211 1.00 35.62 296 ASP A CA 1
ATOM 2344 C C . ASP A 1 296 ? -10.712 -8.906 -15.283 1.00 35.62 296 ASP A C 1
ATOM 2346 O O . ASP A 1 296 ? -11.861 -8.488 -15.423 1.00 35.62 296 ASP A O 1
ATOM 2350 N N . GLN A 1 297 ? -9.857 -8.266 -14.470 1.00 38.97 297 GLN A N 1
ATOM 2351 C CA . GLN A 1 297 ? -10.241 -7.141 -13.591 1.00 38.97 297 GLN A CA 1
ATOM 2352 C C . GLN A 1 297 ? -10.564 -5.819 -14.326 1.00 38.97 297 GLN A C 1
ATOM 2354 O O . GLN A 1 297 ? -10.752 -4.770 -13.689 1.00 38.97 297 GLN A O 1
ATOM 2359 N N . ARG A 1 298 ? -10.580 -5.811 -15.667 1.00 40.56 298 ARG A N 1
ATOM 2360 C CA . ARG A 1 298 ? -11.131 -4.710 -16.478 1.00 40.56 298 ARG A CA 1
ATOM 2361 C C . ARG A 1 298 ? -12.533 -5.022 -16.997 1.00 40.56 298 ARG A C 1
ATOM 2363 O O . ARG A 1 298 ? -13.277 -4.061 -17.184 1.00 40.56 298 ARG A O 1
ATOM 2370 N N . ALA A 1 299 ? -12.909 -6.294 -17.150 1.00 36.53 299 ALA A N 1
ATOM 2371 C CA . ALA A 1 299 ? -14.299 -6.682 -17.386 1.00 36.53 299 ALA A CA 1
ATOM 2372 C C . ALA A 1 299 ? -15.171 -6.286 -16.179 1.00 36.53 299 ALA A C 1
ATOM 2374 O O . ALA A 1 299 ? -16.120 -5.520 -16.349 1.00 36.53 299 ALA A O 1
ATOM 2375 N N . ASP A 1 300 ? -14.751 -6.643 -14.955 1.00 37.12 300 ASP A N 1
ATOM 2376 C CA . ASP A 1 300 ? -15.449 -6.306 -13.696 1.00 37.12 300 ASP A CA 1
ATOM 2377 C C . ASP A 1 300 ? -15.876 -4.831 -13.603 1.00 37.12 300 ASP A C 1
ATOM 2379 O O . ASP A 1 300 ? -17.003 -4.506 -13.232 1.00 37.12 300 ASP A O 1
ATOM 2383 N N . ARG A 1 301 ? -14.985 -3.898 -13.973 1.00 37.16 301 ARG A N 1
ATOM 2384 C CA . ARG A 1 301 ? -15.258 -2.451 -13.856 1.00 37.16 301 ARG A CA 1
ATOM 2385 C C . ARG A 1 301 ? -16.207 -1.908 -14.914 1.00 37.16 301 ARG A C 1
ATOM 2387 O O . ARG A 1 301 ? -16.755 -0.827 -14.714 1.00 37.16 301 ARG A O 1
ATOM 2394 N N . LEU A 1 302 ? -16.381 -2.619 -16.022 1.00 38.56 302 LEU A N 1
ATOM 2395 C CA . LEU A 1 302 ? -17.423 -2.320 -16.999 1.00 38.56 302 LEU A CA 1
ATOM 2396 C C . LEU A 1 302 ? -18.780 -2.886 -16.528 1.00 38.56 302 LEU A C 1
ATOM 2398 O O . LEU A 1 302 ? -19.816 -2.335 -16.901 1.00 38.56 302 LEU A O 1
ATOM 2402 N N . GLY A 1 303 ? -18.768 -3.879 -15.626 1.00 36.06 303 GLY A N 1
ATOM 2403 C CA . GLY A 1 303 ? -19.933 -4.455 -14.943 1.00 36.06 303 GLY A CA 1
ATOM 2404 C C . GLY A 1 303 ? -20.843 -3.435 -14.259 1.00 36.06 303 GLY A C 1
ATOM 2405 O O . GLY A 1 303 ? -22.058 -3.505 -14.408 1.00 36.06 303 GLY A O 1
ATOM 2406 N N . HIS A 1 304 ? -20.284 -2.432 -13.575 1.00 37.91 304 HIS A N 1
ATOM 2407 C CA . HIS A 1 304 ? -21.036 -1.499 -12.715 1.00 37.91 304 HIS A CA 1
ATOM 2408 C C . HIS A 1 304 ? -21.917 -0.450 -13.441 1.00 37.91 304 HIS A C 1
ATOM 2410 O O . HIS A 1 304 ? -22.250 0.586 -12.864 1.00 37.91 304 HIS A O 1
ATOM 2416 N N . LEU A 1 305 ? -22.319 -0.700 -14.691 1.00 38.38 305 LEU A N 1
ATOM 2417 C CA . LEU A 1 305 ? -23.323 0.075 -15.429 1.00 38.38 305 LEU A CA 1
ATOM 2418 C C . LEU A 1 305 ? -24.328 -0.874 -16.103 1.00 38.38 305 LEU A C 1
ATOM 2420 O O . LEU A 1 305 ? -24.179 -1.232 -17.273 1.00 38.38 305 LEU A O 1
ATOM 2424 N N . HIS A 1 306 ? -25.367 -1.266 -15.361 1.00 38.03 306 HIS A N 1
ATOM 2425 C CA . HIS A 1 306 ? -26.469 -2.089 -15.867 1.00 38.03 306 HIS A CA 1
ATOM 2426 C C . HIS A 1 306 ? -27.688 -1.237 -16.280 1.00 38.03 306 HIS A C 1
ATOM 2428 O O . HIS A 1 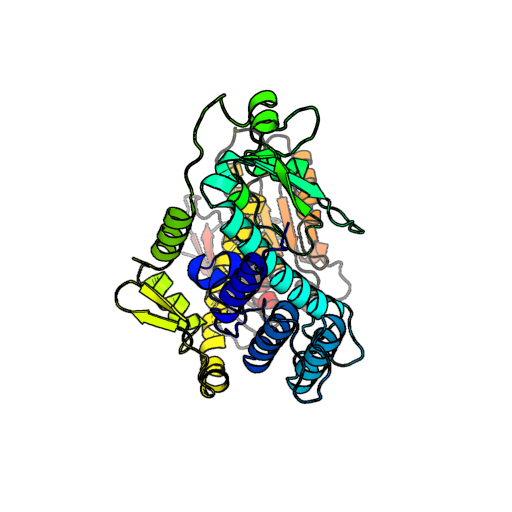306 ? -28.124 -0.386 -15.500 1.00 38.03 306 HIS A O 1
ATOM 2434 N N . PRO A 1 307 ? -28.296 -1.476 -17.459 1.00 37.50 307 PRO A N 1
ATOM 2435 C CA . PRO A 1 307 ? -29.705 -1.160 -17.699 1.00 37.50 307 PRO A CA 1
ATOM 2436 C C . PRO A 1 307 ? -30.621 -2.166 -16.957 1.00 37.50 307 PRO A C 1
ATOM 2438 O O . PRO A 1 307 ? -30.155 -3.245 -16.584 1.00 37.50 307 PRO A O 1
ATOM 2441 N N . PRO A 1 308 ? -31.911 -1.845 -16.728 1.00 34.03 308 PRO A N 1
ATOM 2442 C CA . PRO A 1 308 ? -32.815 -2.677 -15.928 1.00 34.03 308 PRO A CA 1
ATOM 2443 C C . PRO A 1 308 ? -33.112 -4.064 -16.530 1.00 34.03 308 PRO A C 1
ATOM 2445 O O . PRO A 1 308 ? -33.041 -4.296 -17.739 1.00 34.03 308 PRO A O 1
ATOM 2448 N N . GLU A 1 309 ? -33.455 -5.002 -15.648 1.00 38.75 309 GLU A N 1
ATOM 2449 C CA . GLU A 1 309 ? -33.417 -6.444 -15.898 1.00 38.75 309 GLU A CA 1
ATOM 2450 C C . GLU A 1 309 ? -34.566 -6.979 -16.770 1.00 38.75 309 GLU A C 1
ATOM 2452 O O . GLU A 1 309 ? -35.627 -7.328 -16.264 1.00 38.75 309 GLU A O 1
ATOM 2457 N N . SER A 1 310 ? -34.349 -7.120 -18.083 1.00 43.75 310 SER A N 1
ATOM 2458 C CA . SER A 1 310 ? -35.334 -7.790 -18.962 1.00 43.75 310 SER A CA 1
ATOM 2459 C C . SER A 1 310 ? -34.768 -8.653 -20.099 1.00 43.75 310 SER A C 1
ATOM 2461 O O . SER A 1 310 ? -35.515 -9.434 -20.680 1.00 43.75 310 SER A O 1
ATOM 2463 N N . GLN A 1 311 ? -33.468 -8.582 -20.419 1.00 50.34 311 GLN A N 1
ATOM 2464 C CA . GLN A 1 311 ? -32.878 -9.360 -21.522 1.00 50.34 311 GLN A CA 1
ATOM 2465 C C . GLN A 1 311 ? -31.528 -9.975 -21.123 1.00 50.34 311 GLN A C 1
ATOM 2467 O O . GLN A 1 311 ? -30.513 -9.286 -21.063 1.00 50.34 311 GLN A O 1
ATOM 2472 N N . ALA A 1 312 ? -31.505 -11.284 -20.844 1.00 46.59 312 ALA A N 1
ATOM 2473 C CA . ALA A 1 312 ? -30.285 -12.004 -20.454 1.00 46.59 312 ALA A CA 1
ATOM 2474 C C . ALA A 1 312 ? -29.259 -12.100 -21.601 1.00 46.59 312 ALA A C 1
ATOM 2476 O O . ALA A 1 312 ? -28.076 -11.854 -21.380 1.00 46.59 312 ALA A O 1
ATOM 2477 N N . ALA A 1 313 ? -29.721 -12.350 -22.833 1.00 47.78 313 ALA A N 1
ATOM 2478 C CA . ALA A 1 313 ? -28.875 -12.356 -24.031 1.00 47.78 313 ALA A CA 1
ATOM 2479 C C . ALA A 1 313 ? -28.146 -11.014 -24.233 1.00 47.78 313 ALA A C 1
ATOM 2481 O O . ALA A 1 313 ? -26.959 -10.991 -24.544 1.00 47.78 313 ALA A O 1
ATOM 2482 N N . LEU A 1 314 ? -28.831 -9.897 -23.956 1.00 51.00 314 LEU A N 1
ATOM 2483 C CA . LEU A 1 314 ? -28.248 -8.560 -24.045 1.00 51.00 314 LEU A CA 1
ATOM 2484 C C . LEU A 1 314 ? -27.153 -8.326 -22.992 1.00 51.00 314 LEU A C 1
ATOM 2486 O O . LEU A 1 314 ? -26.205 -7.599 -23.266 1.00 51.00 314 LEU A O 1
ATOM 2490 N N . ARG A 1 315 ? -27.237 -8.964 -21.811 1.00 54.81 315 ARG A N 1
ATOM 2491 C CA . ARG A 1 315 ? -26.134 -8.945 -20.834 1.00 54.81 315 ARG A CA 1
ATOM 2492 C C . ARG A 1 315 ? -24.916 -9.692 -21.380 1.00 54.81 315 ARG A C 1
ATOM 2494 O O . ARG A 1 315 ? -23.838 -9.118 -21.362 1.00 54.81 315 ARG A O 1
ATOM 2501 N N . SER A 1 316 ? -25.095 -10.908 -21.913 1.00 52.00 316 SER A N 1
ATOM 2502 C CA . SER A 1 316 ? -23.992 -11.711 -22.481 1.00 52.00 316 SER A CA 1
ATOM 2503 C C . SER A 1 316 ? -23.256 -10.954 -23.587 1.00 52.00 316 SER A C 1
ATOM 2505 O O . SER A 1 316 ? -22.063 -10.691 -23.465 1.00 52.00 316 SER A O 1
ATOM 2507 N N . ALA A 1 317 ? -23.995 -10.465 -24.588 1.00 53.94 317 ALA A N 1
ATOM 2508 C CA . ALA A 1 317 ? -23.415 -9.727 -25.706 1.00 53.94 317 ALA A CA 1
ATOM 2509 C C . ALA A 1 317 ? -22.727 -8.416 -25.261 1.00 53.94 317 ALA A C 1
ATOM 2511 O O . ALA A 1 317 ? -21.723 -8.009 -25.844 1.00 53.94 317 ALA A O 1
ATOM 2512 N N . LEU A 1 318 ? -23.205 -7.771 -24.185 1.00 58.94 318 LEU A N 1
ATOM 2513 C CA . LEU A 1 318 ? -22.516 -6.630 -23.573 1.00 58.94 318 LEU A CA 1
ATOM 2514 C C . LEU A 1 318 ? -21.231 -7.022 -22.826 1.00 58.94 318 LEU A C 1
ATOM 2516 O O . LEU A 1 318 ? -20.295 -6.225 -22.842 1.00 58.94 318 LEU A O 1
ATOM 2520 N N . GLU A 1 319 ? -21.146 -8.199 -22.197 1.00 57.00 319 GLU A N 1
ATOM 2521 C CA . GLU A 1 319 ? -19.894 -8.704 -21.605 1.00 57.00 319 GLU A CA 1
ATOM 2522 C C . GLU A 1 319 ? -18.872 -9.102 -22.678 1.00 57.00 319 GLU A C 1
ATOM 2524 O O . GLU A 1 319 ? -17.717 -8.673 -22.626 1.00 57.00 319 GLU A O 1
ATOM 2529 N N . GLU A 1 320 ? -19.306 -9.833 -23.703 1.00 58.09 320 GLU A N 1
ATOM 2530 C CA . GLU A 1 320 ? -18.478 -10.236 -24.846 1.00 58.09 320 GLU A CA 1
ATOM 2531 C C . GLU A 1 320 ? -17.906 -9.002 -25.571 1.00 58.09 320 GLU A C 1
ATOM 2533 O O . GLU A 1 320 ? -16.694 -8.907 -25.800 1.00 58.09 320 GLU A O 1
ATOM 2538 N N . ALA A 1 321 ? -18.736 -7.973 -25.788 1.00 63.19 321 ALA A N 1
ATOM 2539 C CA . ALA A 1 321 ? -18.295 -6.695 -26.339 1.00 63.19 321 ALA A CA 1
ATOM 2540 C C . ALA A 1 321 ? -17.219 -5.996 -25.487 1.00 63.19 321 ALA A C 1
ATOM 2542 O O . ALA A 1 321 ? -16.287 -5.399 -26.028 1.00 63.19 321 ALA A O 1
ATOM 2543 N N . ARG A 1 322 ? -17.296 -6.063 -24.152 1.00 64.62 322 ARG A N 1
ATOM 2544 C CA . ARG A 1 322 ? -16.299 -5.433 -23.262 1.00 64.62 322 ARG A CA 1
ATOM 2545 C C . ARG A 1 322 ? -14.932 -6.101 -23.371 1.00 64.62 322 ARG A C 1
ATOM 2547 O O . ARG A 1 322 ? -13.920 -5.396 -23.415 1.00 64.62 322 ARG A O 1
ATOM 2554 N N . VAL A 1 323 ? -14.897 -7.433 -23.430 1.00 55.81 323 VAL A N 1
ATOM 2555 C CA . VAL A 1 323 ? -13.657 -8.223 -23.538 1.00 55.81 323 VAL A CA 1
ATOM 2556 C C . VAL A 1 323 ? -12.914 -7.893 -24.835 1.00 55.81 323 VAL A C 1
ATOM 2558 O O . VAL A 1 323 ? -11.714 -7.595 -24.816 1.00 55.81 323 VAL A O 1
ATOM 2561 N N . GLU A 1 324 ? -13.633 -7.854 -25.953 1.00 62.75 324 GLU A N 1
ATOM 2562 C CA . GLU A 1 324 ? -13.047 -7.579 -27.265 1.00 62.75 324 GLU A CA 1
ATOM 2563 C C . GLU A 1 324 ? -12.639 -6.105 -27.439 1.00 62.75 324 GLU A C 1
ATOM 2565 O O . GLU A 1 324 ? -11.559 -5.814 -27.962 1.00 62.75 324 GLU A O 1
ATOM 2570 N N . ILE A 1 325 ? -13.416 -5.150 -26.913 1.00 70.00 325 ILE A N 1
ATOM 2571 C CA . ILE A 1 325 ? -13.008 -3.733 -26.863 1.00 70.00 325 ILE A CA 1
ATOM 2572 C C . ILE A 1 325 ? -11.751 -3.556 -25.999 1.00 70.00 325 ILE A C 1
ATOM 2574 O O . ILE A 1 325 ? -10.875 -2.753 -26.334 1.00 70.00 325 ILE A O 1
ATOM 2578 N N . ALA A 1 326 ? -11.595 -4.329 -24.919 1.00 60.56 326 ALA A N 1
ATOM 2579 C CA . ALA A 1 326 ? -10.360 -4.343 -24.141 1.00 60.56 326 ALA A CA 1
ATOM 2580 C C . ALA A 1 326 ? -9.178 -4.961 -24.919 1.00 60.56 326 ALA A C 1
ATOM 2582 O O . ALA A 1 326 ? -8.037 -4.536 -24.721 1.00 60.56 326 ALA A O 1
ATOM 2583 N N . ALA A 1 327 ? -9.414 -5.907 -25.839 1.00 55.50 327 ALA A N 1
ATOM 2584 C CA . ALA A 1 327 ? -8.386 -6.401 -26.759 1.00 55.50 327 ALA A CA 1
ATOM 2585 C C . ALA A 1 327 ? -7.927 -5.325 -27.758 1.00 55.50 327 ALA A C 1
ATOM 2587 O O . ALA A 1 327 ? -6.718 -5.122 -27.904 1.00 55.50 327 ALA A O 1
ATOM 2588 N N . VAL A 1 328 ? -8.863 -4.569 -28.338 1.00 60.47 328 VAL A N 1
ATOM 2589 C CA . VAL A 1 328 ? -8.573 -3.388 -29.174 1.00 60.47 328 VAL A CA 1
ATOM 2590 C C . VAL A 1 328 ? -7.789 -2.328 -28.400 1.00 60.47 328 VAL A C 1
ATOM 2592 O O . VAL A 1 328 ? -6.754 -1.841 -28.861 1.00 60.47 328 VAL A O 1
ATOM 2595 N N . ALA A 1 329 ? -8.239 -1.994 -27.188 1.00 63.09 329 ALA A N 1
ATOM 2596 C CA . ALA A 1 329 ? -7.606 -0.976 -26.353 1.00 63.09 329 ALA A CA 1
ATOM 2597 C C . ALA A 1 329 ? -6.195 -1.361 -25.875 1.00 63.09 329 ALA A C 1
ATOM 2599 O O . ALA A 1 329 ? -5.393 -0.485 -25.547 1.00 63.09 329 ALA A O 1
ATOM 2600 N N . ALA A 1 330 ? -5.885 -2.660 -25.851 1.00 53.12 330 ALA A N 1
ATOM 2601 C CA . ALA A 1 330 ? -4.553 -3.199 -25.596 1.00 53.12 330 ALA A CA 1
ATOM 2602 C C . ALA A 1 330 ? -3.684 -3.332 -26.865 1.00 53.12 330 ALA A C 1
ATOM 2604 O O . ALA A 1 330 ? -2.541 -3.766 -26.762 1.00 53.12 330 ALA A O 1
ATOM 2605 N N . GLY A 1 331 ? -4.208 -2.996 -28.051 1.00 53.84 331 GLY A N 1
ATOM 2606 C CA . GLY A 1 331 ? -3.513 -3.175 -29.330 1.00 53.84 331 GLY A CA 1
ATOM 2607 C C . GLY A 1 331 ? -3.329 -4.637 -29.750 1.00 53.84 331 GLY A C 1
ATOM 2608 O O . GLY A 1 331 ? -2.505 -4.916 -30.611 1.00 53.84 331 GLY A O 1
ATOM 2609 N N . ARG A 1 332 ? -4.081 -5.570 -29.148 1.00 50.91 332 ARG A N 1
ATOM 2610 C CA . ARG A 1 332 ? -4.079 -7.006 -29.499 1.00 50.91 332 ARG A CA 1
ATOM 2611 C C . ARG A 1 332 ? -4.964 -7.318 -30.712 1.00 50.91 332 ARG A C 1
ATOM 2613 O O . ARG A 1 332 ? -4.952 -8.439 -31.201 1.00 50.91 332 ARG A O 1
ATOM 2620 N N . LYS A 1 333 ? -5.764 -6.336 -31.130 1.00 56.47 333 LYS A N 1
ATOM 2621 C CA . LYS A 1 333 ? -6.769 -6.395 -32.188 1.00 56.47 333 LYS A CA 1
ATOM 2622 C C . LYS A 1 333 ? -6.877 -4.995 -32.818 1.00 56.47 333 LYS A C 1
ATOM 2624 O O . LYS A 1 333 ? -6.790 -4.020 -32.063 1.00 56.47 333 LYS A O 1
ATOM 2629 N N . PRO A 1 334 ? -7.061 -4.836 -34.140 1.00 52.78 334 PRO A N 1
ATOM 2630 C CA . PRO A 1 334 ? -7.321 -3.520 -34.740 1.00 52.78 334 PRO A CA 1
ATOM 2631 C C . PRO A 1 334 ? -8.651 -2.910 -34.306 1.00 52.78 334 PRO A C 1
ATOM 2633 O O . PRO A 1 334 ? -8.745 -1.709 -34.041 1.00 52.78 334 PRO A O 1
ATOM 2636 N N . LEU A 1 335 ? -9.672 -3.763 -34.285 1.00 59.31 335 LEU A N 1
ATOM 2637 C CA . LEU A 1 335 ? -11.075 -3.427 -34.444 1.00 59.31 335 LEU A CA 1
ATOM 2638 C C . LEU A 1 335 ? -11.921 -4.444 -33.679 1.00 59.31 335 LEU A C 1
ATOM 2640 O O . LEU A 1 335 ? -11.636 -5.633 -33.660 1.00 59.31 335 LEU A O 1
ATOM 2644 N N . PHE A 1 336 ? -13.001 -3.983 -33.079 1.00 70.38 336 PHE A N 1
ATOM 2645 C CA . PHE A 1 336 ? -14.082 -4.797 -32.566 1.00 70.38 336 PHE A CA 1
ATOM 2646 C C . PHE A 1 336 ? -15.396 -4.278 -33.138 1.00 70.38 336 PHE A C 1
ATOM 2648 O O . PHE A 1 336 ? -15.558 -3.073 -33.355 1.00 70.38 336 PHE A O 1
ATOM 2655 N N . HIS A 1 337 ? -16.319 -5.210 -33.329 1.00 68.25 337 HIS A N 1
ATOM 2656 C CA . HIS A 1 337 ? -17.669 -4.999 -33.797 1.00 68.25 337 HIS A CA 1
ATOM 2657 C C . HIS A 1 337 ? -18.586 -6.055 -33.176 1.00 68.25 337 HIS A C 1
ATOM 2659 O O . HIS A 1 337 ? -18.221 -7.228 -33.203 1.00 68.25 337 HIS A O 1
ATOM 2665 N N . GLU A 1 338 ? -19.772 -5.660 -32.711 1.00 64.00 338 GLU A N 1
ATOM 2666 C CA . GLU A 1 338 ? -20.867 -6.590 -32.399 1.00 64.00 338 GLU A CA 1
ATOM 2667 C C . GLU A 1 338 ? -22.240 -5.965 -32.683 1.00 64.00 338 GLU A C 1
ATOM 2669 O O . GLU A 1 338 ? -22.405 -4.742 -32.575 1.00 64.00 338 GLU A O 1
ATOM 2674 N N . GLN A 1 339 ? -23.219 -6.807 -33.023 1.00 60.72 339 GLN A N 1
ATOM 2675 C CA . GLN A 1 339 ? -24.627 -6.433 -33.143 1.00 60.72 339 GLN A CA 1
ATOM 2676 C C . GLN A 1 339 ? -25.325 -6.561 -31.782 1.00 60.72 339 GLN A C 1
ATOM 2678 O O . GLN A 1 339 ? -25.523 -7.652 -31.252 1.00 60.72 339 GLN A O 1
ATOM 2683 N N . LEU A 1 340 ? -25.727 -5.431 -31.199 1.00 62.31 340 LEU A N 1
ATOM 2684 C CA . LEU A 1 340 ? -26.323 -5.366 -29.867 1.00 62.31 340 LEU A CA 1
ATOM 2685 C C . LEU A 1 340 ? -27.792 -4.954 -29.968 1.00 62.31 340 LEU A C 1
ATOM 2687 O O . LEU A 1 340 ? -28.132 -3.770 -29.983 1.00 62.31 340 LEU A O 1
ATOM 2691 N N . ALA A 1 341 ? -28.670 -5.961 -29.997 1.00 55.78 341 ALA A N 1
ATOM 2692 C CA . ALA A 1 341 ? -30.125 -5.825 -30.075 1.00 55.78 341 ALA A CA 1
ATOM 2693 C C . ALA A 1 341 ? -30.740 -5.208 -28.795 1.00 55.78 341 ALA A C 1
ATOM 2695 O O . ALA A 1 341 ? -31.416 -5.872 -28.010 1.00 55.78 341 ALA A O 1
ATOM 2696 N N . MET A 1 342 ? -30.494 -3.914 -28.576 1.00 56.66 342 MET A N 1
ATOM 2697 C CA . MET A 1 342 ? -31.008 -3.135 -27.448 1.00 56.66 342 MET A CA 1
ATOM 2698 C C . MET A 1 342 ? -32.515 -2.861 -27.597 1.00 56.66 342 MET A C 1
ATOM 2700 O O . MET A 1 342 ? -32.955 -2.232 -28.565 1.00 56.66 342 MET A O 1
ATOM 2704 N N . ALA A 1 343 ? -33.310 -3.204 -26.580 1.00 49.00 343 ALA A N 1
ATOM 2705 C CA . ALA A 1 343 ? -34.668 -2.674 -26.453 1.00 49.00 343 ALA A CA 1
ATOM 2706 C C . ALA A 1 343 ? -34.646 -1.127 -26.422 1.00 49.00 343 ALA A C 1
ATOM 2708 O O . ALA A 1 343 ? -33.903 -0.521 -25.648 1.00 49.00 343 ALA A O 1
ATOM 2709 N N . GLY A 1 344 ? -35.453 -0.482 -27.273 1.00 53.81 344 GLY A N 1
ATOM 2710 C CA . GLY A 1 344 ? -35.478 0.983 -27.430 1.00 53.81 344 GLY A CA 1
ATOM 2711 C C . GLY A 1 344 ? -34.593 1.550 -28.555 1.00 53.81 344 GLY A C 1
ATOM 2712 O O . GLY A 1 344 ? -34.505 2.770 -28.697 1.00 53.81 344 GLY A O 1
ATOM 2713 N N . GLY A 1 345 ? -33.964 0.702 -29.377 1.00 53.50 345 GLY A N 1
ATOM 2714 C CA . GLY A 1 345 ? -33.293 1.115 -30.617 1.00 53.50 345 GLY A CA 1
ATOM 2715 C C . GLY A 1 345 ? -31.930 1.790 -30.415 1.00 53.50 345 GLY A C 1
ATOM 2716 O O . GLY A 1 345 ? -31.165 1.435 -29.521 1.00 53.50 345 GLY A O 1
ATOM 2717 N N . GLN A 1 346 ? -31.601 2.764 -31.271 1.00 56.50 346 GLN A N 1
ATOM 2718 C CA . GLN A 1 346 ? -30.238 3.316 -31.379 1.00 56.50 346 GLN A CA 1
ATOM 2719 C C . GLN A 1 346 ? -29.816 4.201 -30.188 1.00 56.50 346 GLN A C 1
ATOM 2721 O O . GLN A 1 346 ? -28.633 4.287 -29.854 1.00 56.50 346 GLN A O 1
ATOM 2726 N N . ALA A 1 347 ? -30.760 4.892 -29.536 1.00 58.06 347 ALA A N 1
ATOM 2727 C CA . ALA A 1 347 ? -30.444 5.905 -28.523 1.00 58.06 347 ALA A CA 1
ATOM 2728 C C . ALA A 1 347 ? -29.744 5.343 -27.258 1.00 58.06 347 ALA A C 1
ATOM 2730 O O . ALA A 1 347 ? -28.756 5.952 -26.824 1.00 58.06 347 ALA A O 1
ATOM 2731 N N . PRO A 1 348 ? -30.162 4.188 -26.691 1.00 67.44 348 PRO A N 1
ATOM 2732 C CA . PRO A 1 348 ? -29.406 3.481 -25.655 1.00 67.44 348 PRO A CA 1
ATOM 2733 C C . PRO A 1 348 ? -27.961 3.155 -26.055 1.00 67.44 348 PRO A C 1
ATOM 2735 O O . PRO A 1 348 ? -27.039 3.420 -25.282 1.00 67.44 348 PRO A O 1
ATOM 2738 N N . LEU A 1 349 ? -27.738 2.647 -27.272 1.00 68.62 349 LEU A N 1
ATOM 2739 C CA . LEU A 1 349 ? -26.407 2.233 -27.726 1.00 68.62 349 LEU A CA 1
ATOM 2740 C C . LEU A 1 349 ? -25.488 3.438 -27.986 1.00 68.62 349 LEU A C 1
ATOM 2742 O O . LEU A 1 349 ? -24.324 3.447 -27.581 1.00 68.62 349 LEU A O 1
ATOM 2746 N N . ALA A 1 350 ? -26.033 4.519 -28.551 1.00 72.44 350 ALA A N 1
ATOM 2747 C CA . ALA A 1 350 ? -25.331 5.792 -28.700 1.00 72.44 350 ALA A CA 1
ATOM 2748 C C . ALA A 1 350 ? -24.951 6.427 -27.350 1.00 72.44 350 ALA A C 1
ATOM 2750 O O . ALA A 1 350 ? -23.924 7.104 -27.257 1.00 72.44 350 ALA A O 1
ATOM 2751 N N . ARG A 1 351 ? -25.741 6.208 -26.288 1.00 75.56 351 ARG A N 1
ATOM 2752 C CA . ARG A 1 351 ? -25.358 6.582 -24.918 1.00 75.56 351 ARG A CA 1
ATOM 2753 C C . ARG A 1 351 ? -24.218 5.701 -24.404 1.00 75.56 351 ARG A C 1
ATOM 2755 O O . ARG A 1 351 ? -23.211 6.254 -23.967 1.00 75.56 351 ARG A O 1
ATOM 2762 N N . LEU A 1 352 ? -24.341 4.378 -24.522 1.00 73.25 352 LEU A N 1
ATOM 2763 C CA . LEU A 1 352 ? -23.317 3.418 -24.097 1.00 73.25 352 LEU A CA 1
ATOM 2764 C C . LEU A 1 352 ? -21.946 3.739 -24.711 1.00 73.25 352 LEU A C 1
ATOM 2766 O O . LEU A 1 352 ? -20.961 3.855 -23.986 1.00 73.25 352 LEU A O 1
ATOM 2770 N N . ALA A 1 353 ? -21.893 3.981 -26.024 1.00 78.69 353 ALA A N 1
ATOM 2771 C CA . ALA A 1 353 ? -20.660 4.344 -26.717 1.00 78.69 353 ALA A CA 1
ATOM 2772 C C . ALA A 1 353 ? -20.045 5.655 -26.194 1.00 78.69 353 ALA A C 1
ATOM 2774 O O . ALA A 1 353 ? -18.836 5.717 -25.982 1.00 78.69 353 ALA A O 1
ATOM 2775 N N . ARG A 1 354 ? -20.852 6.695 -25.922 1.00 80.69 354 ARG A N 1
ATOM 2776 C CA . ARG A 1 354 ? -20.354 7.948 -25.317 1.00 80.69 354 ARG A CA 1
ATOM 2777 C C . ARG A 1 354 ? -19.808 7.733 -23.908 1.00 80.69 354 ARG A C 1
ATOM 2779 O O . ARG A 1 354 ? -18.797 8.337 -23.558 1.00 80.69 354 ARG A O 1
ATOM 2786 N N . ASP A 1 355 ? -20.464 6.895 -23.112 1.00 75.94 355 ASP A N 1
ATOM 2787 C CA . ASP A 1 355 ? -20.061 6.629 -21.734 1.00 75.94 355 ASP A CA 1
ATOM 2788 C C . ASP A 1 355 ? -18.779 5.764 -21.692 1.00 75.94 355 ASP A C 1
ATOM 2790 O O . ASP A 1 355 ? -17.845 6.103 -20.963 1.00 75.94 355 ASP A O 1
ATOM 2794 N N . TRP A 1 356 ? -18.648 4.749 -22.559 1.00 78.62 356 TRP A N 1
ATOM 2795 C CA . TRP A 1 356 ? -17.422 3.947 -22.713 1.00 78.62 356 TRP A CA 1
ATOM 2796 C C . TRP A 1 356 ? -16.266 4.728 -23.366 1.00 78.62 356 TRP A C 1
ATOM 2798 O O . TRP A 1 356 ? -15.116 4.537 -22.973 1.00 78.62 356 TRP A O 1
ATOM 2808 N N . GLN A 1 357 ? -16.521 5.677 -24.279 1.00 83.81 357 GLN A N 1
ATOM 2809 C CA . GLN A 1 357 ? -15.463 6.510 -24.882 1.00 83.81 357 GLN A CA 1
ATOM 2810 C C . GLN A 1 357 ? -14.684 7.329 -23.839 1.00 83.81 357 GLN A C 1
ATOM 2812 O O . GLN A 1 357 ? -13.505 7.609 -24.058 1.00 83.81 357 GLN A O 1
ATOM 2817 N N . ARG A 1 358 ? -15.297 7.674 -22.695 1.00 73.81 358 ARG A N 1
ATOM 2818 C CA . ARG A 1 358 ? -14.612 8.352 -21.574 1.00 73.81 358 ARG A CA 1
ATOM 2819 C C . ARG A 1 358 ? -13.687 7.430 -20.766 1.00 73.81 358 ARG A C 1
ATOM 2821 O O . ARG A 1 358 ? -12.862 7.930 -20.008 1.00 73.81 358 ARG A O 1
ATOM 2828 N N . LEU A 1 359 ? -13.839 6.111 -20.897 1.00 68.06 359 LEU A N 1
ATOM 2829 C CA . LEU A 1 359 ? -13.072 5.093 -20.164 1.00 68.06 359 LEU A CA 1
ATOM 2830 C C . LEU A 1 359 ? -11.893 4.534 -20.978 1.00 68.06 359 LEU A C 1
ATOM 2832 O O . LEU A 1 359 ? -10.957 3.972 -20.406 1.00 68.06 359 LEU A O 1
ATOM 2836 N N . LEU A 1 360 ? -11.934 4.675 -22.306 1.00 69.56 360 LEU A N 1
ATOM 2837 C CA . LEU A 1 360 ? -10.907 4.170 -23.215 1.00 69.56 360 LEU A CA 1
ATOM 2838 C C . LEU A 1 360 ? -9.674 5.094 -23.287 1.00 69.56 360 LEU A C 1
ATOM 2840 O O . LEU A 1 360 ? -9.791 6.305 -23.086 1.00 69.56 360 LEU A O 1
ATOM 2844 N N . PRO A 1 361 ? -8.476 4.559 -23.606 1.00 72.38 361 PRO A N 1
ATOM 2845 C CA . PRO A 1 361 ? -7.282 5.376 -23.814 1.00 72.38 361 PRO A CA 1
ATOM 2846 C C . PRO A 1 361 ? -7.478 6.417 -24.926 1.00 72.38 361 PRO A C 1
ATOM 2848 O O . PRO A 1 361 ? -8.138 6.148 -25.925 1.00 72.38 361 PRO A O 1
ATOM 2851 N N . ALA A 1 362 ? -6.821 7.576 -24.817 1.00 71.19 362 ALA A N 1
ATOM 2852 C CA . ALA A 1 362 ? -6.969 8.686 -25.772 1.00 71.19 362 ALA A CA 1
ATOM 2853 C C . ALA A 1 362 ? -6.632 8.329 -27.241 1.00 71.19 362 ALA A C 1
ATOM 2855 O O . ALA A 1 362 ? -7.105 8.998 -28.162 1.00 71.19 362 ALA A O 1
ATOM 2856 N N . GLY A 1 363 ? -5.851 7.266 -27.464 1.00 74.56 363 GLY A N 1
ATOM 2857 C CA . GLY A 1 363 ? -5.537 6.700 -28.781 1.00 74.56 363 GLY A CA 1
ATOM 2858 C C . GLY A 1 363 ? -6.532 5.655 -29.306 1.00 74.56 363 GLY A C 1
ATOM 2859 O O . GLY A 1 363 ? -6.246 5.041 -30.322 1.00 74.56 363 GLY A O 1
ATOM 2860 N N . ILE A 1 364 ? -7.667 5.425 -28.639 1.00 78.69 364 ILE A N 1
ATOM 2861 C CA . ILE A 1 364 ? -8.691 4.435 -29.014 1.00 78.69 364 ILE A CA 1
ATOM 2862 C C . ILE A 1 364 ? -10.021 5.152 -29.263 1.00 78.69 364 ILE A C 1
ATOM 2864 O O . ILE A 1 364 ? -10.336 6.159 -28.615 1.00 78.69 364 ILE A O 1
ATOM 2868 N N . ARG A 1 365 ? -10.811 4.659 -30.216 1.00 80.12 365 ARG A N 1
ATOM 2869 C CA . ARG A 1 365 ? -12.141 5.194 -30.529 1.00 80.12 365 ARG A CA 1
ATOM 2870 C C . ARG A 1 365 ? -13.211 4.132 -30.333 1.00 80.12 365 ARG A C 1
ATOM 2872 O O . ARG A 1 365 ? -12.952 2.957 -30.566 1.00 80.12 365 ARG A O 1
ATOM 2879 N N . ILE A 1 366 ? -14.397 4.561 -29.914 1.00 83.31 366 ILE A N 1
ATOM 2880 C CA . ILE A 1 366 ? -15.615 3.749 -29.880 1.00 83.31 366 ILE A CA 1
ATOM 2881 C C . ILE A 1 366 ? -16.787 4.576 -30.412 1.00 83.31 366 ILE A C 1
ATOM 2883 O O . ILE A 1 366 ? -16.889 5.776 -30.149 1.00 83.31 366 ILE A O 1
ATOM 2887 N N . LYS A 1 367 ? -17.669 3.940 -31.179 1.00 80.38 367 LYS A N 1
ATOM 2888 C CA . LYS A 1 367 ? -18.876 4.544 -31.745 1.00 80.38 367 LYS A CA 1
ATOM 2889 C C . LYS A 1 367 ? -19.983 3.490 -31.810 1.00 80.38 367 LYS A C 1
ATOM 2891 O O . LYS A 1 367 ? -19.712 2.333 -32.106 1.00 80.38 367 LYS A O 1
ATOM 2896 N N . ALA A 1 368 ? -21.219 3.908 -31.561 1.00 77.94 368 ALA A N 1
ATOM 2897 C CA . ALA A 1 368 ? -22.401 3.157 -31.969 1.00 77.94 368 ALA A CA 1
ATOM 2898 C C . ALA A 1 368 ? -22.922 3.717 -33.295 1.00 77.94 368 ALA A C 1
ATOM 2900 O O . ALA A 1 368 ? -22.831 4.927 -33.534 1.00 77.94 368 ALA A O 1
ATOM 2901 N N . ASP A 1 369 ? -23.472 2.854 -34.136 1.00 66.12 369 ASP A N 1
ATOM 2902 C CA . ASP A 1 369 ? -24.193 3.244 -35.344 1.00 66.12 369 ASP A CA 1
ATOM 2903 C C . ASP A 1 369 ? -25.240 2.171 -35.641 1.00 66.12 369 ASP A C 1
ATOM 2905 O O . ASP A 1 369 ? -24.919 0.983 -35.632 1.00 66.12 369 ASP A O 1
ATOM 2909 N N . GLY A 1 370 ? -26.497 2.565 -35.832 1.00 70.44 370 GLY A N 1
ATOM 2910 C CA . GLY A 1 370 ? -27.597 1.606 -35.767 1.00 70.44 370 GLY A CA 1
ATOM 2911 C C . GLY A 1 370 ? -27.670 0.897 -34.406 1.00 70.44 370 GLY A C 1
ATOM 2912 O O . GLY A 1 370 ? -27.573 1.516 -33.345 1.00 70.44 370 GLY A O 1
ATOM 2913 N N . ASP A 1 371 ? -27.852 -0.413 -34.474 1.00 62.75 371 ASP A N 1
ATOM 2914 C CA . ASP A 1 371 ? -27.784 -1.417 -33.409 1.00 62.75 371 ASP A CA 1
ATOM 2915 C C . ASP A 1 371 ? -26.373 -2.016 -33.224 1.00 62.75 371 ASP A C 1
ATOM 2917 O O . ASP A 1 371 ? -26.187 -2.936 -32.431 1.00 62.75 371 ASP A O 1
ATOM 2921 N N . HIS A 1 372 ? -25.360 -1.491 -33.919 1.00 65.44 372 HIS A N 1
ATOM 2922 C CA . HIS A 1 372 ? -24.001 -2.026 -33.911 1.00 65.44 372 HIS A CA 1
ATOM 2923 C C . HIS A 1 372 ? -23.029 -1.161 -33.095 1.00 65.44 372 HIS A C 1
ATOM 2925 O O . HIS A 1 372 ? -23.055 0.076 -33.149 1.00 65.44 372 HIS A O 1
ATOM 2931 N N . LEU A 1 373 ? -22.139 -1.815 -32.342 1.00 71.94 373 LEU A N 1
ATOM 2932 C CA . LEU A 1 373 ? -21.122 -1.172 -31.506 1.00 71.94 373 LEU A CA 1
ATOM 2933 C C . LEU A 1 373 ? -19.716 -1.484 -32.023 1.00 71.94 373 LEU A C 1
ATOM 2935 O O . LEU A 1 373 ? -19.339 -2.643 -32.157 1.00 71.94 373 LEU A O 1
ATOM 2939 N N . TYR A 1 374 ? -18.927 -0.437 -32.262 1.00 74.12 374 TYR A N 1
ATOM 2940 C CA . TYR A 1 374 ? -17.607 -0.505 -32.887 1.00 74.12 374 TYR A CA 1
ATOM 2941 C C . TYR A 1 374 ? -16.557 0.104 -31.962 1.00 74.12 374 TYR A C 1
ATOM 2943 O O . TYR A 1 374 ? -16.759 1.227 -31.496 1.00 74.12 374 TYR A O 1
ATOM 2951 N N . ALA A 1 375 ? -15.397 -0.532 -31.784 1.00 76.50 375 ALA A N 1
ATOM 2952 C CA . ALA A 1 375 ? -14.215 0.131 -31.221 1.00 76.50 375 ALA A CA 1
ATOM 2953 C C . ALA A 1 375 ? -12.959 -0.193 -32.026 1.00 76.50 375 ALA A C 1
ATOM 2955 O O . ALA A 1 375 ? -12.798 -1.322 -32.464 1.00 76.50 375 ALA A O 1
ATOM 2956 N N . TRP A 1 376 ? -12.050 0.764 -32.204 1.00 73.75 376 TRP A N 1
ATOM 2957 C CA . TRP A 1 376 ? -10.839 0.557 -33.000 1.00 73.75 376 TRP A CA 1
ATOM 2958 C C . TRP A 1 376 ? -9.642 1.363 -32.494 1.00 73.75 376 TRP A C 1
ATOM 2960 O O . TRP A 1 376 ? -9.785 2.381 -31.806 1.00 73.75 376 TRP A O 1
ATOM 2970 N N . ASN A 1 377 ? -8.447 0.898 -32.856 1.00 72.94 377 ASN A N 1
ATOM 2971 C CA . ASN A 1 377 ? -7.170 1.564 -32.625 1.00 72.94 377 ASN A CA 1
ATOM 2972 C C . ASN A 1 377 ? -6.696 2.225 -33.936 1.00 72.94 377 ASN A C 1
ATOM 2974 O O . ASN A 1 377 ? -6.126 1.537 -34.790 1.00 72.94 377 ASN A O 1
ATOM 2978 N N . PRO A 1 378 ? -6.877 3.549 -34.126 1.00 64.88 378 PRO A N 1
ATOM 2979 C CA . PRO A 1 378 ? -6.541 4.214 -35.383 1.00 64.88 378 PRO A CA 1
ATOM 2980 C C . PRO A 1 378 ? -5.059 4.123 -35.770 1.00 64.88 378 PRO A C 1
ATOM 2982 O O . PRO A 1 378 ? -4.741 4.264 -36.944 1.00 64.88 378 PRO A O 1
ATOM 2985 N N . ALA A 1 379 ? -4.156 3.867 -34.815 1.00 64.19 379 ALA A N 1
ATOM 2986 C CA . ALA A 1 379 ? -2.718 3.738 -35.060 1.00 64.19 379 ALA A CA 1
ATOM 2987 C C . ALA A 1 379 ? -2.269 2.315 -35.458 1.00 64.19 379 ALA A C 1
ATOM 2989 O O . ALA A 1 379 ? -1.102 2.135 -35.818 1.00 64.19 379 ALA A O 1
ATOM 2990 N N . LEU A 1 380 ? -3.168 1.323 -35.389 1.00 57.53 380 LEU A N 1
ATOM 2991 C CA . LEU A 1 380 ? -2.980 -0.011 -35.973 1.00 57.53 380 LEU A CA 1
ATOM 2992 C C . LEU A 1 380 ? -3.717 -0.116 -37.310 1.00 57.53 380 LEU A C 1
ATOM 2994 O O . LEU A 1 380 ? -3.066 -0.361 -38.321 1.00 57.53 380 LEU A O 1
ATOM 2998 N N . VAL A 1 381 ? -5.017 0.211 -37.341 1.00 58.47 381 VAL A N 1
ATOM 2999 C CA . VAL A 1 381 ? -5.809 0.235 -38.588 1.00 58.47 381 VAL A CA 1
ATOM 3000 C C . VAL A 1 381 ? -5.173 1.172 -39.621 1.00 58.47 381 VAL A C 1
ATOM 3002 O O . VAL A 1 381 ? -5.010 0.826 -40.787 1.00 58.47 381 VAL A O 1
ATOM 3005 N N . GLY A 1 382 ? -4.696 2.344 -39.187 1.00 52.72 382 GLY A N 1
ATOM 3006 C CA . GLY A 1 382 ? -4.024 3.322 -40.046 1.00 52.72 382 GLY A CA 1
ATOM 3007 C C . GLY A 1 382 ? -2.662 2.897 -40.615 1.00 52.72 382 GLY A C 1
ATOM 3008 O O . GLY A 1 382 ? -2.075 3.674 -41.360 1.00 52.72 382 GLY A O 1
ATOM 3009 N N . ARG A 1 383 ? -2.141 1.704 -40.287 1.00 54.03 383 ARG A N 1
ATOM 3010 C CA . ARG A 1 383 ? -0.935 1.139 -40.931 1.00 54.03 383 ARG A CA 1
ATOM 3011 C C . ARG A 1 383 ? -1.254 0.350 -42.200 1.00 54.03 383 ARG A C 1
ATOM 3013 O O . ARG A 1 383 ? -0.342 0.071 -42.970 1.00 54.03 383 ARG A O 1
ATOM 3020 N N . LEU A 1 384 ? -2.511 -0.065 -42.360 1.00 48.62 384 LEU A N 1
ATOM 3021 C CA . LEU A 1 384 ? -2.946 -1.066 -43.343 1.00 48.62 384 LEU A CA 1
ATOM 3022 C C . LEU A 1 384 ? -4.218 -0.646 -44.099 1.00 48.62 384 LEU A C 1
ATOM 3024 O O . LEU A 1 384 ? -4.543 -1.225 -45.132 1.00 48.62 384 LEU A O 1
ATOM 3028 N N . ALA A 1 385 ? -4.892 0.405 -43.633 1.00 49.69 385 ALA A N 1
ATOM 3029 C CA . ALA A 1 385 ? -5.851 1.171 -44.412 1.00 49.69 385 ALA A CA 1
ATOM 3030 C C . ALA A 1 385 ? -5.192 1.799 -45.655 1.00 49.69 385 ALA A C 1
ATOM 3032 O O . ALA A 1 385 ? -4.081 2.330 -45.595 1.00 49.69 385 ALA A O 1
ATOM 3033 N N . ALA A 1 386 ? -5.910 1.793 -46.777 1.00 48.31 386 ALA A N 1
ATOM 3034 C CA . ALA A 1 386 ? -5.474 2.410 -48.021 1.00 48.31 386 ALA A CA 1
ATOM 3035 C C . ALA A 1 386 ? -5.347 3.943 -47.865 1.00 48.31 386 ALA A C 1
ATOM 3037 O O . ALA A 1 386 ? -6.275 4.576 -47.339 1.00 48.31 386 ALA A O 1
ATOM 3038 N N . PRO A 1 387 ? -4.250 4.566 -48.347 1.00 49.34 387 PRO A N 1
ATOM 3039 C CA . PRO A 1 387 ? -4.094 6.018 -48.340 1.00 49.34 387 PRO A CA 1
ATOM 3040 C C . PRO A 1 387 ? -5.237 6.742 -49.067 1.00 49.34 387 PRO A C 1
ATOM 3042 O O . PRO A 1 387 ? -5.712 6.297 -50.109 1.00 49.34 387 PRO A O 1
ATOM 3045 N N . GLY A 1 388 ? -5.667 7.886 -48.531 1.00 50.22 388 GLY A N 1
ATOM 3046 C CA . GLY A 1 388 ? -6.642 8.779 -49.174 1.00 50.22 388 GLY A CA 1
ATOM 3047 C C . GLY A 1 388 ? -8.129 8.473 -48.933 1.00 50.22 388 GLY A C 1
ATOM 3048 O O . GLY A 1 388 ? -8.947 9.364 -49.149 1.00 50.22 388 GLY A O 1
ATOM 3049 N N . ARG A 1 389 ? -8.509 7.286 -48.431 1.00 47.28 389 ARG A N 1
ATOM 3050 C CA . ARG A 1 389 ? -9.896 6.986 -47.996 1.00 47.28 389 ARG A CA 1
ATOM 3051 C C . ARG A 1 389 ? -10.070 7.211 -46.482 1.00 47.28 389 ARG A C 1
ATOM 3053 O O . ARG A 1 389 ? -9.188 6.802 -45.723 1.00 47.28 389 ARG A O 1
ATOM 3060 N N . PRO A 1 390 ? -11.199 7.767 -45.994 1.00 55.41 390 PRO A N 1
ATOM 3061 C CA . PRO A 1 390 ? -11.449 7.886 -44.557 1.00 55.41 390 PRO A CA 1
ATOM 3062 C C . PRO A 1 390 ? -11.440 6.520 -43.859 1.00 55.41 390 PRO A C 1
ATOM 3064 O O . PRO A 1 390 ? -12.049 5.558 -44.321 1.00 55.41 390 PRO A O 1
ATOM 3067 N N . LEU A 1 391 ? -10.757 6.440 -42.714 1.00 53.25 391 LEU A N 1
ATOM 3068 C CA . LEU A 1 391 ? -10.514 5.188 -41.982 1.00 53.25 391 LEU A CA 1
ATOM 3069 C C . LEU A 1 391 ? -11.806 4.429 -41.623 1.00 53.25 391 LEU A C 1
ATOM 3071 O O . LEU A 1 391 ? -11.848 3.203 -41.649 1.00 53.25 391 LEU A O 1
ATOM 3075 N N . TRP A 1 392 ? -12.864 5.175 -41.298 1.00 53.84 392 TRP A N 1
ATOM 3076 C CA . TRP A 1 392 ? -14.164 4.641 -40.888 1.00 53.84 392 TRP A CA 1
ATOM 3077 C C . TRP A 1 392 ? -14.892 3.890 -42.013 1.00 53.84 392 TRP A C 1
ATOM 3079 O O . TRP A 1 392 ? -15.613 2.936 -41.736 1.00 53.84 392 TRP A O 1
ATOM 3089 N N . ASP A 1 393 ? -14.654 4.263 -43.271 1.00 51.69 393 ASP A N 1
ATOM 3090 C CA . ASP A 1 393 ? -15.328 3.672 -44.434 1.00 51.69 393 ASP A CA 1
ATOM 3091 C C . ASP A 1 393 ? -14.644 2.375 -44.902 1.00 51.69 393 ASP A C 1
ATOM 3093 O O . ASP A 1 393 ? -15.218 1.603 -45.664 1.00 51.69 393 ASP A O 1
ATOM 3097 N N . GLN A 1 394 ? -13.410 2.134 -44.443 1.00 50.66 394 GLN A N 1
ATOM 3098 C CA . GLN A 1 394 ? -12.632 0.914 -44.704 1.00 50.66 394 GLN A CA 1
ATOM 3099 C C . GLN A 1 394 ? -12.893 -0.165 -43.636 1.00 50.66 394 GLN A C 1
ATOM 3101 O O . GLN A 1 394 ? -12.854 -1.358 -43.914 1.00 50.66 394 GLN A O 1
ATOM 3106 N N . VAL A 1 395 ? -13.248 0.266 -42.421 1.00 49.19 395 VAL A N 1
ATOM 3107 C CA . VAL A 1 395 ? -13.616 -0.557 -41.249 1.00 49.19 395 VAL A CA 1
ATOM 3108 C C . VAL A 1 395 ? -14.979 -1.275 -41.402 1.00 49.19 395 VAL A C 1
ATOM 3110 O O . VAL A 1 395 ? -15.421 -1.981 -40.498 1.00 49.19 395 VAL A O 1
ATOM 3113 N N . ARG A 1 396 ? -15.675 -1.099 -42.535 1.00 50.94 396 ARG A N 1
ATOM 3114 C CA . ARG A 1 396 ? -17.112 -1.400 -42.697 1.00 50.94 396 ARG A CA 1
ATOM 3115 C C . ARG A 1 396 ? -17.492 -2.272 -43.898 1.00 50.94 396 ARG A C 1
ATOM 3117 O O . ARG A 1 396 ? -18.672 -2.370 -44.205 1.00 50.94 396 ARG A O 1
ATOM 3124 N N . GLU A 1 397 ? -16.539 -2.849 -44.621 1.00 43.75 397 GLU A N 1
ATOM 3125 C CA . GLU A 1 397 ? -16.816 -3.421 -45.951 1.00 43.75 397 GLU A CA 1
ATOM 3126 C C . GLU A 1 397 ? -17.709 -4.688 -45.944 1.00 43.75 397 GLU A C 1
ATOM 3128 O O . GLU A 1 397 ? -17.656 -5.523 -45.041 1.00 43.75 397 GLU A O 1
ATOM 3133 N N . HIS A 1 398 ? -18.542 -4.815 -46.985 1.00 46.31 398 HIS A N 1
ATOM 3134 C CA . HIS A 1 398 ? -19.559 -5.860 -47.175 1.00 46.31 398 HIS A CA 1
ATOM 3135 C C . HIS A 1 398 ? -19.171 -6.847 -48.297 1.00 46.31 398 HIS A C 1
ATOM 3137 O O . HIS A 1 398 ? -18.272 -6.585 -49.095 1.00 46.31 398 HIS A O 1
ATOM 3143 N N . ALA A 1 399 ? -19.893 -7.966 -48.392 1.00 40.50 399 ALA A N 1
ATOM 3144 C CA . ALA A 1 399 ? -19.845 -8.909 -49.507 1.00 40.50 399 ALA A CA 1
ATOM 3145 C C . ALA A 1 399 ? -20.454 -8.316 -50.793 1.00 40.50 399 ALA A C 1
ATOM 3147 O O . ALA A 1 399 ? -21.267 -7.391 -50.746 1.00 40.50 399 ALA A O 1
ATOM 3148 N N . ALA A 1 400 ? -20.150 -8.922 -51.945 1.00 34.59 400 ALA A N 1
ATOM 3149 C CA . ALA A 1 400 ? -20.656 -8.495 -53.257 1.00 34.59 400 ALA A CA 1
ATOM 3150 C C . ALA A 1 400 ? -22.195 -8.563 -53.410 1.00 34.59 400 ALA A C 1
ATOM 3152 O O . ALA A 1 400 ? -22.751 -7.924 -54.298 1.00 34.59 400 ALA A O 1
ATOM 3153 N N . ASN A 1 401 ? -22.891 -9.299 -52.536 1.00 37.72 401 ASN A N 1
ATOM 3154 C CA . ASN A 1 401 ? -24.357 -9.362 -52.452 1.00 37.72 401 ASN A CA 1
ATOM 3155 C C . ASN A 1 401 ? -24.947 -8.479 -51.325 1.00 37.72 401 ASN A C 1
ATOM 3157 O O . ASN A 1 401 ? -26.109 -8.638 -50.958 1.00 37.72 401 ASN A O 1
ATOM 3161 N N . GLY A 1 402 ? -24.148 -7.578 -50.741 1.00 37.81 402 GLY A N 1
ATOM 3162 C CA . GLY A 1 402 ? -24.550 -6.643 -49.684 1.00 37.81 402 GLY A CA 1
ATOM 3163 C C . GLY A 1 402 ? -24.534 -7.205 -48.255 1.00 37.81 402 GLY A C 1
ATOM 3164 O O . GLY A 1 402 ? -24.646 -6.429 -47.303 1.00 37.81 402 GLY A O 1
ATOM 3165 N N . ARG A 1 403 ? -24.362 -8.519 -48.056 1.00 37.66 403 ARG A N 1
ATOM 3166 C CA . ARG A 1 403 ? -24.312 -9.129 -46.712 1.00 37.66 403 ARG A CA 1
ATOM 3167 C C . ARG A 1 403 ? -22.978 -8.852 -45.998 1.00 37.66 403 ARG A C 1
ATOM 3169 O O . ARG A 1 403 ? -21.944 -8.678 -46.631 1.00 37.66 403 ARG A O 1
ATOM 3176 N N . TRP A 1 404 ? -23.007 -8.749 -44.672 1.00 44.84 404 TRP A N 1
ATOM 3177 C CA . TRP A 1 404 ? -21.889 -8.252 -43.855 1.00 44.84 404 TRP A CA 1
ATOM 3178 C C . TRP A 1 404 ? -20.833 -9.330 -43.544 1.00 44.84 404 TRP A C 1
ATOM 3180 O O . TRP A 1 404 ? -21.183 -10.369 -42.995 1.00 44.84 404 TRP A O 1
ATOM 3190 N N . LEU A 1 405 ? -19.552 -9.067 -43.855 1.00 43.44 405 LEU A N 1
ATOM 3191 C CA . LEU A 1 405 ? -18.405 -9.975 -43.651 1.00 43.44 405 LEU A CA 1
ATOM 3192 C C . LEU A 1 405 ? -17.851 -9.880 -42.207 1.00 43.44 405 LEU A C 1
ATOM 3194 O O . LEU A 1 405 ? -16.853 -9.203 -41.958 1.00 43.44 405 LEU A O 1
ATOM 3198 N N . GLY A 1 406 ? -18.533 -10.504 -41.245 1.00 41.50 406 GLY A N 1
ATOM 3199 C CA . GLY A 1 406 ? -18.308 -10.333 -39.808 1.00 41.50 406 GLY A CA 1
ATOM 3200 C C . GLY A 1 406 ? -17.186 -11.108 -39.102 1.00 41.50 406 GLY A C 1
ATOM 3201 O O . GLY A 1 406 ? -16.534 -11.999 -39.641 1.00 41.50 406 GLY A O 1
ATOM 3202 N N . TYR A 1 407 ? -16.996 -10.785 -37.815 1.00 39.09 407 TYR A N 1
ATOM 3203 C CA . TYR A 1 407 ? -15.968 -11.355 -36.927 1.00 39.09 407 TYR A CA 1
ATOM 3204 C C . TYR A 1 407 ? -16.570 -12.252 -35.818 1.00 39.09 407 TYR A C 1
ATOM 3206 O O . TYR A 1 407 ? -16.397 -12.002 -34.632 1.00 39.09 407 TYR A O 1
ATOM 3214 N N . GLY A 1 408 ? -17.257 -13.339 -36.184 1.00 41.59 408 GLY A N 1
ATOM 3215 C CA . GLY A 1 408 ? -17.970 -14.206 -35.221 1.00 41.59 408 GLY A CA 1
ATOM 3216 C C . GLY A 1 408 ? -19.183 -13.528 -34.543 1.00 41.59 408 GLY A C 1
ATOM 3217 O O . GLY A 1 408 ? -19.551 -12.428 -34.936 1.00 41.59 408 GLY A O 1
ATOM 3218 N N . ILE A 1 409 ? -19.881 -14.157 -33.585 1.00 33.72 409 ILE A N 1
ATOM 3219 C CA . ILE A 1 409 ? -19.854 -15.583 -33.179 1.00 33.72 409 ILE A CA 1
ATOM 3220 C C . ILE A 1 409 ? -21.290 -16.172 -33.206 1.00 33.72 409 ILE A C 1
ATOM 3222 O O . ILE A 1 409 ? -21.820 -16.635 -32.198 1.00 33.72 409 ILE A O 1
ATOM 3226 N N . HIS A 1 410 ? -21.933 -16.223 -34.378 1.00 38.84 410 HIS A N 1
ATOM 3227 C CA . HIS A 1 410 ? -23.233 -16.898 -34.546 1.00 38.84 410 HIS A CA 1
ATOM 3228 C C . HIS A 1 410 ? -23.141 -18.164 -35.412 1.00 38.84 410 HIS A C 1
ATOM 3230 O O . HIS A 1 410 ? -23.571 -18.216 -36.560 1.00 38.84 410 HIS A O 1
ATOM 3236 N N . MET A 1 411 ? -22.597 -19.235 -34.825 1.00 37.56 411 MET A N 1
ATOM 3237 C CA . MET A 1 411 ? -22.468 -20.556 -35.470 1.00 37.56 411 MET A CA 1
ATOM 3238 C C . MET A 1 411 ? -23.757 -21.410 -35.431 1.00 37.56 411 MET A C 1
ATOM 3240 O O . MET A 1 411 ? -23.765 -22.530 -35.943 1.00 37.56 411 MET A O 1
ATOM 3244 N N . PHE A 1 412 ? -24.839 -20.897 -34.835 1.00 38.50 412 PHE A N 1
ATOM 3245 C CA . PHE A 1 412 ? -25.977 -21.688 -34.340 1.00 38.50 412 PHE A CA 1
ATOM 3246 C C . PHE A 1 412 ? -27.154 -21.892 -35.317 1.00 38.50 412 PHE A C 1
ATOM 3248 O O . PHE A 1 412 ? -28.133 -22.538 -34.951 1.00 38.50 412 PHE A O 1
ATOM 3255 N N . GLU A 1 413 ? -27.076 -21.410 -36.561 1.00 39.78 413 GLU A N 1
ATOM 3256 C CA . GLU A 1 413 ? -28.072 -21.753 -37.594 1.00 39.78 413 GLU A CA 1
ATOM 3257 C C . GLU A 1 413 ? -27.990 -23.242 -38.003 1.00 39.78 413 GLU A C 1
ATOM 3259 O O . GLU A 1 413 ? -26.894 -23.723 -38.320 1.00 39.78 413 GLU A O 1
ATOM 3264 N N . PRO A 1 414 ? -29.113 -23.978 -38.102 1.00 41.72 414 PRO A N 1
ATOM 3265 C CA . PRO A 1 414 ? -29.157 -25.274 -38.781 1.00 41.72 414 PRO A CA 1
ATOM 3266 C C . PRO A 1 414 ? -28.939 -25.128 -40.297 1.00 41.72 414 PRO A C 1
ATOM 3268 O O . PRO A 1 414 ? -29.501 -24.233 -40.921 1.00 41.72 414 PRO A O 1
ATOM 3271 N N . GLY A 1 415 ? -28.155 -26.021 -40.907 1.00 53.38 415 GLY A N 1
ATOM 3272 C CA . GLY A 1 415 ? -27.927 -26.045 -42.360 1.00 53.38 415 GLY A CA 1
ATOM 3273 C C . GLY A 1 415 ? -26.507 -26.455 -42.757 1.00 53.38 415 GLY A C 1
ATOM 3274 O O . GLY A 1 415 ? -25.643 -26.635 -41.894 1.00 53.38 415 GLY A O 1
ATOM 3275 N N . ALA A 1 416 ? -26.266 -26.587 -44.066 1.00 51.91 416 ALA A N 1
ATOM 3276 C CA . ALA A 1 416 ? -24.944 -26.879 -44.631 1.00 51.91 416 ALA A CA 1
ATOM 3277 C C . ALA A 1 416 ? -23.900 -25.819 -44.224 1.00 51.91 416 ALA A C 1
ATOM 3279 O O . ALA A 1 416 ? -24.253 -24.674 -43.920 1.00 51.91 416 ALA A O 1
ATOM 3280 N N . LYS A 1 417 ? -22.616 -26.194 -44.209 1.00 60.19 417 LYS A N 1
ATOM 3281 C CA . LYS A 1 417 ? -21.496 -25.389 -43.682 1.00 60.19 417 LYS A CA 1
ATOM 3282 C C . LYS A 1 417 ? -20.379 -25.236 -44.720 1.00 60.19 417 LYS A C 1
ATOM 3284 O O . LYS A 1 417 ? -20.350 -25.986 -45.686 1.00 60.19 417 LYS A O 1
ATOM 3289 N N . SER A 1 418 ? -19.429 -24.338 -44.477 1.00 56.78 418 SER A N 1
ATOM 3290 C CA . SER A 1 418 ? -18.125 -24.380 -45.155 1.00 56.78 418 SER A CA 1
ATOM 3291 C C . SER A 1 418 ? -16.993 -23.916 -44.238 1.00 56.78 418 SER A C 1
ATOM 3293 O O . SER A 1 418 ? -17.216 -23.302 -43.190 1.00 56.78 418 SER A O 1
ATOM 3295 N N . ARG A 1 419 ? -15.765 -24.231 -44.650 1.00 62.78 419 ARG A N 1
ATOM 3296 C CA . ARG A 1 419 ? -14.488 -23.898 -44.012 1.00 62.78 419 ARG A CA 1
ATOM 3297 C C . ARG A 1 419 ? -13.802 -22.757 -44.756 1.00 62.78 419 ARG A C 1
ATOM 3299 O O . ARG A 1 419 ? -13.782 -22.782 -45.981 1.00 62.78 419 ARG A O 1
ATOM 3306 N N . VAL A 1 420 ? -13.141 -21.853 -44.031 1.00 63.56 420 VAL A N 1
ATOM 3307 C CA . VAL A 1 420 ? -12.202 -20.883 -44.617 1.00 63.56 420 VAL A CA 1
ATOM 3308 C C . VAL A 1 420 ? -10.929 -20.730 -43.796 1.00 63.56 420 VAL A C 1
ATOM 3310 O O . VAL A 1 420 ? -10.948 -20.724 -42.562 1.00 63.56 420 VAL A O 1
ATOM 3313 N N . THR A 1 421 ? -9.830 -20.558 -44.518 1.00 60.31 421 THR A N 1
ATOM 3314 C CA . THR A 1 421 ? -8.450 -20.381 -44.067 1.00 60.31 421 THR A CA 1
ATOM 3315 C C . THR A 1 421 ? -7.883 -19.045 -44.563 1.00 60.31 421 THR A C 1
ATOM 3317 O O . THR A 1 421 ? -8.297 -18.542 -45.598 1.00 60.31 421 THR A O 1
ATOM 3320 N N . ILE A 1 422 ? -6.958 -18.436 -43.816 1.00 62.69 422 ILE A N 1
ATOM 3321 C CA . ILE A 1 422 ? -6.342 -17.119 -44.075 1.00 62.69 422 ILE A CA 1
ATOM 3322 C C . ILE A 1 422 ? -4.814 -17.270 -44.108 1.00 62.69 422 ILE A C 1
ATOM 3324 O O . ILE A 1 422 ? -4.287 -17.909 -43.200 1.00 62.69 422 ILE A O 1
ATOM 3328 N N . HIS A 1 423 ? -4.086 -16.632 -45.038 1.00 65.62 423 HIS A N 1
ATOM 3329 C CA . HIS A 1 423 ? -2.644 -16.860 -45.255 1.00 65.62 423 HIS A CA 1
ATOM 3330 C C . HIS A 1 423 ? -1.810 -15.578 -45.461 1.00 65.62 423 HIS A C 1
ATOM 3332 O O . HIS A 1 423 ? -2.141 -14.761 -46.309 1.00 65.62 423 HIS A O 1
ATOM 3338 N N . ALA A 1 424 ? -0.692 -15.415 -44.753 1.00 61.06 424 ALA A N 1
ATOM 3339 C CA . ALA A 1 424 ? 0.313 -14.361 -44.938 1.00 61.06 424 ALA A CA 1
ATOM 3340 C C . ALA A 1 424 ? 0.925 -14.341 -46.372 1.00 61.06 424 ALA A C 1
ATOM 3342 O O . ALA A 1 424 ? 0.641 -15.239 -47.167 1.00 61.06 424 ALA A O 1
ATOM 3343 N N . PRO A 1 425 ? 1.725 -13.326 -46.773 1.00 60.28 425 PRO A N 1
ATOM 3344 C CA . PRO A 1 425 ? 2.041 -13.067 -48.182 1.00 60.28 425 PRO A CA 1
ATOM 3345 C C . PRO A 1 425 ? 3.164 -13.974 -48.720 1.00 60.28 425 PRO A C 1
ATOM 3347 O O . PRO A 1 425 ? 3.491 -13.935 -49.900 1.00 60.28 425 PRO A O 1
ATOM 3350 N N . ASP A 1 426 ? 3.728 -14.799 -47.838 1.00 64.50 426 ASP A N 1
ATOM 3351 C CA . ASP A 1 426 ? 4.579 -15.968 -48.068 1.00 64.50 426 ASP A CA 1
ATOM 3352 C C . ASP A 1 426 ? 3.756 -17.265 -48.298 1.00 64.50 426 ASP A C 1
ATOM 3354 O O . ASP A 1 426 ? 4.333 -18.328 -48.512 1.00 64.50 426 ASP A O 1
ATOM 3358 N N . GLY A 1 427 ? 2.418 -17.200 -48.230 1.00 54.53 427 GLY A N 1
ATOM 3359 C CA . GLY A 1 427 ? 1.483 -18.333 -48.321 1.00 54.53 427 GLY A CA 1
ATOM 3360 C C . GLY A 1 427 ? 1.147 -19.011 -46.981 1.00 54.53 427 GLY A C 1
ATOM 3361 O O . GLY A 1 427 ? 0.330 -19.936 -46.933 1.00 54.53 427 GLY A O 1
ATOM 3362 N N . ARG A 1 428 ? 1.744 -18.568 -45.868 1.00 61.97 428 ARG A N 1
ATOM 3363 C CA . ARG A 1 428 ? 1.644 -19.217 -44.546 1.00 61.97 428 ARG A CA 1
ATOM 3364 C C . ARG A 1 428 ? 0.319 -18.923 -43.846 1.00 61.97 428 ARG A C 1
ATOM 3366 O O . ARG A 1 428 ? 0.017 -17.766 -43.581 1.00 61.97 428 ARG A O 1
ATOM 3373 N N . LEU A 1 429 ? -0.423 -19.952 -43.434 1.00 54.41 429 LEU A N 1
ATOM 3374 C CA . LEU A 1 429 ? -1.667 -19.791 -42.666 1.00 54.41 429 LEU A CA 1
ATOM 3375 C C . LEU A 1 429 ? -1.481 -18.924 -41.394 1.00 54.41 429 LEU A C 1
ATOM 3377 O O . LEU A 1 429 ? -0.479 -19.041 -40.687 1.00 54.41 429 LEU A O 1
ATOM 3381 N N . VAL A 1 430 ? -2.471 -18.083 -41.091 1.00 47.47 430 VAL A N 1
ATOM 3382 C CA . VAL A 1 430 ? -2.514 -17.152 -39.942 1.00 47.47 430 VAL A CA 1
ATOM 3383 C C . VAL A 1 430 ? -3.883 -17.053 -39.262 1.00 47.47 430 VAL A C 1
ATOM 3385 O O . VAL A 1 430 ? -3.954 -16.617 -38.120 1.00 47.47 430 VAL A O 1
ATOM 3388 N N . ALA A 1 431 ? -4.972 -17.456 -39.920 1.00 49.62 431 ALA A N 1
ATOM 3389 C CA . ALA A 1 431 ? -6.326 -17.391 -39.363 1.00 49.62 431 ALA A CA 1
ATOM 3390 C C . ALA A 1 431 ? -7.312 -18.296 -40.132 1.00 49.62 431 ALA A C 1
ATOM 3392 O O . ALA A 1 431 ? -6.935 -18.985 -41.077 1.00 49.62 431 ALA A O 1
ATOM 3393 N N . GLY A 1 432 ? -8.585 -18.292 -39.728 1.00 49.75 432 GLY A N 1
ATOM 3394 C CA . GLY A 1 432 ? -9.681 -18.994 -40.399 1.00 49.75 432 GLY A CA 1
ATOM 3395 C C . GLY A 1 432 ? -10.972 -18.953 -39.580 1.00 49.75 432 GLY A C 1
ATOM 3396 O O . GLY A 1 432 ? -10.956 -18.529 -38.422 1.00 49.75 432 GLY A O 1
ATOM 3397 N N . PHE A 1 433 ? -12.086 -19.392 -40.168 1.00 49.75 433 PHE A N 1
ATOM 3398 C CA . PHE A 1 433 ? -13.299 -19.772 -39.434 1.00 49.75 433 PHE A CA 1
ATOM 3399 C C . PHE A 1 433 ? -14.122 -20.821 -40.203 1.00 49.75 433 PHE A C 1
ATOM 3401 O O . PHE A 1 433 ? -13.953 -21.012 -41.405 1.00 49.75 433 PHE A O 1
ATOM 3408 N N . ILE A 1 434 ? -15.002 -21.522 -39.487 1.00 46.31 434 ILE A N 1
ATOM 3409 C CA . ILE A 1 434 ? -16.073 -22.349 -40.059 1.00 46.31 434 ILE A CA 1
ATOM 3410 C C . ILE A 1 434 ? -17.374 -21.572 -39.872 1.00 46.31 434 ILE A C 1
ATOM 3412 O O . ILE A 1 434 ? -17.571 -20.965 -38.819 1.00 46.31 434 ILE A O 1
ATOM 3416 N N . ALA A 1 435 ? -18.271 -21.604 -40.851 1.00 49.34 435 ALA A N 1
ATOM 3417 C CA . ALA A 1 435 ? -19.544 -20.892 -40.775 1.00 49.34 435 ALA A CA 1
ATOM 3418 C C . ALA A 1 435 ? -20.666 -21.641 -41.520 1.00 49.34 435 ALA A C 1
ATOM 3420 O O . ALA A 1 435 ? -20.397 -22.615 -42.233 1.00 49.34 435 ALA A O 1
ATOM 3421 N N . PRO A 1 436 ? -21.944 -21.238 -41.353 1.00 52.16 436 PRO A N 1
ATOM 3422 C CA . PRO A 1 436 ? -23.009 -21.638 -42.272 1.00 52.16 436 PRO A CA 1
ATOM 3423 C C . PRO A 1 436 ? -22.602 -21.398 -43.734 1.00 52.16 436 PRO A C 1
ATOM 3425 O O . PRO A 1 436 ? -21.945 -20.408 -44.019 1.00 52.16 436 PRO A O 1
ATOM 3428 N N . ARG A 1 437 ? -23.025 -22.251 -44.672 1.00 62.56 437 ARG A N 1
ATOM 3429 C CA . ARG A 1 437 ? -22.665 -22.183 -46.110 1.00 62.56 437 ARG A CA 1
ATOM 3430 C C . ARG A 1 437 ? -23.293 -21.005 -46.871 1.00 62.56 437 ARG A C 1
ATOM 3432 O O . ARG A 1 437 ? -23.045 -20.819 -48.050 1.00 62.56 437 ARG A O 1
ATOM 3439 N N . ALA A 1 438 ? -24.125 -20.214 -46.194 1.00 46.59 438 ALA A N 1
ATOM 3440 C CA . ALA A 1 438 ? -24.570 -18.896 -46.653 1.00 46.59 438 ALA A CA 1
ATOM 3441 C C . ALA A 1 438 ? -23.700 -17.746 -46.094 1.00 46.59 438 ALA A C 1
ATOM 3443 O O . ALA A 1 438 ? -23.834 -16.597 -46.515 1.00 46.59 438 ALA A O 1
ATOM 3444 N N . HIS A 1 439 ? -22.874 -18.042 -45.089 1.00 46.56 439 HIS A N 1
ATOM 3445 C CA . HIS A 1 439 ? -22.117 -17.144 -44.212 1.00 46.56 439 HIS A CA 1
ATOM 3446 C C . HIS A 1 439 ? -20.601 -17.452 -44.258 1.00 46.56 439 HIS A C 1
ATOM 3448 O O . HIS A 1 439 ? -19.853 -17.018 -43.387 1.00 46.56 439 HIS A O 1
ATOM 3454 N N . ASP A 1 440 ? -20.121 -18.214 -45.236 1.00 44.41 440 ASP A N 1
ATOM 3455 C CA . ASP A 1 440 ? -18.833 -18.906 -45.189 1.00 44.41 440 ASP A CA 1
ATOM 3456 C C . ASP A 1 440 ? -17.634 -18.147 -45.732 1.00 44.41 440 ASP A C 1
ATOM 3458 O O . ASP A 1 440 ? -16.591 -18.198 -45.100 1.00 44.41 440 ASP A O 1
ATOM 3462 N N . GLU A 1 441 ? -17.770 -17.375 -46.806 1.00 60.66 441 GLU A N 1
ATOM 3463 C CA . GLU A 1 441 ? -16.779 -16.350 -47.191 1.00 60.66 441 GLU A CA 1
ATOM 3464 C C . GLU A 1 441 ? -16.780 -15.149 -46.212 1.00 60.66 441 GLU A C 1
ATOM 3466 O O . GLU A 1 441 ? -15.962 -14.232 -46.304 1.00 60.66 441 GLU A O 1
ATOM 3471 N N . LEU A 1 442 ? -17.721 -15.167 -45.257 1.00 44.44 442 LEU A N 1
ATOM 3472 C CA . LEU A 1 442 ? -18.312 -14.017 -44.583 1.00 44.44 442 LEU A CA 1
ATOM 3473 C C . LEU A 1 442 ? -18.077 -13.953 -43.057 1.00 44.44 442 LEU A C 1
ATOM 3475 O O . LEU A 1 442 ? -17.772 -12.874 -42.571 1.00 44.44 442 LEU A O 1
ATOM 3479 N N . TYR A 1 443 ? -18.088 -15.071 -42.324 1.00 54.84 443 TYR A N 1
ATOM 3480 C CA . TYR A 1 443 ? -17.500 -15.290 -40.953 1.00 54.84 443 TYR A CA 1
ATOM 3481 C C . TYR A 1 443 ? -15.925 -15.815 -40.552 1.00 54.84 443 TYR A C 1
ATOM 3483 O O . TYR A 1 443 ? -16.247 -15.936 -39.316 1.00 54.84 443 TYR A O 1
ATOM 3491 N N . ALA A 1 444 ? -13.894 -16.134 -41.712 1.00 56.22 444 ALA A N 1
ATOM 3492 C CA . ALA A 1 444 ? -13.065 -15.770 -42.958 1.00 56.22 444 ALA A CA 1
ATOM 3493 C C . ALA A 1 444 ? -12.470 -14.347 -43.000 1.00 56.22 444 ALA A C 1
ATOM 3495 O O . ALA A 1 444 ? -11.743 -13.964 -42.088 1.00 56.22 444 ALA A O 1
ATOM 3496 N N . ALA A 1 445 ? -12.737 -13.578 -44.066 1.00 48.81 445 ALA A N 1
ATOM 3497 C CA . ALA A 1 445 ? -12.033 -12.363 -44.476 1.00 48.81 445 ALA A CA 1
ATOM 3498 C C . ALA A 1 445 ? -11.868 -11.299 -43.373 1.00 48.81 445 ALA A C 1
ATOM 3500 O O . ALA A 1 445 ? -10.873 -10.574 -43.365 1.00 48.81 445 ALA A O 1
ATOM 3501 N N . ALA A 1 446 ? -12.791 -11.218 -42.408 1.00 46.59 446 ALA A N 1
ATOM 3502 C CA . ALA A 1 446 ? -12.637 -10.342 -41.243 1.00 46.59 446 ALA A CA 1
ATOM 3503 C C . ALA A 1 446 ? -11.450 -10.777 -40.357 1.00 46.59 446 ALA A C 1
ATOM 3505 O O . ALA A 1 446 ? -10.622 -9.965 -39.958 1.00 46.59 446 ALA A O 1
ATOM 3506 N N . ARG A 1 447 ? -11.290 -12.091 -40.145 1.00 54.62 447 ARG A N 1
ATOM 3507 C CA . ARG A 1 447 ? -10.154 -12.716 -39.447 1.00 54.62 447 ARG A CA 1
ATOM 3508 C C . ARG A 1 447 ? -8.834 -12.562 -40.227 1.00 54.62 447 ARG A C 1
ATOM 3510 O O . ARG A 1 447 ? -7.779 -12.714 -39.620 1.00 54.62 447 ARG A O 1
ATOM 3517 N N . ALA A 1 448 ? -8.876 -12.216 -41.522 1.00 53.72 448 ALA A N 1
ATOM 3518 C CA . ALA A 1 448 ? -7.692 -11.851 -42.309 1.00 53.72 448 ALA A CA 1
ATOM 3519 C C . ALA A 1 448 ? -7.094 -10.516 -41.883 1.00 53.72 448 ALA A C 1
ATOM 3521 O O . ALA A 1 448 ? -5.902 -10.426 -41.572 1.00 53.72 448 ALA A O 1
ATOM 3522 N N . ARG A 1 449 ? -7.941 -9.486 -41.868 1.00 44.47 449 ARG A N 1
ATOM 3523 C CA . ARG A 1 449 ? -7.545 -8.107 -41.578 1.00 44.47 449 ARG A CA 1
ATOM 3524 C C . ARG A 1 449 ? -7.142 -7.961 -40.113 1.00 44.47 449 ARG A C 1
ATOM 3526 O O . ARG A 1 449 ? -6.027 -7.533 -39.843 1.00 44.47 449 ARG A O 1
ATOM 3533 N N . ASP A 1 450 ? -7.907 -8.553 -39.203 1.00 50.72 450 ASP A N 1
ATOM 3534 C CA . ASP A 1 450 ? -7.560 -8.660 -37.784 1.00 50.72 450 ASP A CA 1
ATOM 3535 C C . ASP A 1 450 ? -6.137 -9.153 -37.481 1.00 50.72 450 ASP A C 1
ATOM 3537 O O . ASP A 1 450 ? -5.434 -8.565 -36.657 1.00 50.72 450 ASP A O 1
ATOM 3541 N N . TRP A 1 451 ? -5.693 -10.212 -38.160 1.00 46.91 451 TRP A N 1
ATOM 3542 C CA . TRP A 1 451 ? -4.336 -10.743 -38.000 1.00 46.91 451 TRP A CA 1
ATOM 3543 C C . TRP A 1 451 ? -3.289 -9.924 -38.762 1.00 46.91 451 TRP A C 1
ATOM 3545 O O . TRP A 1 451 ? -2.191 -9.694 -38.244 1.00 46.91 451 TRP A O 1
ATOM 3555 N N . THR A 1 452 ? -3.656 -9.401 -39.936 1.00 50.12 452 THR A N 1
ATOM 3556 C CA . THR A 1 452 ? -2.825 -8.470 -40.715 1.00 50.12 452 THR A CA 1
ATOM 3557 C C . THR A 1 452 ? -2.472 -7.242 -39.871 1.00 50.12 452 THR A C 1
ATOM 3559 O O . THR A 1 452 ? -1.321 -6.809 -39.833 1.00 50.12 452 THR A O 1
ATOM 3562 N N . GLU A 1 453 ? -3.437 -6.720 -39.114 1.00 41.69 453 GLU A N 1
ATOM 3563 C CA . GLU A 1 453 ? -3.324 -5.499 -38.314 1.00 41.69 453 GLU A CA 1
ATOM 3564 C C . GLU A 1 453 ? -2.788 -5.711 -36.892 1.00 41.69 453 GLU A C 1
ATOM 3566 O O . GLU A 1 453 ? -2.232 -4.778 -36.309 1.00 41.69 453 GLU A O 1
ATOM 3571 N N . ALA A 1 454 ? -2.868 -6.929 -36.350 1.00 43.41 454 ALA A N 1
ATOM 3572 C CA . ALA A 1 454 ? -2.127 -7.306 -35.146 1.00 43.41 454 ALA A CA 1
ATOM 3573 C C . ALA A 1 454 ? -0.617 -7.498 -35.413 1.00 43.41 454 ALA A C 1
ATOM 3575 O O . ALA A 1 454 ? 0.186 -7.345 -34.492 1.00 43.41 454 ALA A O 1
ATOM 3576 N N . THR A 1 455 ? -0.219 -7.832 -36.651 1.00 43.41 455 THR A N 1
ATOM 3577 C CA . THR A 1 455 ? 1.166 -8.232 -36.990 1.00 43.41 455 THR A CA 1
ATOM 3578 C C . THR A 1 455 ? 1.922 -7.274 -37.916 1.00 43.41 455 THR A C 1
ATOM 3580 O O . THR A 1 455 ? 3.151 -7.259 -37.885 1.00 43.41 455 THR A O 1
ATOM 3583 N N . GLY A 1 456 ? 1.230 -6.450 -38.711 1.00 44.53 456 GLY A N 1
ATOM 3584 C CA . GLY A 1 456 ? 1.846 -5.542 -39.688 1.00 44.53 456 GLY A CA 1
ATOM 3585 C C . GLY A 1 456 ? 2.270 -6.208 -41.003 1.00 44.53 456 GLY A C 1
ATOM 3586 O O . GLY A 1 456 ? 3.139 -5.681 -41.694 1.00 44.53 456 GLY A O 1
ATOM 3587 N N . ILE A 1 457 ? 1.699 -7.369 -41.338 1.00 54.75 457 ILE A N 1
ATOM 3588 C CA . ILE A 1 457 ? 2.069 -8.208 -42.488 1.00 54.75 457 ILE A CA 1
ATOM 3589 C C . ILE A 1 457 ? 0.777 -8.614 -43.222 1.00 54.75 457 ILE A C 1
ATOM 3591 O O . ILE A 1 457 ? -0.150 -9.074 -42.575 1.00 54.75 457 ILE A O 1
ATOM 3595 N N . LEU A 1 458 ? 0.692 -8.460 -44.550 1.00 56.50 458 LEU A N 1
ATOM 3596 C CA . LEU A 1 458 ? -0.535 -8.712 -45.340 1.00 56.50 458 LEU A CA 1
ATOM 3597 C C . LEU A 1 458 ? -1.023 -10.170 -45.269 1.00 56.50 458 LEU A C 1
ATOM 3599 O O . LEU A 1 458 ? -0.196 -11.072 -45.363 1.00 56.50 458 LEU A O 1
ATOM 3603 N N . HIS A 1 459 ? -2.336 -10.426 -45.184 1.00 57.75 459 HIS A N 1
ATOM 3604 C CA . HIS A 1 459 ? -2.908 -11.781 -45.232 1.00 57.75 459 HIS A CA 1
ATOM 3605 C C . HIS A 1 459 ? -4.105 -11.939 -46.218 1.00 57.75 459 HIS A C 1
ATOM 3607 O O . HIS A 1 459 ? -4.984 -11.084 -46.297 1.00 57.75 459 HIS A O 1
ATOM 3613 N N . THR A 1 460 ? -4.129 -13.062 -46.946 1.00 80.06 460 THR A N 1
ATOM 3614 C CA . THR A 1 460 ? -5.053 -13.559 -48.002 1.00 80.06 460 THR A CA 1
ATOM 3615 C C . THR A 1 460 ? -5.984 -14.677 -47.474 1.00 80.06 460 THR A C 1
ATOM 3617 O O . THR A 1 460 ? -5.979 -14.894 -46.264 1.00 80.06 460 THR A O 1
ATOM 3620 N N . TYR A 1 461 ? -6.780 -15.387 -48.304 1.00 69.31 461 TYR A N 1
ATOM 3621 C CA . TYR A 1 461 ? -7.629 -16.522 -47.862 1.00 69.31 461 TYR A CA 1
ATOM 3622 C C . TYR A 1 461 ? -8.075 -17.542 -48.936 1.00 69.31 461 TYR A C 1
ATOM 3624 O O . TYR A 1 461 ? -8.018 -17.254 -50.127 1.00 69.31 461 TYR A O 1
ATOM 3632 N N . GLU A 1 462 ? -8.538 -18.720 -48.483 1.00 84.12 462 GLU A N 1
ATOM 3633 C CA . GLU A 1 462 ? -9.021 -19.877 -49.270 1.00 84.12 462 GLU A CA 1
ATOM 3634 C C . GLU A 1 462 ? -10.300 -20.494 -48.654 1.00 84.12 462 GLU A C 1
ATOM 3636 O O . GLU A 1 462 ? -10.364 -20.706 -47.444 1.00 84.12 462 GLU A O 1
ATOM 3641 N N . ILE A 1 463 ? -11.307 -20.825 -49.478 1.00 71.75 463 ILE A N 1
ATOM 3642 C CA . ILE A 1 463 ? -12.636 -21.308 -49.046 1.00 71.75 463 ILE A CA 1
ATOM 3643 C C . ILE A 1 463 ? -12.923 -22.734 -49.535 1.00 71.75 463 ILE A C 1
ATOM 3645 O O . ILE A 1 463 ? -12.697 -23.061 -50.697 1.00 71.75 463 ILE A O 1
ATOM 3649 N N . GLN A 1 464 ? -13.489 -23.575 -48.662 1.00 77.25 464 GLN A N 1
ATOM 3650 C CA . GLN A 1 464 ? -13.842 -24.969 -48.939 1.00 77.25 464 GLN A CA 1
ATOM 3651 C C . GLN A 1 464 ? -15.238 -25.323 -48.395 1.00 77.25 464 GLN A C 1
ATOM 3653 O O . GLN A 1 464 ? -15.437 -25.443 -47.185 1.00 77.25 464 GLN A O 1
ATOM 3658 N N . SER A 1 465 ? -16.197 -25.546 -49.300 1.00 75.81 465 SER A N 1
ATOM 3659 C CA . SER A 1 465 ? -17.534 -26.090 -48.994 1.00 75.81 465 SER A CA 1
ATOM 3660 C C . SER A 1 465 ? -17.491 -27.424 -48.232 1.00 75.81 465 SER A C 1
ATOM 3662 O O . SER A 1 465 ? -16.627 -28.258 -48.508 1.00 75.81 465 SER A O 1
ATOM 3664 N N . LEU A 1 466 ? -18.459 -27.633 -47.328 1.00 52.38 466 LEU A N 1
ATOM 3665 C CA . LEU A 1 466 ? -18.713 -28.884 -46.592 1.00 52.38 466 LEU A CA 1
ATOM 3666 C C . LEU A 1 466 ? -20.124 -29.432 -46.889 1.00 52.38 466 LEU A C 1
ATOM 3668 O O . LEU A 1 466 ? -21.011 -28.633 -47.285 1.00 52.38 466 LEU A O 1
#

Radius of gyration: 28.2 Å; chains: 1; bounding box: 65×49×84 Å

Sequence (466 aa):
MPVTLEPLAEAIAHHSAKTPVGSILRTRQWAQMPLALRVRGQFSAGVESARILQRVQDGILRILDHSRTPDGVFESRARLRRDLMSLAREEGLTGPGPDSGRITDIGSAARTDLIVRTQTQQAYGHAEWKSGQDPDALDAAPAWELFRLQDRERPRDWMRRWREAGGRFHGSERMIALKTDTIWARLSRFGTPWPPFDFNSGMWVSDVSRAEAEELGVLPVGQEVQPVEADFNRDMEASVRGIGPELRQNLQNLFGPQIEVDGDRLRWKPAARDYEQAAATARTQARSFFARSEADQRADRLGHLHPPESQAALRSALEEARVEIAAVAAGRKPLFHEQLAMAGGQAPLARLARDWQRLLPAGIRIKADGDHLYAWNPALVGRLAAPGRPLWDQVREHAANGRWLGYGIHMFEPGAKSRVTIHAPDGRLVAGFIAPRAHDELYAAARARDWTEATGILHTYEIQSL

Foldseek 3Di:
DDDDCQLLVQLLVQLVQAFEAAAQAALVSLLPAFLLNLSRYQYDHHGRDSVLSVLLSVLLSQVSVQDADPVRHRRDLVNSLQVQLVVCVVVVQADPDPAPCDCNRRNHSVVSSLSNVQSNFVSSQSSVLVVCLDQVNCQFFQKKWKDQQADDPDADPVQVLLVVLVFDDFDPRTGMAGSQDQSLLSQASSSDNTDPSDRVNSIHIDTDGPVRCCVRVNDPPPDGDHGCPVVVVVSSFVSFFPDDPVVVVLCCLGRPQQWDDPPRGIDGDHDDPCSSVVNVVSVVVNVVPVVVVVLVVQLVVLVPDDDDDDDPVLVVQSSVQSSVLVCQLVLVWFKDKDQRPDDPWQPVVQVVLVVVQVVGPPQKHWGTDTRMIMIGRCVLLVLPDDPPDPSVVVNWDDDPVRHAQDQDDDQPDDAWKKWKWKAFPVRHTDDIDIHHPVCHVRNPPVRQVGRCSSPVTHMDMDMGTD

pLDDT: mean 72.61, std 19.56, range [24.86, 98.38]

Secondary structure (DSSP, 8-state):
----SHHHHHHHHHHHT-EE------HHHHHTS-HHHHHHEE--TT---HHHHHHHHHHHHHHHTTPBPTTSPBP-HHHHHHHHHHHHHHTT-S-SSS----TTSTTSHHHHHHHHHHHHHHHHHHHHHHHTTSHHHHHH--EEEEEESS--SS---HHHHHHHTTPPEETTTEEEEETT-THHHHH-TTS-SSS--STT--EEEEEE-HHHHHHTTSS-TT------HHHHHHHHHHTTSS--HHHHHHHHHHHGGGEEEETTEEEEPP--TTHHHHHHHHHHHHHHHHHHHHHHHHHHHHHT-PPPSS-HHHHHHHHHHHHHHHHHHTTS-SEEEEE---TTTHHHHHHHHHHHHTTS-TT-EEEEETTEEEEE-HHHHTTTSPTTS-HHHHTT-B-TTS-B---S------S-EEEEEEE-TTS-EEEEEEEETTSTTTTTHHHHHHHHHHHTS--EEEEEE-